Protein AF-A0A010RJE5-F1 (afdb_monomer)

Solvent-accessible surface area (backbone atoms only — not comparable to full-atom values): 23191 Å² total; per-residue (Å²): 136,87,80,81,81,75,82,79,76,76,82,81,58,99,70,80,81,64,72,45,72,42,81,89,77,74,44,51,27,28,84,59,90,70,96,72,96,60,60,101,84,51,90,56,37,46,47,67,63,59,71,80,43,55,79,75,55,45,55,44,42,51,53,50,68,42,65,80,47,75,69,46,79,66,51,56,60,40,28,53,50,34,49,24,54,53,44,21,52,48,49,32,69,74,30,92,74,44,59,75,53,55,69,69,58,37,38,50,55,23,48,63,51,50,72,39,64,67,50,47,50,51,48,54,51,53,49,40,64,74,58,47,44,92,57,89,56,59,57,51,36,50,58,87,40,37,31,23,34,32,70,38,77,55,66,73,39,68,28,33,35,39,56,32,58,60,81,88,50,95,74,42,45,81,66,44,58,65,85,51,93,68,74,65,51,29,35,39,39,32,30,42,33,65,28,30,52,47,72,42,78,34,39,68,92,52,92,74,97,70,78,74,49,79,54,37,30,18,32,69,41,50,47,77,80,44,72,52,45,50,30,52,38,62,40,45,50,32,24,63,45,73,58,73,96,64,86,79,72,76,71,58,28,19,40,51,74,68,53,90,82,56,91,71,53,78,43,90,59,37,53,55,77,90,46,50,38,32,39,73,40,68,41,45,40,93,55,55,41,29,40,33,36,34,33,55,103,26,37,38,37,73,46,69,38,46,77,89,62,82,72,62,53,66,54,58,49,42,75,77,34,79,74,53,43,79,39,78,47,78,49,59,93,93,56,34,53,39,35,36,29,41,34,26,35,74,84,68,39,28,37,30,38,38,43,28,32,76,84,72,50,72,48,77,37,59,69,80,83,60,99,78,56,88,58,52,45,81,43,82,73,46,66,51,52,91,53,64,42,68,42,38,31,46,27,31,84,83,31,62,68,121

Mean predicted aligned error: 12.68 Å

pLDDT: mean 76.0, std 15.91, range [22.77, 95.5]

Organism: NCBI:txid1445577

Foldseek 3Di:
DDDDDDPDDPDDDPPQDDWDADPVVRFIFDAEDPDDDDDPPRDHDTPLLVVLDDSVLSQLLRLQPAFPFFFAPVLVVLLLVVQLVVQLVVQCVVDPVSVPDDSVVSSVVSNVQVVDVSSSSSSSSVVSSVQLDQDPADQKDFQCAWKKFAWDDHSNAIFTFHIDRDDPDPRIHTQDHPPDPADFFKWKFKAARRATRDIHTDDLVDDDPDDQDFRIWIDIDTPVQCVRMWGFDHSSRHTHDTDGPDPDPQLAIESDYDSPPDPAQADAQWQADFDSYKYKDKFQDLQFFWWKFKDDPITQEIDTDGPPDDPCLVVSLCVVPVRIDMDIGTDDNLKGWFWKKFKAFLVRGTFWIWTAIPVRDIDIHGPDDDPPRPRID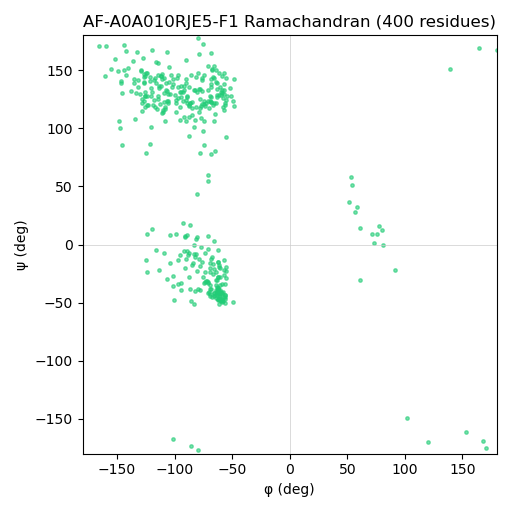IDTRDGDDNDIDIHIYGHDSSHRGD

Sequence (402 aa):
MRRSRRWDISPSYKYSIGSFIDSTLDVDYVQCRGRCDHDEQRIGCHVICVEVTSPETFTNILDAAAHAFEPPAIADKRRFRWFEFYLADLVRIAGRHFSSLPREVLFNIAAWALDDRSTCHHLAVYFANQTCTKTEGNASVQFSEKIYARHVEFEGVQYISHLRNTPGGNQDSLLFDPSLSTPFDSLYVASDHLGIRRLLFVDSSKPCAIEQEIGLWWKTVKLEDVGGLIRIRSDGLKLRGLVDDTTVLREMYWDLPHLSSVRSRFEDICGAEPSNHMSVVSCNDPQTTAYSLCWNWEILMLHVHRVGESLDFYQASRTMDEAAIWLYMPLHEGEVLTQIWKFEGELRTAIGLLLVTDQGRSTFLGVQPRPNWGRSKWTLLDLPGKATSHIYAETTTCGSQA

Secondary structure (DSSP, 8-state):
-------PPPPPPTT-SS-EEETTTTEEEE--SS-----TT---EEHHHHHSS-HHHHHHHHHHH--SSPPPHHHHHHHHHHHHHHHHHHHHHH-TTGGGS-HHHHHHHHHHHHTSHHHHHHHHHHHHHHH-------SEEETTS-EEEEEEEETTEEEEEEEESS--STTEEEEE-TTSS----EEEEEE-SS-EEEEEEE-TTS-------TT-EEEEEETTTTTTEEEEEE-SSSEEEEE-SSS-----EESS---TTS-PPEE----SS--SEEEEEEES-TTEEEEEEEEESEEEEEEEEETT---THHHHHHHH-TT-EEEEEEPPTT--EEEEEEEE-TTS-EEEEEEEETTS-EEEEESPPPTT-TT-EEEEEE---SS-EEEEEEPPTT----

Radius of gyration: 24.5 Å; Cα contacts (8 Å, |Δi|>4): 716; chains: 1; bounding box: 67×54×76 Å

Nearest PDB structures (foldseek):
  3woc-assembly1_A  TM=5.257E-01  e=1.042E-02  Sus scrofa
  3aqg-assembly2_B  TM=5.059E-01  e=8.315E-03  Homo sapiens
  3vy6-assembly1_A  TM=5.713E-01  e=5.361E-02  Homo sapiens
  7biz-assembly1_A  TM=1.108E-01  e=6.898E+00  Bacteroides thetaiotaomicron

Structure (mmCIF, N/CA/C/O backbone):
data_AF-A0A010RJE5-F1
#
_entry.id   AF-A0A010RJE5-F1
#
loop_
_atom_site.group_PDB
_atom_site.id
_atom_site.type_symbol
_atom_site.label_atom_id
_atom_site.label_alt_id
_atom_site.label_comp_id
_atom_site.label_asym_id
_atom_site.label_entity_id
_atom_site.label_seq_id
_atom_site.pdbx_PDB_ins_code
_atom_site.Cartn_x
_atom_site.Cartn_y
_atom_site.Cartn_z
_atom_site.occupancy
_atom_site.B_iso_or_equiv
_atom_site.auth_seq_id
_atom_site.auth_comp_id
_atom_site.auth_asym_id
_atom_site.auth_atom_id
_atom_site.pdbx_PDB_model_num
ATOM 1 N N . MET A 1 1 ? 38.650 23.331 13.005 1.00 32.78 1 MET A N 1
ATOM 2 C CA . MET A 1 1 ? 39.253 22.068 12.517 1.00 32.78 1 MET A CA 1
ATOM 3 C C . MET A 1 1 ? 38.175 20.993 12.488 1.00 32.78 1 MET A C 1
ATOM 5 O O . MET A 1 1 ? 37.759 20.522 13.538 1.00 32.78 1 MET A O 1
ATOM 9 N N . ARG A 1 2 ? 37.652 20.690 11.293 1.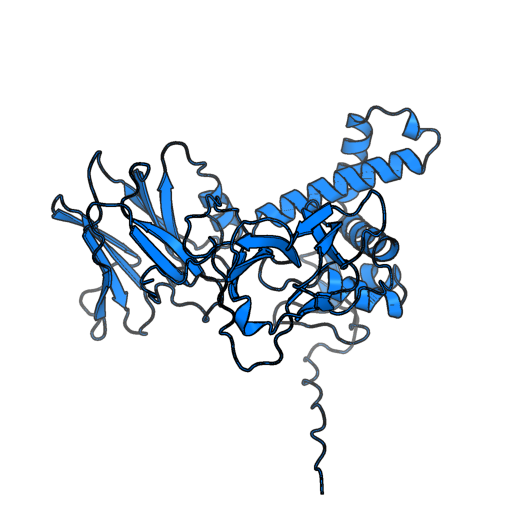00 23.84 2 ARG A N 1
ATOM 10 C CA . ARG A 1 2 ? 36.631 19.659 11.045 1.00 23.84 2 ARG A CA 1
ATOM 11 C C . ARG A 1 2 ? 37.259 18.272 11.226 1.00 23.84 2 ARG A C 1
ATOM 13 O O . ARG A 1 2 ? 38.229 17.967 10.539 1.00 23.84 2 ARG A O 1
ATOM 20 N N . ARG A 1 3 ? 36.716 17.432 12.112 1.00 23.41 3 ARG A N 1
ATOM 21 C CA . ARG A 1 3 ? 37.007 15.990 12.123 1.00 23.41 3 ARG A CA 1
ATOM 22 C C . ARG A 1 3 ? 35.957 15.283 11.270 1.00 23.41 3 ARG A C 1
ATOM 24 O O . ARG A 1 3 ? 34.784 15.250 11.618 1.00 23.41 3 ARG A O 1
ATOM 31 N N . SER A 1 4 ? 36.419 14.788 10.126 1.00 23.05 4 SER A N 1
ATOM 32 C CA . SER A 1 4 ? 35.710 13.887 9.222 1.00 23.05 4 SER A CA 1
ATOM 33 C C . SER A 1 4 ? 35.281 12.627 9.983 1.00 23.05 4 SER A C 1
ATOM 35 O O . SER A 1 4 ? 36.134 11.934 10.539 1.00 23.05 4 SER A O 1
ATOM 37 N N . ARG A 1 5 ? 33.972 12.349 10.038 1.00 24.98 5 ARG A N 1
ATOM 38 C CA . ARG A 1 5 ? 33.461 11.024 10.408 1.00 24.98 5 ARG A CA 1
ATOM 39 C C . ARG A 1 5 ? 33.706 10.115 9.207 1.00 24.98 5 ARG A C 1
ATOM 41 O O . ARG A 1 5 ? 33.057 10.266 8.175 1.00 24.98 5 ARG A O 1
ATOM 48 N N . ARG A 1 6 ? 34.693 9.224 9.331 1.00 22.77 6 ARG A N 1
ATOM 49 C CA . ARG A 1 6 ? 34.807 8.052 8.462 1.00 22.77 6 ARG A CA 1
ATOM 50 C C . ARG A 1 6 ? 33.530 7.238 8.638 1.00 22.77 6 ARG A C 1
ATOM 52 O O . ARG A 1 6 ? 33.099 7.017 9.764 1.00 22.77 6 ARG A O 1
ATOM 59 N N . TRP A 1 7 ? 32.931 6.858 7.520 1.00 26.70 7 TRP A N 1
ATOM 60 C CA . TRP A 1 7 ? 31.908 5.830 7.475 1.00 26.70 7 TRP A CA 1
ATOM 61 C C . TRP A 1 7 ? 32.600 4.530 7.874 1.00 26.70 7 TRP A C 1
ATOM 63 O O . TRP A 1 7 ? 33.446 4.035 7.128 1.00 26.70 7 TRP A O 1
ATOM 73 N N . ASP A 1 8 ? 32.335 4.065 9.091 1.00 26.52 8 ASP A N 1
ATOM 74 C CA . ASP A 1 8 ? 32.794 2.758 9.532 1.00 26.52 8 ASP A CA 1
ATOM 75 C C . ASP A 1 8 ? 32.082 1.702 8.684 1.00 26.52 8 ASP A C 1
ATOM 77 O O . ASP A 1 8 ? 30.857 1.668 8.571 1.00 26.52 8 ASP A O 1
ATOM 81 N N . ILE A 1 9 ? 32.902 0.903 8.012 1.00 31.34 9 ILE A N 1
ATOM 82 C CA . ILE A 1 9 ? 32.516 -0.253 7.214 1.00 31.34 9 ILE A CA 1
ATOM 83 C C . ILE A 1 9 ? 31.900 -1.264 8.186 1.00 31.34 9 ILE A C 1
ATOM 85 O O . ILE A 1 9 ? 32.563 -1.659 9.147 1.00 31.34 9 ILE A O 1
ATOM 89 N N . SER A 1 10 ? 30.644 -1.658 7.956 1.00 31.48 10 SER A N 1
ATOM 90 C CA . SER A 1 10 ? 29.977 -2.724 8.713 1.00 31.48 10 SER A CA 1
ATOM 91 C C . SER A 1 10 ? 30.871 -3.971 8.809 1.00 31.48 10 SER A C 1
ATOM 93 O O . SER A 1 10 ? 31.582 -4.284 7.848 1.00 31.48 10 SER A O 1
ATOM 95 N N . PRO A 1 11 ? 30.875 -4.693 9.945 1.00 29.72 11 PRO A N 1
ATOM 96 C CA . PRO A 1 11 ? 31.752 -5.841 10.132 1.00 29.72 11 PRO A CA 1
ATOM 97 C C . PRO A 1 11 ? 31.453 -6.923 9.088 1.00 29.72 11 PRO A C 1
ATOM 99 O O . PRO A 1 11 ? 30.301 -7.248 8.814 1.00 29.72 11 PRO A O 1
ATOM 102 N N . SER A 1 12 ? 32.512 -7.488 8.507 1.00 32.72 12 SER A N 1
ATOM 103 C CA . SER A 1 12 ? 32.444 -8.619 7.582 1.00 32.72 12 SER A CA 1
ATOM 104 C C . SER A 1 12 ? 31.759 -9.812 8.255 1.00 32.72 12 SER A C 1
ATOM 106 O O . SER A 1 12 ? 32.264 -10.331 9.256 1.00 32.72 12 SER A O 1
ATOM 108 N N . TYR A 1 13 ? 30.624 -10.250 7.711 1.00 39.28 13 TYR A N 1
ATOM 109 C CA . TYR A 1 13 ? 29.911 -11.433 8.185 1.00 39.28 13 TYR A CA 1
ATOM 110 C C . TYR A 1 13 ? 30.766 -12.699 8.043 1.00 39.28 13 TYR A C 1
ATOM 112 O O . TYR A 1 13 ? 31.553 -12.855 7.113 1.00 39.28 13 TYR A O 1
ATOM 120 N N . LYS A 1 14 ? 30.580 -13.641 8.971 1.00 37.25 14 LYS A N 1
ATOM 121 C CA . LYS A 1 14 ? 31.413 -14.841 9.183 1.00 37.25 14 LYS A CA 1
ATOM 122 C C . LYS A 1 14 ? 31.396 -15.880 8.039 1.00 37.25 14 LYS A C 1
ATOM 124 O O . LYS A 1 14 ? 32.049 -16.910 8.168 1.00 37.25 14 LYS A O 1
ATOM 129 N N . TYR A 1 15 ? 30.702 -15.593 6.934 1.00 41.19 15 TYR A N 1
ATOM 130 C CA . TYR A 1 15 ? 30.643 -16.402 5.707 1.00 41.19 15 TYR A CA 1
ATOM 131 C C . TYR A 1 15 ? 31.156 -15.651 4.460 1.00 41.19 15 TYR A C 1
ATOM 133 O O . TYR A 1 15 ? 30.968 -16.100 3.336 1.00 41.19 15 TYR A O 1
ATOM 141 N N . SER A 1 16 ? 31.828 -14.506 4.632 1.00 38.84 16 SER A N 1
ATOM 142 C CA . SER A 1 16 ? 32.191 -13.597 3.537 1.00 38.84 16 SER A CA 1
ATOM 143 C C . SER A 1 16 ? 33.439 -13.991 2.726 1.00 38.84 16 SER A C 1
ATOM 145 O O . SER A 1 16 ? 34.265 -13.122 2.442 1.00 38.84 16 SER A O 1
ATOM 147 N N . ILE A 1 17 ? 33.619 -15.263 2.350 1.00 40.00 17 ILE A N 1
ATOM 148 C CA . ILE A 1 17 ? 34.628 -15.656 1.346 1.00 40.00 17 ILE A CA 1
ATOM 149 C C . ILE A 1 17 ? 34.098 -16.845 0.522 1.00 40.00 17 ILE A C 1
ATOM 151 O O . ILE A 1 17 ? 34.377 -17.997 0.838 1.00 40.00 17 ILE A O 1
ATOM 155 N N . GLY A 1 18 ? 33.337 -16.564 -0.539 1.00 51.78 18 GLY A N 1
ATOM 156 C CA . GLY A 1 18 ? 32.876 -17.563 -1.516 1.00 51.78 18 GLY A CA 1
ATOM 157 C C . GLY A 1 18 ? 31.426 -17.355 -1.947 1.00 51.78 18 GLY A C 1
ATOM 158 O O . GLY A 1 18 ? 30.627 -16.814 -1.189 1.00 51.78 18 GLY A O 1
ATOM 159 N N . SER A 1 19 ? 31.097 -17.755 -3.177 1.00 58.47 19 SER A N 1
ATOM 160 C CA . SER A 1 19 ? 29.707 -17.962 -3.585 1.00 58.47 19 SER A CA 1
ATOM 161 C C . SER A 1 19 ? 29.034 -18.951 -2.626 1.00 58.47 19 SER A C 1
ATOM 163 O O . SER A 1 19 ? 29.674 -19.888 -2.143 1.00 58.47 19 SER A O 1
ATOM 165 N N . PHE A 1 20 ? 27.759 -18.728 -2.328 1.00 71.00 20 PHE A N 1
ATOM 166 C CA . PHE A 1 20 ? 26.959 -19.561 -1.431 1.00 71.00 20 PHE A CA 1
ATOM 167 C C . PHE A 1 20 ? 25.748 -20.098 -2.188 1.00 71.00 20 PHE A C 1
ATOM 169 O O . PHE A 1 20 ? 25.149 -19.361 -2.961 1.00 71.00 20 PHE A O 1
ATOM 176 N N . ILE A 1 21 ? 25.384 -21.355 -1.951 1.00 70.19 21 ILE A N 1
ATOM 177 C CA . ILE A 1 21 ? 24.204 -21.984 -2.550 1.00 70.19 21 ILE A CA 1
ATOM 178 C C . ILE A 1 21 ? 23.197 -22.239 -1.434 1.00 70.19 21 ILE A C 1
ATOM 180 O O . ILE A 1 21 ? 23.502 -22.969 -0.489 1.00 70.19 21 ILE A O 1
ATOM 184 N N . ASP A 1 22 ? 22.002 -21.663 -1.549 1.00 68.56 22 ASP A N 1
ATOM 185 C CA . ASP A 1 22 ? 20.871 -22.054 -0.711 1.00 68.56 22 ASP A CA 1
ATOM 186 C C . ASP A 1 22 ? 20.219 -23.293 -1.323 1.00 68.56 22 ASP A C 1
ATOM 188 O O . ASP A 1 22 ? 19.473 -23.196 -2.295 1.00 68.56 22 ASP A O 1
ATOM 192 N N . SER A 1 23 ? 20.501 -24.468 -0.762 1.00 70.38 23 SER A N 1
ATOM 193 C CA . SER A 1 23 ? 19.960 -25.745 -1.245 1.00 70.38 23 SER A CA 1
ATOM 194 C C . SER A 1 23 ? 18.454 -25.910 -1.018 1.00 70.38 23 SER A C 1
ATOM 196 O O . SER A 1 23 ? 17.840 -26.784 -1.624 1.00 70.38 23 SER A O 1
ATOM 198 N N . THR A 1 24 ? 17.854 -25.095 -0.151 1.00 70.00 24 THR A N 1
ATOM 199 C CA . THR A 1 24 ? 16.407 -25.076 0.108 1.00 70.00 24 THR A CA 1
ATOM 200 C C . THR A 1 24 ? 15.674 -24.308 -0.980 1.00 70.00 24 THR A C 1
ATOM 202 O O . THR A 1 24 ? 14.566 -24.671 -1.371 1.00 70.00 24 THR A O 1
ATOM 205 N N . LEU A 1 25 ? 16.290 -23.223 -1.449 1.00 63.38 25 LEU A N 1
ATOM 206 C CA . LEU A 1 25 ? 15.729 -22.357 -2.479 1.00 63.38 25 LEU A CA 1
ATOM 207 C C . LEU A 1 25 ? 16.245 -22.679 -3.888 1.00 63.38 25 LEU A C 1
ATOM 209 O O . LEU A 1 25 ? 15.641 -22.193 -4.844 1.00 63.38 25 LEU A O 1
ATOM 213 N N . ASP A 1 26 ? 17.302 -23.487 -3.992 1.00 71.62 26 ASP A N 1
ATOM 214 C CA . ASP A 1 26 ? 18.079 -23.769 -5.205 1.00 71.62 26 ASP A CA 1
ATOM 215 C C . ASP A 1 26 ? 18.582 -22.478 -5.871 1.00 71.62 26 ASP A C 1
ATOM 217 O O . ASP A 1 26 ? 18.329 -22.198 -7.041 1.00 71.62 26 ASP A O 1
ATOM 221 N N . VAL A 1 27 ? 19.222 -21.617 -5.069 1.00 71.19 27 VAL A N 1
ATOM 222 C CA . VAL A 1 27 ? 19.670 -20.288 -5.505 1.00 71.19 27 VAL A CA 1
ATOM 223 C C . VAL A 1 27 ? 21.130 -20.042 -5.146 1.00 71.19 27 VAL A C 1
ATOM 225 O O . VAL A 1 27 ? 21.525 -20.148 -3.982 1.00 71.19 27 VAL A O 1
ATOM 228 N N . ASP A 1 28 ? 21.898 -19.609 -6.147 1.00 77.88 28 ASP A N 1
ATOM 229 C CA . ASP A 1 28 ? 23.288 -19.194 -5.993 1.00 77.88 28 ASP A CA 1
ATOM 230 C C . ASP A 1 28 ? 23.399 -17.702 -5.664 1.00 77.88 28 ASP A C 1
ATOM 232 O O . ASP A 1 28 ? 22.910 -16.827 -6.389 1.00 77.88 28 ASP A O 1
ATOM 236 N N . TYR A 1 29 ? 24.131 -17.405 -4.599 1.00 77.88 29 TYR A N 1
ATOM 237 C CA . TYR A 1 29 ? 24.439 -16.067 -4.124 1.00 77.88 29 TYR A CA 1
ATOM 238 C C . TYR A 1 29 ? 25.922 -15.749 -4.296 1.00 77.88 29 TYR A C 1
ATOM 240 O O . TYR A 1 29 ? 26.807 -16.586 -4.100 1.00 77.88 29 TYR A O 1
ATOM 248 N N . VAL A 1 30 ? 26.202 -14.489 -4.606 1.00 78.62 30 VAL A N 1
ATOM 249 C CA . VAL A 1 30 ? 27.541 -13.905 -4.659 1.00 78.62 30 VAL A CA 1
ATOM 250 C C . VAL A 1 30 ? 27.611 -12.645 -3.819 1.00 78.62 30 VAL A C 1
ATOM 252 O O . VAL A 1 30 ? 26.606 -11.998 -3.515 1.00 78.62 30 VAL A O 1
ATOM 255 N N . GLN A 1 31 ? 28.843 -12.275 -3.476 1.00 74.31 31 GLN A N 1
ATOM 256 C CA . GLN A 1 31 ? 29.108 -10.998 -2.842 1.00 74.31 31 GLN A CA 1
ATOM 257 C C . GLN A 1 31 ? 28.596 -9.850 -3.717 1.00 74.31 31 GLN A C 1
ATOM 259 O O . GLN A 1 31 ? 28.852 -9.776 -4.922 1.00 74.31 31 GLN A O 1
ATOM 264 N N . CYS A 1 32 ? 27.889 -8.935 -3.073 1.00 73.19 32 CYS A N 1
ATOM 265 C CA . CYS A 1 32 ? 27.210 -7.833 -3.727 1.00 73.19 32 CYS A CA 1
ATOM 266 C C . CYS A 1 32 ? 28.205 -6.837 -4.312 1.00 73.19 32 CYS A C 1
ATOM 268 O O . CYS A 1 32 ? 29.207 -6.476 -3.687 1.00 73.19 32 CYS A O 1
ATOM 270 N N . ARG A 1 33 ? 27.911 -6.359 -5.523 1.00 66.44 33 ARG A N 1
ATOM 271 C CA . ARG A 1 33 ? 28.695 -5.312 -6.179 1.00 66.44 33 ARG A CA 1
ATOM 272 C C . ARG A 1 33 ? 28.164 -3.944 -5.746 1.00 66.44 33 ARG A C 1
ATOM 274 O O . ARG A 1 33 ? 27.241 -3.426 -6.358 1.00 66.44 33 ARG A O 1
ATOM 281 N N . GLY A 1 34 ? 28.754 -3.353 -4.706 1.00 65.62 34 GLY A N 1
ATOM 282 C CA . GLY A 1 34 ? 28.418 -1.993 -4.255 1.00 65.62 34 GLY A CA 1
ATOM 283 C C . GLY A 1 34 ? 27.507 -1.944 -3.024 1.00 65.62 34 GLY A C 1
ATOM 284 O O . GLY A 1 34 ? 27.607 -2.807 -2.155 1.00 65.62 34 GLY A O 1
ATOM 285 N N . ARG A 1 35 ? 26.672 -0.897 -2.911 1.00 62.75 35 ARG A N 1
ATOM 286 C CA . ARG A 1 35 ? 25.708 -0.755 -1.805 1.00 62.75 35 ARG A CA 1
ATOM 287 C C . ARG A 1 35 ? 24.523 -1.680 -2.059 1.00 62.75 35 ARG A C 1
ATOM 289 O O . ARG A 1 35 ? 23.730 -1.423 -2.953 1.00 62.75 35 ARG A O 1
ATOM 296 N N . CYS A 1 36 ? 24.426 -2.742 -1.276 1.00 63.47 36 CYS A N 1
ATOM 297 C CA . CYS A 1 36 ? 23.238 -3.573 -1.187 1.00 63.47 36 CYS A CA 1
ATOM 298 C C . CYS A 1 36 ? 22.895 -3.687 0.300 1.00 63.47 36 CYS A C 1
ATOM 300 O O . CYS A 1 36 ? 23.776 -3.997 1.107 1.00 63.47 36 CYS A O 1
ATOM 302 N N . ASP A 1 37 ? 21.659 -3.341 0.657 1.00 58.59 37 ASP A N 1
ATOM 303 C CA . ASP A 1 37 ? 21.199 -3.384 2.042 1.00 58.59 37 ASP A CA 1
ATOM 304 C C . ASP A 1 37 ? 20.716 -4.796 2.372 1.00 58.59 37 ASP A C 1
ATOM 306 O O . ASP A 1 37 ? 19.701 -5.284 1.860 1.00 58.59 37 ASP A O 1
ATOM 310 N N . HIS A 1 38 ? 21.488 -5.445 3.239 1.00 60.62 38 HIS A N 1
ATOM 311 C CA . HIS A 1 38 ? 21.215 -6.770 3.768 1.00 60.62 38 HIS A CA 1
ATOM 312 C C . HIS A 1 38 ? 20.757 -6.660 5.218 1.00 60.62 38 HIS A C 1
ATOM 314 O O . HIS A 1 38 ? 21.477 -6.103 6.049 1.00 60.62 38 HIS A O 1
ATOM 320 N N . ASP A 1 39 ? 19.577 -7.195 5.512 1.00 54.34 39 ASP A N 1
ATOM 321 C CA . ASP A 1 39 ? 19.150 -7.519 6.872 1.00 54.34 39 ASP A CA 1
ATOM 322 C C . ASP A 1 39 ? 19.651 -8.929 7.258 1.00 54.34 39 ASP A C 1
ATOM 324 O O . ASP A 1 39 ? 20.414 -9.557 6.518 1.00 54.34 39 ASP A O 1
ATOM 328 N N . GLU A 1 40 ? 19.234 -9.440 8.419 1.00 46.91 40 GLU A N 1
ATOM 329 C CA . GLU A 1 40 ? 19.628 -10.771 8.908 1.00 46.91 40 GLU A CA 1
ATOM 330 C C . GLU A 1 40 ? 19.175 -11.933 7.998 1.00 46.91 40 GLU A C 1
ATOM 332 O O . GLU A 1 40 ? 19.697 -13.041 8.128 1.00 46.91 40 GLU A O 1
ATOM 337 N N . GLN A 1 41 ? 18.246 -11.697 7.061 1.00 51.09 41 GLN A N 1
ATOM 338 C CA . GLN A 1 41 ? 17.701 -12.702 6.141 1.00 51.09 41 GLN A CA 1
ATOM 339 C C . GLN A 1 41 ? 18.268 -12.595 4.713 1.00 51.09 41 GLN A C 1
ATOM 341 O O . GLN A 1 41 ? 18.161 -13.539 3.929 1.00 51.09 41 GLN A O 1
ATOM 346 N N . ARG A 1 42 ? 18.901 -11.473 4.346 1.00 58.34 42 ARG A N 1
ATOM 347 C CA . ARG A 1 42 ? 19.431 -11.225 2.992 1.00 58.34 42 ARG A CA 1
ATOM 348 C C . ARG A 1 42 ? 20.918 -11.580 2.905 1.00 58.34 42 ARG A C 1
ATOM 350 O O . ARG A 1 42 ? 21.776 -10.846 3.376 1.00 58.34 42 ARG A O 1
ATOM 357 N N . ILE A 1 43 ? 21.245 -12.683 2.234 1.00 62.06 43 ILE A N 1
ATOM 358 C CA . ILE A 1 43 ? 22.586 -13.305 2.293 1.00 62.06 43 ILE A CA 1
ATOM 359 C C . ILE A 1 43 ? 23.555 -12.791 1.200 1.00 62.06 43 ILE A C 1
ATOM 361 O O . ILE A 1 43 ? 24.774 -12.878 1.354 1.00 62.06 43 ILE A O 1
ATOM 365 N N . GLY A 1 44 ? 23.050 -12.205 0.110 1.00 73.00 44 GLY A N 1
ATOM 366 C CA . GLY A 1 44 ? 23.866 -11.666 -0.986 1.00 73.00 44 GLY A CA 1
ATOM 367 C C . GLY A 1 44 ? 23.038 -11.326 -2.228 1.00 73.00 44 GLY A C 1
ATOM 368 O O . GLY A 1 44 ? 21.810 -11.335 -2.173 1.00 73.00 44 GLY A O 1
ATOM 369 N N . CYS A 1 45 ? 23.690 -11.050 -3.359 1.00 76.19 45 CYS A N 1
ATOM 370 C CA . CYS A 1 45 ? 23.013 -10.899 -4.651 1.00 76.19 45 CYS A CA 1
ATOM 371 C C . CYS A 1 45 ? 22.948 -12.250 -5.364 1.00 76.19 45 CYS A C 1
ATOM 373 O O . CYS A 1 45 ? 23.924 -12.997 -5.337 1.00 76.19 45 CYS A O 1
ATOM 375 N N . HIS A 1 46 ? 21.852 -12.543 -6.064 1.00 77.00 46 HIS A N 1
ATOM 376 C CA . HIS A 1 46 ? 21.781 -13.731 -6.919 1.00 77.00 46 HIS A CA 1
ATOM 377 C C . HIS A 1 46 ? 22.812 -13.644 -8.048 1.00 77.00 46 HIS A C 1
ATOM 379 O O . HIS A 1 46 ? 22.901 -12.606 -8.710 1.00 77.00 46 HIS A O 1
ATOM 385 N N . VAL A 1 47 ? 23.558 -14.728 -8.293 1.00 77.50 47 VAL A N 1
ATOM 386 C CA . VAL A 1 47 ? 24.550 -14.822 -9.389 1.00 77.50 47 VAL A CA 1
ATOM 387 C C . VAL A 1 47 ? 23.931 -14.373 -10.705 1.00 77.50 47 VAL A C 1
ATOM 389 O O . VAL A 1 47 ? 24.446 -13.485 -11.381 1.00 77.50 47 VAL A O 1
ATOM 392 N N . ILE A 1 48 ? 22.756 -14.922 -10.988 1.00 72.44 48 ILE A N 1
ATOM 393 C CA . ILE A 1 48 ? 21.970 -14.670 -12.187 1.00 72.44 48 ILE A CA 1
ATOM 394 C C . ILE A 1 48 ? 21.658 -13.173 -12.370 1.00 72.44 48 ILE A C 1
ATOM 396 O O . ILE A 1 48 ? 21.879 -12.608 -13.441 1.00 72.44 48 ILE A O 1
ATOM 400 N N . CYS A 1 49 ? 21.211 -12.486 -11.314 1.00 73.75 49 CYS A N 1
ATOM 401 C CA . CYS A 1 49 ? 20.904 -11.054 -11.375 1.00 73.75 49 CYS A CA 1
ATOM 402 C C . CYS A 1 49 ? 22.144 -10.211 -11.713 1.00 73.75 49 CYS A C 1
ATOM 404 O O . CYS A 1 49 ? 22.048 -9.237 -12.461 1.00 73.75 49 CYS A O 1
ATOM 406 N N . VAL A 1 50 ? 23.310 -10.598 -11.184 1.00 74.62 50 VAL A N 1
ATOM 407 C CA . VAL A 1 50 ? 24.588 -9.906 -11.408 1.00 74.62 50 VAL A CA 1
ATOM 408 C C . VAL A 1 50 ? 25.141 -10.152 -12.816 1.00 74.62 50 VAL A C 1
ATOM 410 O O . VAL A 1 50 ? 25.809 -9.277 -13.366 1.00 74.62 50 VAL A O 1
ATOM 413 N N . GLU A 1 51 ? 24.890 -11.319 -13.407 1.00 75.75 51 GLU A N 1
ATOM 414 C CA . GLU A 1 51 ? 25.388 -11.670 -14.743 1.00 75.75 51 GLU A CA 1
ATOM 415 C C . GLU A 1 51 ? 24.638 -10.957 -15.875 1.00 75.75 51 GLU A C 1
ATOM 417 O O . GLU A 1 51 ? 25.243 -10.596 -16.885 1.00 75.75 51 GLU A O 1
ATOM 422 N N . VAL A 1 52 ? 23.339 -10.697 -15.704 1.00 70.88 52 VAL A N 1
ATOM 423 C CA . VAL A 1 52 ? 22.479 -10.134 -16.765 1.00 70.88 52 VAL A CA 1
ATOM 424 C C . VAL A 1 52 ? 22.577 -8.606 -16.875 1.00 70.88 52 VAL A C 1
ATOM 426 O O . VAL A 1 52 ? 22.068 -8.013 -17.829 1.00 70.88 52 VAL A O 1
ATOM 429 N N . THR A 1 53 ? 23.259 -7.931 -15.943 1.00 70.56 53 THR A N 1
ATOM 430 C CA . THR A 1 53 ? 23.327 -6.461 -15.910 1.00 70.56 53 THR A CA 1
ATOM 431 C C . THR A 1 53 ? 24.724 -5.874 -15.808 1.00 70.56 53 THR A C 1
ATOM 433 O O . THR A 1 53 ? 25.637 -6.417 -15.191 1.00 70.56 53 THR A O 1
ATOM 436 N N . SER A 1 54 ? 24.882 -4.686 -16.401 1.00 74.88 54 SER A N 1
ATOM 437 C CA . SER A 1 54 ? 26.074 -3.869 -16.180 1.00 74.88 54 SER A CA 1
ATOM 438 C C . SER A 1 54 ? 26.116 -3.360 -14.728 1.00 74.88 54 SER A C 1
ATOM 440 O O . SER A 1 54 ? 25.055 -3.119 -14.146 1.00 74.88 54 SER A O 1
ATOM 442 N N . PRO A 1 55 ? 27.306 -3.118 -14.142 1.00 71.12 55 PRO A N 1
ATOM 443 C CA . PRO A 1 55 ? 27.414 -2.576 -12.784 1.00 71.12 55 PRO A CA 1
ATOM 444 C C . PRO A 1 55 ? 26.676 -1.242 -12.572 1.00 71.12 55 PRO A C 1
ATOM 446 O O . PRO A 1 55 ? 26.142 -1.007 -11.490 1.00 71.12 55 PRO A O 1
ATOM 449 N N . GLU A 1 56 ? 26.617 -0.377 -13.594 1.00 69.38 56 GLU A N 1
ATOM 450 C CA . GLU A 1 56 ? 25.898 0.905 -13.516 1.00 69.38 56 GLU A CA 1
ATOM 451 C C . GLU A 1 56 ? 24.381 0.703 -13.448 1.00 69.38 56 GLU A C 1
ATOM 453 O O . GLU A 1 56 ? 23.709 1.324 -12.628 1.00 69.38 56 GLU A O 1
ATOM 458 N N . THR A 1 57 ? 23.837 -0.188 -14.281 1.00 74.00 57 THR A N 1
ATOM 459 C CA . THR A 1 57 ? 22.400 -0.496 -14.289 1.00 74.00 57 THR A CA 1
ATOM 460 C C . THR A 1 57 ? 21.982 -1.234 -13.020 1.00 74.00 57 THR A C 1
ATOM 462 O O . THR A 1 57 ? 20.887 -1.010 -12.514 1.00 74.00 57 THR A O 1
ATOM 465 N N . PHE A 1 58 ? 22.856 -2.092 -12.490 1.00 74.56 58 PHE A N 1
ATOM 466 C CA . PHE A 1 58 ? 22.558 -2.926 -11.330 1.00 74.56 58 PHE A CA 1
ATOM 467 C C . PHE A 1 58 ? 22.114 -2.098 -10.118 1.00 74.56 58 PHE A C 1
ATOM 469 O O . PHE A 1 58 ? 21.104 -2.414 -9.501 1.00 74.56 58 PHE A O 1
ATOM 476 N N . THR A 1 59 ? 22.801 -0.984 -9.842 1.00 74.62 59 THR A N 1
ATOM 477 C CA . THR A 1 59 ? 22.432 -0.081 -8.734 1.00 74.62 59 THR A CA 1
ATOM 478 C C . THR A 1 59 ? 21.030 0.504 -8.923 1.00 74.62 59 THR A C 1
ATOM 480 O O . THR A 1 59 ? 20.223 0.462 -8.003 1.00 74.62 59 THR A O 1
ATOM 483 N N . ASN A 1 60 ? 20.696 0.962 -10.134 1.00 76.88 60 ASN A N 1
ATOM 484 C CA . ASN A 1 60 ? 19.371 1.526 -10.420 1.00 76.88 60 ASN A CA 1
ATOM 485 C C . ASN A 1 60 ? 18.256 0.482 -10.268 1.00 76.88 60 ASN A C 1
ATOM 487 O O . ASN A 1 60 ? 17.144 0.809 -9.869 1.00 76.88 60 ASN A O 1
ATOM 491 N N . ILE A 1 61 ? 18.539 -0.777 -10.608 1.00 78.00 61 ILE A N 1
ATOM 492 C CA . ILE A 1 61 ? 17.575 -1.873 -10.472 1.00 78.00 61 ILE A CA 1
ATOM 493 C C . ILE A 1 61 ? 17.366 -2.216 -9.001 1.00 78.00 61 ILE A C 1
ATOM 495 O O . ILE A 1 61 ? 16.225 -2.413 -8.595 1.00 78.00 61 ILE A O 1
ATOM 499 N N . LEU A 1 62 ? 18.439 -2.245 -8.203 1.00 77.44 62 LEU A N 1
ATOM 500 C CA . LEU A 1 62 ? 18.331 -2.435 -6.758 1.00 77.44 62 LEU A CA 1
ATOM 501 C C . LEU A 1 62 ? 17.480 -1.332 -6.123 1.00 77.44 62 LEU A C 1
ATOM 503 O O . LEU A 1 62 ? 16.558 -1.646 -5.379 1.00 77.44 62 LEU A O 1
ATOM 507 N N . ASP A 1 63 ? 17.722 -0.067 -6.471 1.00 79.06 63 ASP A N 1
ATOM 508 C CA . ASP A 1 63 ? 16.934 1.058 -5.956 1.00 79.06 63 ASP A CA 1
ATOM 509 C C . ASP A 1 63 ? 15.463 0.976 -6.404 1.00 79.06 63 ASP A C 1
ATOM 511 O O . ASP A 1 63 ? 14.547 1.236 -5.617 1.00 79.06 63 ASP A O 1
ATOM 515 N N . ALA A 1 64 ? 15.216 0.562 -7.652 1.00 82.44 64 ALA A N 1
ATOM 516 C CA . ALA A 1 64 ? 13.868 0.396 -8.179 1.00 82.44 64 ALA A CA 1
ATOM 517 C C . ALA A 1 64 ? 13.106 -0.768 -7.527 1.00 82.44 64 ALA A C 1
ATOM 519 O O . ALA A 1 64 ? 11.906 -0.646 -7.276 1.00 82.44 64 ALA A O 1
ATOM 520 N N . ALA A 1 65 ? 13.773 -1.880 -7.238 1.00 82.25 65 ALA A N 1
ATOM 521 C CA . ALA A 1 65 ? 13.162 -3.062 -6.634 1.00 82.25 65 ALA A CA 1
ATOM 522 C C . ALA A 1 65 ? 13.163 -3.029 -5.096 1.00 82.25 65 ALA A C 1
ATOM 524 O O . ALA A 1 65 ? 12.528 -3.867 -4.465 1.00 82.25 65 ALA A O 1
ATOM 525 N N . ALA A 1 66 ? 13.860 -2.075 -4.470 1.00 80.75 66 ALA A N 1
ATOM 526 C CA . ALA A 1 66 ? 13.951 -1.998 -3.019 1.00 80.75 66 ALA A CA 1
ATOM 527 C C . ALA A 1 66 ? 12.569 -1.801 -2.387 1.00 80.75 66 ALA A C 1
ATOM 529 O O . ALA A 1 66 ? 11.832 -0.877 -2.740 1.00 80.75 66 ALA A O 1
ATOM 530 N N . HIS A 1 67 ? 12.230 -2.630 -1.407 1.00 83.81 67 HIS A N 1
ATOM 531 C CA . HIS A 1 67 ? 11.015 -2.464 -0.619 1.00 83.81 67 HIS A CA 1
ATOM 532 C C . HIS A 1 67 ? 11.233 -1.400 0.464 1.00 83.81 67 HIS A C 1
ATOM 534 O O . HIS A 1 67 ? 12.229 -1.437 1.183 1.00 83.81 67 HIS A O 1
ATOM 540 N N . ALA A 1 68 ? 10.309 -0.445 0.583 1.00 79.06 68 ALA A N 1
ATOM 541 C CA . ALA A 1 68 ? 10.280 0.506 1.697 1.00 79.06 68 ALA A CA 1
ATOM 542 C C . ALA A 1 68 ? 9.767 -0.142 2.996 1.00 79.06 68 ALA A C 1
ATOM 544 O O . ALA A 1 68 ? 10.127 0.292 4.085 1.00 79.06 68 ALA A O 1
ATOM 545 N N . PHE A 1 69 ? 8.920 -1.161 2.862 1.00 76.75 69 PHE A N 1
ATOM 546 C CA . PHE A 1 69 ? 8.359 -1.995 3.924 1.00 76.75 69 PHE A CA 1
ATOM 547 C C . PHE A 1 69 ? 7.867 -3.310 3.303 1.00 76.75 69 PHE A C 1
ATOM 549 O O . PHE A 1 69 ? 7.826 -3.431 2.078 1.00 76.75 69 PHE A O 1
ATOM 556 N N . GLU A 1 70 ? 7.497 -4.288 4.125 1.00 73.50 70 GLU A N 1
ATOM 557 C CA . GLU A 1 70 ? 7.123 -5.620 3.642 1.00 73.50 70 GLU A CA 1
ATOM 558 C C . GLU A 1 70 ? 5.865 -5.588 2.744 1.00 73.50 70 GLU A C 1
ATOM 560 O O . GLU A 1 70 ? 4.836 -5.027 3.145 1.00 73.50 70 GLU A O 1
ATOM 565 N N . PRO A 1 71 ? 5.909 -6.147 1.519 1.00 75.88 71 PRO A N 1
ATOM 566 C CA . PRO A 1 71 ? 4.735 -6.254 0.661 1.00 75.88 71 PRO A CA 1
ATOM 567 C C . PRO A 1 71 ? 3.646 -7.158 1.256 1.00 75.88 71 PRO A C 1
ATOM 569 O O . PRO A 1 71 ? 3.938 -8.153 1.916 1.00 75.88 71 PRO A O 1
ATOM 572 N N . PRO A 1 72 ? 2.363 -6.905 0.947 1.00 71.88 72 PRO A N 1
ATOM 573 C CA . PRO A 1 72 ? 1.314 -7.871 1.244 1.00 71.88 72 PRO A CA 1
ATOM 574 C C . PRO A 1 72 ? 1.426 -9.101 0.325 1.00 71.88 72 PRO A C 1
ATOM 576 O O . PRO A 1 72 ? 1.831 -8.978 -0.830 1.00 71.88 72 PRO A O 1
ATOM 579 N N . ALA A 1 73 ? 0.942 -10.268 0.763 1.00 69.25 73 ALA A N 1
ATOM 580 C CA . ALA A 1 73 ? 0.996 -11.517 -0.021 1.00 69.25 73 ALA A CA 1
ATOM 581 C C . ALA A 1 73 ? 0.348 -11.408 -1.420 1.00 69.25 73 ALA A C 1
ATOM 583 O O . ALA A 1 73 ? 0.718 -12.103 -2.369 1.00 69.25 73 ALA A O 1
ATOM 584 N N . ILE A 1 74 ? -0.644 -10.523 -1.573 1.00 72.12 74 ILE A N 1
ATOM 585 C CA . ILE A 1 74 ? -1.294 -10.264 -2.863 1.00 72.12 74 ILE A CA 1
ATOM 586 C C . ILE A 1 74 ? -0.348 -9.607 -3.882 1.00 72.12 74 ILE A C 1
ATOM 588 O O . ILE A 1 74 ? -0.547 -9.772 -5.089 1.00 72.12 74 ILE A O 1
ATOM 592 N N . ALA A 1 75 ? 0.685 -8.894 -3.420 1.00 80.38 75 ALA A N 1
ATOM 593 C CA . ALA A 1 75 ? 1.667 -8.252 -4.283 1.00 80.38 75 ALA A CA 1
ATOM 594 C C . ALA A 1 75 ? 2.450 -9.288 -5.093 1.00 80.38 75 ALA A C 1
ATOM 596 O O . ALA A 1 75 ? 2.583 -9.112 -6.300 1.00 80.38 75 ALA A O 1
ATOM 597 N N . ASP A 1 76 ? 2.850 -10.408 -4.482 1.00 79.62 76 ASP A N 1
ATOM 598 C CA . ASP A 1 76 ? 3.540 -11.490 -5.189 1.00 79.62 76 ASP A CA 1
ATOM 599 C C . ASP A 1 76 ? 2.671 -12.098 -6.286 1.00 79.62 76 ASP A C 1
ATOM 601 O O . ASP A 1 76 ? 3.102 -12.210 -7.433 1.00 79.62 76 ASP A O 1
ATOM 605 N N . LYS A 1 77 ? 1.409 -12.425 -5.978 1.00 81.38 77 LYS A N 1
ATOM 606 C CA . LYS A 1 77 ? 0.469 -12.964 -6.977 1.00 81.38 77 LYS A CA 1
ATOM 607 C C . LYS A 1 77 ? 0.293 -12.009 -8.159 1.00 81.38 77 LYS A C 1
ATOM 609 O O . LYS A 1 77 ? 0.218 -12.446 -9.307 1.00 81.38 77 LYS A O 1
ATOM 614 N N . A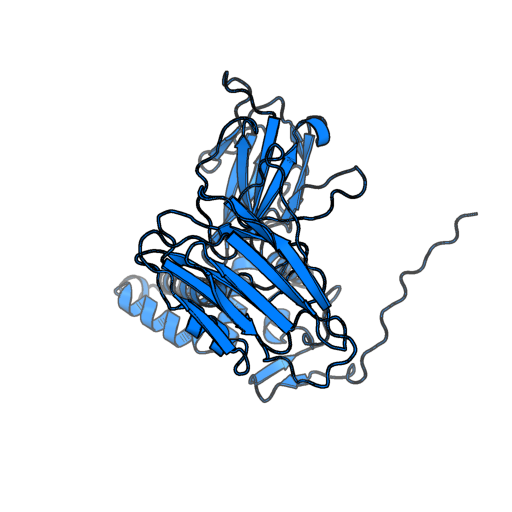RG A 1 78 ? 0.213 -10.706 -7.886 1.00 85.94 78 ARG A N 1
ATOM 615 C CA . ARG A 1 78 ? 0.109 -9.666 -8.916 1.00 85.94 78 ARG A CA 1
ATOM 616 C C . ARG A 1 78 ? 1.393 -9.557 -9.738 1.00 85.94 78 ARG A C 1
ATOM 618 O O . ARG A 1 78 ? 1.302 -9.526 -10.963 1.00 85.94 78 ARG A O 1
ATOM 625 N N . ARG A 1 79 ? 2.557 -9.563 -9.086 1.00 86.62 79 ARG A N 1
ATOM 626 C CA . ARG A 1 79 ? 3.878 -9.537 -9.724 1.00 86.62 79 ARG A CA 1
ATOM 627 C C . ARG A 1 79 ? 4.059 -10.721 -10.672 1.00 86.62 79 ARG A C 1
ATOM 629 O O . ARG A 1 79 ? 4.412 -10.520 -11.829 1.00 86.62 79 ARG A O 1
ATOM 636 N N . PHE A 1 80 ? 3.744 -11.934 -10.219 1.00 85.56 80 PHE A N 1
ATOM 637 C CA . PHE A 1 80 ? 3.815 -13.141 -11.046 1.00 85.56 80 PHE A CA 1
ATOM 638 C C . PHE A 1 80 ? 2.904 -13.057 -12.269 1.00 85.56 80 PHE A C 1
ATOM 640 O O . PHE A 1 80 ? 3.367 -13.262 -13.387 1.00 85.56 80 PHE A O 1
ATOM 647 N N . ARG A 1 81 ? 1.636 -12.666 -12.087 1.00 88.56 81 ARG A N 1
ATOM 648 C CA . ARG A 1 81 ? 0.723 -12.454 -13.221 1.00 88.56 81 ARG A CA 1
ATOM 649 C C . ARG A 1 81 ? 1.283 -11.437 -1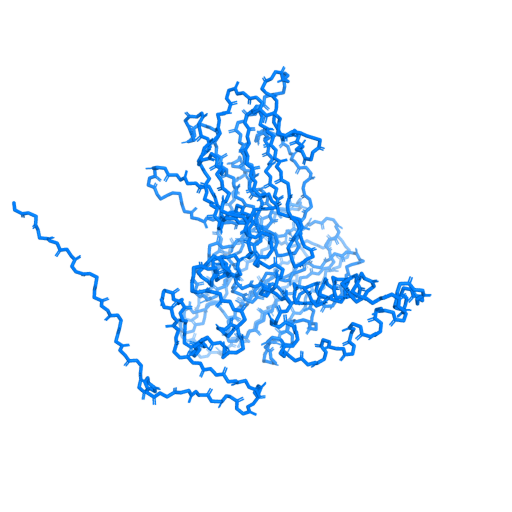4.204 1.00 88.56 81 ARG A C 1
ATOM 651 O O . ARG A 1 81 ? 1.251 -11.658 -15.407 1.00 88.56 81 ARG A O 1
ATOM 658 N N . TRP A 1 82 ? 1.808 -10.323 -13.710 1.00 90.50 82 TRP A N 1
ATOM 659 C CA . TRP A 1 82 ? 2.397 -9.305 -14.569 1.00 90.50 82 TRP A CA 1
ATOM 660 C C . TRP A 1 82 ? 3.589 -9.838 -15.373 1.00 90.50 82 TRP A C 1
ATOM 662 O O . TRP A 1 82 ? 3.673 -9.574 -16.572 1.00 90.50 82 TRP A O 1
ATOM 672 N N . PHE A 1 83 ? 4.451 -10.656 -14.764 1.00 89.94 83 PHE A N 1
ATOM 673 C CA . PHE A 1 83 ? 5.504 -11.362 -15.489 1.00 89.94 83 PHE A CA 1
ATOM 674 C C . PHE A 1 83 ? 4.949 -12.305 -16.562 1.00 89.94 83 PHE A C 1
ATOM 676 O O . PHE A 1 83 ? 5.483 -12.314 -17.669 1.00 89.94 83 PHE A O 1
ATOM 683 N N . GLU A 1 84 ? 3.860 -13.034 -16.298 1.00 91.31 84 GLU A N 1
ATOM 684 C CA . GLU A 1 84 ? 3.204 -13.883 -17.307 1.00 91.31 84 GLU A CA 1
ATOM 685 C C . GLU A 1 84 ? 2.721 -13.056 -18.505 1.00 91.31 84 GLU A C 1
ATOM 687 O O . GLU A 1 84 ? 3.007 -13.404 -19.653 1.00 91.31 84 GLU A O 1
ATOM 692 N N . PHE A 1 85 ? 2.038 -11.931 -18.252 1.00 90.12 85 PHE A N 1
ATOM 693 C CA . PHE A 1 85 ? 1.597 -10.995 -19.294 1.00 90.12 85 PHE A CA 1
ATOM 694 C C . PHE A 1 85 ? 2.772 -10.452 -20.103 1.00 90.12 85 PHE A C 1
ATOM 696 O O . PHE A 1 85 ? 2.751 -10.497 -21.336 1.00 90.12 85 PHE A O 1
ATOM 703 N N . TYR A 1 86 ? 3.804 -9.970 -19.416 1.00 89.75 86 TYR A N 1
ATOM 704 C CA . TYR A 1 86 ? 4.954 -9.355 -20.057 1.00 89.75 86 TYR A CA 1
ATOM 705 C C . TYR A 1 86 ? 5.752 -10.368 -20.889 1.00 89.75 86 TYR A C 1
ATOM 707 O O . TYR A 1 86 ? 6.075 -10.101 -22.048 1.00 89.75 86 TYR A O 1
ATOM 715 N N . LEU A 1 87 ? 6.001 -11.566 -20.353 1.00 90.81 87 LEU A N 1
ATOM 716 C CA . LEU A 1 87 ? 6.703 -12.627 -21.069 1.00 90.81 87 LEU A CA 1
ATOM 717 C C . LEU A 1 87 ? 5.899 -13.134 -22.269 1.00 90.81 87 LEU A C 1
ATOM 719 O O . LEU A 1 87 ? 6.473 -13.319 -23.341 1.00 90.81 87 LEU A O 1
ATOM 723 N N . ALA A 1 88 ? 4.581 -13.307 -22.134 1.00 91.06 88 ALA A N 1
ATOM 724 C CA . ALA A 1 88 ? 3.724 -13.705 -23.250 1.00 91.06 88 ALA A CA 1
ATOM 725 C C . ALA A 1 88 ? 3.804 -12.697 -24.411 1.00 91.06 88 ALA A C 1
ATOM 727 O O . ALA A 1 88 ? 3.908 -13.097 -25.576 1.00 91.06 88 ALA A O 1
ATOM 728 N N . ASP A 1 89 ? 3.818 -11.394 -24.109 1.00 89.31 89 ASP A N 1
ATOM 729 C CA . ASP A 1 89 ? 3.985 -10.356 -25.127 1.00 89.31 89 ASP A CA 1
ATOM 730 C C . ASP A 1 89 ? 5.396 -10.337 -25.731 1.00 89.31 89 ASP A C 1
ATOM 732 O O . ASP A 1 89 ? 5.527 -10.191 -26.951 1.00 89.31 89 ASP A O 1
ATOM 736 N N . LEU A 1 90 ? 6.448 -10.561 -24.938 1.00 88.12 90 LEU A N 1
ATOM 737 C CA . LEU A 1 90 ? 7.810 -10.700 -25.463 1.00 88.12 90 LEU A CA 1
ATOM 738 C C . LEU A 1 90 ? 7.943 -11.903 -26.403 1.00 88.12 90 LEU A C 1
ATOM 740 O O . LEU A 1 90 ? 8.470 -11.753 -27.505 1.00 88.12 90 LEU A O 1
ATOM 744 N N . VAL A 1 91 ? 7.427 -13.076 -26.021 1.00 87.81 91 VAL A N 1
ATOM 745 C CA . VAL A 1 91 ? 7.446 -14.295 -26.853 1.00 87.81 91 VAL A CA 1
ATOM 746 C C . VAL A 1 91 ? 6.723 -14.053 -28.178 1.00 87.81 91 VAL A C 1
ATOM 748 O O . VAL A 1 91 ? 7.227 -14.417 -29.246 1.00 87.81 91 VAL A O 1
ATOM 751 N N . ARG A 1 92 ? 5.572 -13.374 -28.125 1.00 87.88 92 ARG A N 1
ATOM 752 C CA . ARG A 1 92 ? 4.792 -12.992 -29.308 1.00 87.88 92 ARG A CA 1
ATOM 753 C C . ARG A 1 92 ? 5.580 -12.097 -30.264 1.00 87.88 92 ARG A C 1
ATOM 755 O O . ARG A 1 92 ? 5.454 -12.252 -31.478 1.00 87.88 92 ARG A O 1
ATOM 762 N N . ILE A 1 93 ? 6.353 -11.147 -29.734 1.00 85.81 93 ILE A N 1
ATOM 763 C CA . ILE A 1 93 ? 7.149 -10.197 -30.526 1.00 85.81 93 ILE A CA 1
ATOM 764 C C . ILE A 1 93 ? 8.427 -10.857 -31.065 1.00 85.81 93 ILE A C 1
ATOM 766 O O . ILE A 1 93 ? 8.812 -10.605 -32.207 1.00 85.81 93 ILE A O 1
ATOM 770 N N . ALA A 1 94 ? 9.075 -11.709 -30.270 1.00 83.06 94 ALA A N 1
ATOM 771 C CA . ALA A 1 94 ? 10.380 -12.280 -30.586 1.00 83.06 94 ALA A CA 1
ATOM 772 C C . ALA A 1 94 ? 10.340 -13.314 -31.725 1.00 83.06 94 ALA A C 1
ATOM 774 O O . ALA A 1 94 ? 11.298 -13.419 -32.493 1.00 83.06 94 ALA A O 1
ATOM 775 N N . GLY A 1 95 ? 9.251 -14.079 -31.870 1.00 75.12 95 GLY A N 1
ATOM 776 C CA . GLY A 1 95 ? 9.170 -15.139 -32.877 1.00 75.12 95 GLY A CA 1
ATOM 777 C C . GLY A 1 95 ? 8.132 -14.898 -33.963 1.00 75.12 95 GLY A C 1
ATOM 778 O O . GLY A 1 95 ? 6.935 -14.822 -33.698 1.00 75.12 95 GLY A O 1
ATOM 779 N N . ARG A 1 96 ? 8.575 -14.940 -35.226 1.00 70.56 96 ARG A N 1
ATOM 780 C CA . ARG A 1 96 ? 7.686 -14.882 -36.404 1.00 70.56 96 ARG A CA 1
ATOM 781 C C . ARG A 1 96 ? 6.624 -15.988 -36.434 1.00 70.56 96 ARG A C 1
ATOM 783 O O . ARG A 1 96 ? 5.588 -15.796 -37.056 1.00 70.56 96 ARG A O 1
ATOM 790 N N . HIS A 1 97 ? 6.883 -17.128 -35.793 1.00 75.31 97 HIS A N 1
ATOM 791 C CA . HIS A 1 97 ? 5.926 -18.234 -35.684 1.00 75.31 97 HIS A CA 1
ATOM 792 C C . HIS A 1 97 ? 4.992 -18.091 -34.470 1.00 75.31 97 HIS A C 1
ATOM 794 O O . HIS A 1 97 ? 3.848 -18.537 -34.523 1.00 75.31 97 HIS A O 1
ATOM 800 N N . PHE A 1 98 ? 5.442 -17.418 -33.406 1.00 75.06 98 PHE A N 1
ATOM 801 C CA . PHE A 1 98 ? 4.679 -17.235 -32.168 1.00 75.06 98 PHE A CA 1
ATOM 802 C C . PHE A 1 98 ? 3.650 -16.107 -32.260 1.00 75.06 98 PHE A C 1
ATOM 804 O O . PHE A 1 98 ? 2.641 -16.148 -31.563 1.00 75.06 98 PHE A O 1
ATOM 811 N N . SER A 1 99 ? 3.837 -15.148 -33.169 1.00 74.56 99 SER A N 1
ATOM 812 C CA . SER A 1 99 ? 2.865 -14.076 -33.427 1.00 74.56 99 SER A CA 1
ATOM 813 C C . SER A 1 99 ? 1.497 -14.573 -33.916 1.00 74.56 99 SER A C 1
ATOM 815 O O . SER A 1 99 ? 0.524 -13.825 -33.846 1.00 74.56 99 SER A O 1
ATOM 817 N N . SER A 1 100 ? 1.421 -15.821 -34.397 1.00 82.94 100 SER A N 1
ATOM 818 C CA . SER A 1 100 ? 0.193 -16.472 -34.872 1.00 82.94 100 SER A CA 1
ATOM 819 C C . SER A 1 100 ? -0.517 -17.333 -33.821 1.00 82.94 100 SER A C 1
ATOM 821 O O . SER A 1 100 ? -1.630 -17.798 -34.071 1.00 82.94 100 SER A O 1
ATOM 823 N N . LEU A 1 101 ? 0.107 -17.563 -32.660 1.00 87.12 101 LEU A N 1
ATOM 824 C CA . LEU A 1 101 ? -0.492 -18.382 -31.612 1.00 87.12 101 LEU A CA 1
ATOM 825 C C . LEU A 1 101 ? -1.622 -17.627 -30.894 1.00 87.12 101 LEU A C 1
ATOM 827 O O . LEU A 1 101 ? -1.514 -16.414 -30.690 1.00 87.12 101 LEU A O 1
ATOM 831 N N . PRO A 1 102 ? -2.682 -18.335 -30.457 1.00 90.69 102 PRO A N 1
ATOM 832 C CA . PRO A 1 102 ? -3.688 -17.760 -29.575 1.00 90.69 102 PRO A CA 1
ATOM 833 C C . PRO A 1 102 ? -3.058 -17.217 -28.293 1.00 90.69 102 PRO A C 1
ATOM 835 O O . PRO A 1 102 ? -2.079 -17.765 -27.773 1.00 90.69 102 PRO A O 1
ATOM 838 N N . ARG A 1 103 ? -3.647 -16.145 -27.763 1.00 88.00 103 ARG A N 1
ATOM 839 C CA . ARG A 1 103 ? -3.137 -15.447 -26.579 1.00 88.00 103 ARG A CA 1
ATOM 840 C C . ARG A 1 103 ? -3.096 -16.382 -25.362 1.00 88.00 103 ARG A C 1
ATOM 842 O O . ARG A 1 103 ? -2.144 -16.326 -24.595 1.00 88.00 103 ARG A O 1
ATOM 849 N N . GLU A 1 104 ? -4.048 -17.301 -25.244 1.00 90.50 104 GLU A N 1
ATOM 850 C CA . GLU A 1 104 ? -4.114 -18.326 -24.197 1.00 90.50 104 GLU A CA 1
ATOM 851 C C . GLU A 1 104 ? -2.920 -19.291 -24.247 1.00 90.50 104 GLU A C 1
ATOM 853 O O . GLU A 1 104 ? -2.385 -19.679 -23.212 1.00 90.50 104 GLU A O 1
ATOM 858 N N . VAL A 1 105 ? -2.461 -19.658 -25.449 1.00 91.62 105 VAL A N 1
ATOM 859 C CA . VAL A 1 105 ? -1.295 -20.539 -25.619 1.00 91.62 105 VAL A CA 1
ATOM 860 C C . VAL A 1 105 ? -0.018 -19.810 -25.214 1.00 91.62 105 VAL A C 1
ATOM 862 O O . VAL A 1 105 ? 0.823 -20.390 -24.533 1.00 91.62 105 VAL A O 1
ATOM 865 N N . LEU A 1 106 ? 0.111 -18.534 -25.584 1.00 91.19 106 LEU A N 1
ATOM 866 C CA . LEU A 1 106 ? 1.244 -17.697 -25.184 1.00 91.19 106 LEU A CA 1
ATOM 867 C C . LEU A 1 106 ? 1.298 -17.505 -23.663 1.00 91.19 106 LEU A C 1
ATOM 869 O O . LEU A 1 106 ? 2.379 -17.600 -23.090 1.00 91.19 106 LEU A O 1
ATOM 873 N N . PHE A 1 107 ? 0.147 -17.310 -23.013 1.00 90.38 107 PHE A N 1
ATOM 874 C CA . PHE A 1 107 ? 0.061 -17.264 -21.551 1.00 90.38 107 PHE A CA 1
ATOM 875 C C . PHE A 1 107 ? 0.506 -18.560 -20.899 1.00 90.38 107 PHE A C 1
ATOM 877 O O . PHE A 1 107 ? 1.298 -18.520 -19.966 1.00 90.38 107 PHE A O 1
ATOM 884 N N . ASN A 1 108 ? 0.051 -19.705 -21.410 1.00 91.12 108 ASN A N 1
ATOM 885 C CA . ASN A 1 108 ? 0.490 -20.989 -20.882 1.00 91.12 108 ASN A CA 1
ATOM 886 C C . ASN A 1 108 ? 2.007 -21.142 -21.035 1.00 91.12 108 ASN A C 1
ATOM 888 O O . ASN A 1 108 ? 2.677 -21.459 -20.063 1.00 91.12 108 ASN A O 1
ATOM 892 N N . ILE A 1 109 ? 2.571 -20.859 -22.214 1.00 89.75 109 ILE A N 1
ATOM 893 C CA . ILE A 1 109 ? 4.028 -20.918 -22.428 1.00 89.75 109 ILE A CA 1
ATOM 894 C C . ILE A 1 109 ? 4.766 -20.016 -21.430 1.00 89.75 109 ILE A C 1
ATOM 896 O O . ILE A 1 109 ? 5.757 -20.448 -20.847 1.00 89.75 109 ILE A O 1
ATOM 900 N N . ALA A 1 110 ? 4.281 -18.791 -21.219 1.00 91.00 110 ALA A N 1
ATOM 901 C CA . ALA A 1 110 ? 4.865 -17.864 -20.258 1.00 91.00 110 ALA A CA 1
ATOM 902 C C . ALA A 1 110 ? 4.797 -18.401 -18.820 1.00 91.00 110 ALA A C 1
ATOM 904 O O . ALA A 1 110 ? 5.815 -18.404 -18.138 1.00 91.00 110 ALA A O 1
ATOM 905 N N . ALA A 1 111 ? 3.643 -18.911 -18.385 1.00 89.44 111 ALA A N 1
ATOM 906 C CA . ALA A 1 111 ? 3.471 -19.497 -17.056 1.00 89.44 111 ALA A CA 1
ATOM 907 C C . ALA A 1 111 ? 4.400 -20.703 -16.834 1.00 89.44 111 ALA A C 1
ATOM 909 O O . ALA A 1 111 ? 5.077 -20.779 -15.815 1.00 89.44 111 ALA A O 1
ATOM 910 N N . TRP A 1 112 ? 4.508 -21.601 -17.820 1.00 88.88 112 TRP A N 1
ATOM 911 C CA . TRP A 1 112 ? 5.439 -22.736 -17.773 1.00 88.88 112 TRP A CA 1
ATOM 912 C C . TRP A 1 112 ? 6.904 -22.291 -17.700 1.00 88.88 112 TRP A C 1
ATOM 914 O O . TRP A 1 112 ? 7.699 -22.921 -17.013 1.00 88.88 112 TRP A O 1
ATOM 924 N N . ALA A 1 113 ? 7.277 -21.217 -18.399 1.00 86.56 113 ALA A N 1
ATOM 925 C CA . ALA A 1 113 ? 8.635 -20.681 -18.350 1.00 86.56 113 ALA A CA 1
ATOM 926 C C . ALA A 1 113 ? 8.951 -19.982 -17.016 1.00 86.56 113 ALA A C 1
ATOM 928 O O . ALA A 1 113 ? 10.095 -20.005 -16.580 1.00 86.56 113 ALA A O 1
ATOM 929 N N . LEU A 1 114 ? 7.954 -19.376 -16.365 1.00 87.19 114 LEU A N 1
ATOM 930 C CA . LEU A 1 114 ? 8.105 -18.689 -15.075 1.00 87.19 114 LEU A CA 1
ATOM 931 C C . LEU A 1 114 ? 8.095 -19.633 -13.864 1.00 87.19 114 LEU A C 1
ATOM 933 O O . LEU A 1 114 ? 8.400 -19.190 -12.758 1.00 87.19 114 LEU A O 1
ATOM 937 N N . ASP A 1 115 ? 7.789 -20.919 -14.064 1.00 81.88 115 ASP A N 1
ATOM 938 C CA . ASP A 1 115 ? 7.987 -21.961 -13.044 1.00 81.88 115 ASP A CA 1
ATOM 939 C C . ASP A 1 115 ? 9.480 -22.100 -12.677 1.00 81.88 115 ASP A C 1
ATOM 941 O O . ASP A 1 115 ? 9.839 -22.403 -11.539 1.00 81.88 115 ASP A O 1
ATOM 945 N N . ASP A 1 116 ? 10.372 -21.771 -13.619 1.00 78.19 116 ASP A N 1
ATOM 946 C CA . ASP A 1 116 ? 11.794 -21.591 -13.356 1.00 78.19 116 ASP A CA 1
ATOM 947 C C . ASP A 1 116 ? 12.075 -20.222 -12.705 1.00 78.19 116 ASP A C 1
ATOM 949 O O . ASP A 1 116 ? 11.886 -19.152 -13.297 1.00 78.19 116 ASP A O 1
ATOM 953 N N . ARG A 1 117 ? 12.608 -20.248 -11.476 1.00 69.94 117 ARG A N 1
ATOM 954 C CA . ARG A 1 117 ? 12.945 -19.035 -10.714 1.00 69.94 117 ARG A CA 1
ATOM 955 C C . ARG A 1 117 ? 13.947 -18.146 -11.446 1.00 69.94 117 ARG A C 1
ATOM 957 O O . ARG A 1 117 ? 13.856 -16.925 -11.314 1.00 69.94 117 ARG A O 1
ATOM 964 N N . SER A 1 118 ? 14.886 -18.706 -12.208 1.00 73.12 118 SER A N 1
ATOM 965 C CA . SER A 1 118 ? 15.879 -17.917 -12.953 1.00 73.12 118 SER A CA 1
ATOM 966 C C . SER A 1 118 ? 15.209 -17.007 -13.989 1.00 73.12 118 SER A C 1
ATOM 968 O O . SER A 1 118 ? 15.508 -15.811 -14.069 1.00 73.12 118 SER A O 1
ATOM 970 N N . THR A 1 119 ? 14.206 -17.530 -14.694 1.00 79.88 119 THR A N 1
ATOM 971 C CA . THR A 1 119 ? 13.425 -16.788 -15.691 1.00 79.88 119 THR A CA 1
ATOM 972 C C . THR A 1 119 ? 12.690 -15.585 -15.088 1.00 79.88 119 THR A C 1
ATOM 974 O O . THR A 1 119 ? 12.731 -14.496 -15.667 1.00 79.88 119 THR A O 1
ATOM 977 N N . CYS A 1 120 ? 12.093 -15.726 -13.899 1.00 77.25 120 CYS A N 1
ATOM 978 C CA . CYS A 1 120 ? 11.472 -14.605 -13.179 1.00 77.25 120 CYS A CA 1
ATOM 979 C C . CYS A 1 120 ? 12.474 -13.478 -12.877 1.00 77.25 120 CYS A C 1
ATOM 981 O O . CYS A 1 120 ? 12.204 -12.308 -13.160 1.00 77.25 120 CYS A O 1
ATOM 983 N N . HIS A 1 121 ? 13.654 -13.822 -12.352 1.00 76.00 121 HIS A N 1
ATOM 984 C CA . HIS A 1 121 ? 14.695 -12.841 -12.032 1.00 76.00 121 HIS A CA 1
ATOM 985 C C . HIS A 1 121 ? 15.236 -12.152 -13.292 1.00 76.00 121 HIS A C 1
ATOM 987 O O . HIS A 1 121 ? 15.368 -10.927 -13.321 1.00 76.00 121 HIS A O 1
ATOM 993 N N . HIS A 1 122 ? 15.486 -12.915 -14.363 1.00 78.31 122 HIS A N 1
ATOM 994 C CA . HIS A 1 122 ? 15.881 -12.370 -15.664 1.00 78.31 122 HIS A CA 1
ATOM 995 C C . HIS A 1 122 ? 14.874 -11.354 -16.187 1.00 78.31 122 HIS A C 1
ATOM 997 O O . HIS A 1 122 ? 15.265 -10.300 -16.688 1.00 78.31 122 HIS A O 1
ATOM 1003 N N . LEU A 1 123 ? 13.584 -11.660 -16.072 1.00 81.94 123 LEU A N 1
ATOM 1004 C CA . LEU A 1 123 ? 12.531 -10.806 -16.591 1.00 81.94 123 LEU A CA 1
ATOM 1005 C C . LEU A 1 123 ? 12.408 -9.503 -15.795 1.00 81.94 123 LEU A C 1
ATOM 1007 O O . LEU A 1 123 ? 12.307 -8.436 -16.401 1.00 81.94 123 LEU A O 1
ATOM 1011 N N . ALA A 1 124 ? 12.494 -9.579 -14.462 1.00 77.88 124 ALA A N 1
ATOM 1012 C CA . ALA A 1 124 ? 12.527 -8.412 -13.580 1.00 77.88 124 ALA A CA 1
ATOM 1013 C C . ALA A 1 124 ? 13.681 -7.469 -13.948 1.00 77.88 124 ALA A C 1
ATOM 1015 O O . ALA A 1 124 ? 13.488 -6.272 -14.178 1.00 77.88 124 ALA A O 1
ATOM 1016 N N . VAL A 1 125 ? 14.880 -8.038 -14.083 1.00 76.56 125 VAL A N 1
ATOM 1017 C CA . VAL A 1 125 ? 16.100 -7.319 -14.450 1.00 76.56 125 VAL A CA 1
ATOM 1018 C C . VAL A 1 125 ? 16.002 -6.727 -15.856 1.00 76.56 125 VAL A C 1
ATOM 1020 O O . VAL A 1 125 ? 16.339 -5.562 -16.062 1.00 76.56 125 VAL A O 1
ATOM 1023 N N . TYR A 1 126 ? 15.525 -7.502 -16.829 1.00 79.00 126 TYR A N 1
ATOM 1024 C CA . TYR A 1 126 ? 15.378 -7.071 -18.216 1.00 79.00 126 TYR A CA 1
ATOM 1025 C C . TYR A 1 126 ? 14.381 -5.917 -18.353 1.00 79.00 126 TYR A C 1
ATOM 1027 O O . TYR A 1 126 ? 14.672 -4.933 -19.037 1.00 79.00 126 TYR A O 1
ATOM 1035 N N . PHE A 1 127 ? 13.238 -6.003 -17.667 1.00 79.44 127 PHE A N 1
ATOM 1036 C CA . PHE A 1 127 ? 12.255 -4.926 -17.639 1.00 79.44 127 PHE A CA 1
ATOM 1037 C C . PHE A 1 127 ? 12.843 -3.658 -17.022 1.00 79.44 127 PHE A C 1
ATOM 1039 O O . PHE A 1 127 ? 12.764 -2.578 -17.614 1.00 79.44 127 PHE A O 1
ATOM 1046 N N . ALA A 1 128 ? 13.453 -3.785 -15.842 1.00 73.88 128 ALA A N 1
ATOM 1047 C CA . ALA A 1 128 ? 14.021 -2.649 -15.138 1.00 73.88 128 ALA A CA 1
ATOM 1048 C C . ALA A 1 128 ? 15.161 -2.016 -15.951 1.00 73.88 128 ALA A C 1
ATOM 1050 O O . ALA A 1 128 ? 15.205 -0.803 -16.088 1.00 73.88 128 ALA A O 1
ATOM 1051 N N . ASN A 1 129 ? 16.014 -2.803 -16.610 1.00 75.69 129 ASN A N 1
ATOM 1052 C CA . ASN A 1 129 ? 17.063 -2.280 -17.491 1.00 75.69 129 ASN A CA 1
ATOM 1053 C C . ASN A 1 129 ? 16.505 -1.503 -18.699 1.00 75.69 129 ASN A C 1
ATOM 1055 O O . ASN A 1 129 ? 17.053 -0.469 -19.069 1.00 75.69 129 ASN A O 1
ATOM 1059 N N . GLN A 1 130 ? 15.410 -1.966 -19.312 1.00 75.50 130 GLN A N 1
ATOM 1060 C CA . GLN A 1 130 ? 14.780 -1.241 -20.423 1.00 75.50 130 GLN A CA 1
ATOM 1061 C C . GLN A 1 130 ? 14.079 0.047 -19.988 1.00 75.50 130 GLN A C 1
ATOM 1063 O O . GLN A 1 130 ? 14.020 1.005 -20.759 1.00 75.50 130 GLN A O 1
ATOM 1068 N N . THR A 1 131 ? 13.518 0.052 -18.780 1.00 73.12 131 THR A N 1
ATOM 1069 C CA . THR A 1 131 ? 12.585 1.098 -18.340 1.00 73.12 131 THR A CA 1
ATOM 1070 C C . THR A 1 131 ? 13.246 2.126 -17.429 1.00 73.12 131 THR A C 1
ATOM 1072 O O . THR A 1 131 ? 12.826 3.281 -17.420 1.00 73.12 131 THR A O 1
ATOM 1075 N N . CYS A 1 132 ? 14.305 1.750 -16.703 1.00 67.31 132 CYS A N 1
ATOM 1076 C CA . CYS A 1 132 ? 15.156 2.669 -15.954 1.00 67.31 132 CYS A CA 1
ATOM 1077 C C . CYS A 1 132 ? 15.945 3.539 -16.936 1.00 67.31 132 CYS A C 1
ATOM 1079 O O . CYS A 1 132 ? 17.133 3.339 -17.191 1.00 67.31 132 CYS A O 1
ATOM 1081 N N . THR A 1 133 ? 15.286 4.546 -17.493 1.00 57.09 133 THR A N 1
ATOM 1082 C CA . THR A 1 133 ? 15.983 5.669 -18.097 1.00 57.09 133 THR A CA 1
ATOM 1083 C C . THR A 1 133 ? 16.727 6.418 -16.992 1.00 57.09 133 THR A C 1
ATOM 1085 O O . THR A 1 133 ? 16.234 6.537 -15.873 1.00 57.09 133 THR A O 1
ATOM 1088 N N . LYS A 1 134 ? 17.927 6.946 -17.275 1.00 55.06 134 LYS A N 1
ATOM 1089 C CA . LYS A 1 134 ? 18.540 7.988 -16.431 1.00 55.06 134 LYS A CA 1
ATOM 1090 C C . LYS A 1 134 ? 17.646 9.219 -16.548 1.00 55.06 134 LYS A C 1
ATOM 1092 O O . LYS A 1 134 ? 17.873 10.064 -17.409 1.00 55.06 134 LYS A O 1
ATOM 1097 N N . THR A 1 135 ? 16.546 9.253 -15.811 1.00 51.66 135 THR A N 1
ATOM 1098 C CA . THR A 1 135 ? 15.523 10.249 -16.079 1.00 51.66 135 THR A CA 1
ATOM 1099 C C . THR A 1 135 ? 15.914 11.563 -15.422 1.00 51.66 135 THR A C 1
ATOM 1101 O O . THR A 1 135 ? 16.038 11.657 -14.204 1.00 51.66 135 THR A O 1
ATOM 1104 N N . GLU A 1 136 ? 16.099 12.592 -16.251 1.00 53.03 136 GLU A N 1
ATOM 1105 C CA . GLU A 1 136 ? 16.245 14.003 -15.871 1.00 53.03 136 GLU A CA 1
ATOM 1106 C C . GLU A 1 136 ? 14.901 14.566 -15.365 1.00 53.03 136 GLU A C 1
ATOM 1108 O O . GLU A 1 136 ? 14.343 15.533 -15.891 1.00 53.03 136 GLU A O 1
ATOM 1113 N N . GLY A 1 137 ? 14.308 13.905 -14.373 1.00 52.75 137 GLY A N 1
ATOM 1114 C CA . GLY A 1 137 ? 13.155 14.423 -13.659 1.00 52.75 137 GLY A CA 1
ATOM 1115 C C . GLY A 1 137 ? 13.583 15.619 -12.825 1.00 52.75 137 GLY A C 1
ATOM 1116 O O . GLY A 1 137 ? 14.485 15.492 -12.000 1.00 52.75 137 GLY A O 1
ATOM 1117 N N . ASN A 1 138 ? 12.944 16.775 -13.021 1.00 55.41 138 ASN A N 1
ATOM 1118 C CA . ASN A 1 138 ? 13.115 17.910 -12.119 1.00 55.41 138 ASN A CA 1
ATOM 1119 C C . ASN A 1 138 ? 12.935 17.414 -10.682 1.00 55.41 138 ASN A C 1
ATOM 1121 O O . ASN A 1 138 ? 11.881 16.883 -10.346 1.00 55.41 138 ASN A O 1
ATOM 1125 N N . ALA A 1 139 ? 13.938 17.622 -9.829 1.00 70.31 139 ALA A N 1
ATOM 1126 C CA . ALA A 1 139 ? 13.886 17.225 -8.420 1.00 70.31 139 ALA A CA 1
ATOM 1127 C C . ALA A 1 139 ? 12.775 17.947 -7.629 1.00 70.31 139 ALA A C 1
ATOM 1129 O O . ALA A 1 139 ? 12.567 17.673 -6.446 1.00 70.31 139 ALA A O 1
ATOM 1130 N N . SER A 1 140 ? 12.071 18.887 -8.264 1.00 84.81 140 SER A N 1
ATOM 1131 C CA . SER A 1 140 ? 11.014 19.673 -7.659 1.00 84.81 140 SER A CA 1
ATOM 1132 C C . SER A 1 140 ? 10.002 20.204 -8.676 1.00 84.81 140 SER A C 1
ATOM 1134 O O . SER A 1 140 ? 10.377 20.521 -9.806 1.00 84.81 140 SER A O 1
ATOM 1136 N N . VAL A 1 141 ? 8.753 20.395 -8.248 1.00 88.38 141 VAL A N 1
ATOM 1137 C CA . VAL A 1 141 ? 7.698 21.088 -9.009 1.00 88.38 141 VAL A CA 1
ATOM 1138 C C . VAL A 1 141 ? 7.073 22.214 -8.195 1.00 88.38 141 VAL A C 1
ATOM 1140 O O . VAL A 1 141 ? 6.922 22.103 -6.977 1.00 88.38 141 VAL A O 1
ATOM 1143 N N . GLN A 1 142 ? 6.723 23.308 -8.871 1.00 88.38 142 GLN A N 1
ATOM 1144 C CA . GLN A 1 142 ? 6.097 24.467 -8.240 1.00 88.38 142 GLN A CA 1
ATOM 1145 C C . GLN A 1 142 ? 4.595 24.260 -8.089 1.00 88.38 142 GLN A C 1
ATOM 1147 O O . GLN A 1 142 ? 3.914 23.879 -9.039 1.00 88.38 142 GLN A O 1
ATOM 1152 N N . PHE A 1 143 ? 4.078 24.556 -6.901 1.00 84.00 143 PHE A N 1
ATOM 1153 C CA . PHE A 1 143 ? 2.650 24.474 -6.607 1.00 84.00 143 PHE A CA 1
ATOM 1154 C C . PHE A 1 143 ? 1.853 25.667 -7.164 1.00 84.00 143 PHE A C 1
ATOM 1156 O O . PHE A 1 143 ? 0.647 25.580 -7.333 1.00 84.00 143 PHE A O 1
ATOM 1163 N N . SER A 1 144 ? 2.501 26.785 -7.503 1.00 84.69 144 SER A N 1
ATOM 1164 C CA . SER A 1 144 ? 1.843 27.941 -8.136 1.00 84.69 144 SER A CA 1
ATOM 1165 C C . SER A 1 144 ? 1.467 27.722 -9.605 1.00 84.69 144 SER A C 1
ATOM 1167 O O . SER A 1 144 ? 0.806 28.569 -10.204 1.00 84.69 144 SER A O 1
ATOM 1169 N N . GLU A 1 145 ? 1.892 26.611 -10.201 1.00 90.00 145 GLU A N 1
ATOM 1170 C CA . GLU A 1 145 ? 1.663 26.272 -11.603 1.00 90.00 145 GLU A CA 1
ATOM 1171 C C . GLU A 1 145 ? 0.875 24.964 -11.719 1.00 90.00 145 GLU A C 1
ATOM 1173 O O . GLU A 1 145 ? 0.727 24.213 -10.753 1.00 90.00 145 GLU A O 1
ATOM 1178 N N . LYS A 1 146 ? 0.368 24.667 -12.920 1.00 92.69 146 LYS A N 1
ATOM 1179 C CA . LYS A 1 146 ? -0.218 23.348 -13.192 1.00 92.69 146 LYS A CA 1
ATOM 1180 C C . LYS A 1 146 ? 0.833 22.271 -12.943 1.00 92.69 146 LYS A C 1
ATOM 1182 O O . LYS A 1 146 ? 2.005 22.491 -13.233 1.00 92.69 146 LYS A O 1
ATOM 1187 N N . ILE A 1 147 ? 0.422 21.115 -12.436 1.00 91.94 147 ILE A N 1
ATOM 1188 C CA . ILE A 1 147 ? 1.313 19.966 -12.238 1.00 91.94 147 ILE A CA 1
ATOM 1189 C C . ILE A 1 147 ? 0.772 18.801 -13.051 1.00 91.94 147 ILE A C 1
ATOM 1191 O O . ILE A 1 147 ? -0.392 18.422 -12.926 1.00 91.94 147 ILE A O 1
ATOM 1195 N N . TYR A 1 148 ? 1.641 18.221 -13.865 1.00 92.62 148 TYR A N 1
ATOM 1196 C CA . TYR A 1 148 ? 1.391 17.041 -14.672 1.00 92.62 148 TYR A CA 1
ATOM 1197 C C . TYR A 1 148 ? 2.225 15.880 -14.141 1.00 92.62 148 TYR A C 1
ATOM 1199 O O . TYR A 1 148 ? 3.360 16.076 -13.701 1.00 92.62 148 TYR A O 1
ATOM 1207 N N . ALA A 1 149 ? 1.675 14.673 -14.217 1.00 91.56 149 ALA A N 1
ATOM 1208 C CA . ALA A 1 149 ? 2.378 13.441 -13.904 1.00 91.56 149 ALA A CA 1
ATOM 1209 C C . ALA A 1 149 ? 2.474 12.525 -15.108 1.00 91.56 149 ALA A C 1
ATOM 1211 O O . ALA A 1 149 ? 1.511 12.342 -15.853 1.00 91.56 149 ALA A O 1
ATOM 1212 N N . ARG A 1 150 ? 3.629 11.878 -15.227 1.00 90.94 150 ARG A N 1
ATOM 1213 C CA . ARG A 1 150 ? 3.808 10.718 -16.093 1.00 90.94 150 ARG A CA 1
ATOM 1214 C C . ARG A 1 150 ? 3.772 9.459 -15.258 1.00 90.94 150 ARG A C 1
ATOM 1216 O O . ARG A 1 150 ? 4.419 9.408 -14.214 1.00 90.94 150 ARG A O 1
ATOM 1223 N N . HIS A 1 151 ? 3.106 8.430 -15.755 1.00 91.38 151 HIS A N 1
ATOM 1224 C CA . HIS A 1 151 ? 3.003 7.150 -15.071 1.00 91.38 151 HIS A CA 1
ATOM 1225 C C . HIS A 1 151 ? 3.889 6.083 -15.714 1.00 91.38 151 HIS A C 1
ATOM 1227 O O . HIS A 1 151 ? 4.170 6.141 -16.910 1.00 91.38 151 HIS A O 1
ATOM 1233 N N . VAL A 1 152 ? 4.305 5.112 -14.908 1.00 89.12 152 VAL A N 1
ATOM 1234 C CA . VAL A 1 152 ? 5.006 3.900 -15.342 1.00 89.12 152 VAL A CA 1
ATOM 1235 C C . VAL A 1 152 ? 4.343 2.693 -14.697 1.00 89.12 152 VAL A C 1
ATOM 1237 O O . VAL A 1 152 ? 3.919 2.765 -13.546 1.00 89.12 152 VAL A O 1
ATOM 1240 N N . GLU A 1 153 ? 4.225 1.598 -15.436 1.00 90.06 153 GLU A N 1
ATOM 1241 C CA . GLU A 1 153 ? 3.784 0.324 -14.876 1.00 90.06 153 GLU A CA 1
ATOM 1242 C C . GLU A 1 153 ? 5.004 -0.495 -14.455 1.00 90.06 153 GLU A C 1
ATOM 1244 O O . GLU A 1 153 ? 5.959 -0.623 -15.220 1.00 90.06 153 GLU A O 1
ATOM 1249 N N . PHE A 1 154 ? 4.986 -1.034 -13.242 1.00 87.75 154 PHE A N 1
ATOM 1250 C CA . PHE A 1 154 ? 6.030 -1.909 -12.723 1.00 87.75 154 PHE A CA 1
ATOM 1251 C C . PHE A 1 154 ? 5.381 -2.957 -11.815 1.00 87.75 154 PHE A C 1
ATOM 1253 O O . PHE A 1 154 ? 4.551 -2.608 -10.981 1.00 87.75 154 PHE A O 1
ATOM 1260 N N . GLU A 1 155 ? 5.694 -4.239 -12.023 1.00 87.06 155 GLU A N 1
ATOM 1261 C CA . GLU A 1 155 ? 5.133 -5.364 -11.249 1.00 87.06 155 GLU A CA 1
ATOM 1262 C C . GLU A 1 155 ? 3.590 -5.370 -11.156 1.00 87.06 155 GLU A C 1
ATOM 1264 O O . GLU A 1 155 ? 2.987 -5.732 -10.141 1.00 87.06 155 GLU A O 1
ATOM 1269 N N . GLY A 1 156 ? 2.930 -4.955 -12.244 1.00 87.38 156 GLY A N 1
ATOM 1270 C CA . GLY A 1 156 ? 1.469 -4.922 -12.366 1.00 87.38 156 GLY A CA 1
ATOM 1271 C C . GLY A 1 156 ? 0.804 -3.748 -11.655 1.00 87.38 156 GLY A C 1
ATOM 1272 O O . GLY A 1 156 ? -0.403 -3.781 -11.410 1.00 87.38 156 GLY A O 1
ATOM 1273 N N . VAL A 1 157 ? 1.577 -2.722 -11.292 1.00 91.25 157 VAL A N 1
ATOM 1274 C CA . VAL A 1 157 ? 1.092 -1.523 -10.608 1.00 91.25 157 VAL A CA 1
ATOM 1275 C C . VAL A 1 157 ? 1.511 -0.274 -11.354 1.00 91.25 157 VAL A C 1
ATOM 1277 O O . VAL A 1 157 ? 2.644 -0.145 -11.809 1.00 91.25 157 VAL A O 1
ATOM 1280 N N . GLN A 1 158 ? 0.592 0.684 -11.435 1.00 93.00 158 GLN A N 1
ATOM 1281 C CA . GLN A 1 158 ? 0.877 2.004 -11.967 1.00 93.00 158 GLN A CA 1
ATOM 1282 C C . GLN A 1 158 ? 1.451 2.919 -10.877 1.00 93.00 158 GLN A C 1
ATOM 1284 O O . GLN A 1 158 ? 0.807 3.168 -9.854 1.00 93.00 158 GLN A O 1
ATOM 1289 N N . TYR A 1 159 ? 2.641 3.451 -11.134 1.00 93.56 159 TYR A N 1
ATOM 1290 C CA . TYR A 1 159 ? 3.350 4.405 -10.288 1.00 93.56 159 TYR A CA 1
ATOM 1291 C C . TYR A 1 159 ? 3.487 5.755 -10.972 1.00 93.56 159 TYR A C 1
ATOM 1293 O O . TYR A 1 159 ? 3.513 5.850 -12.202 1.00 93.56 159 TYR A O 1
ATOM 1301 N N . ILE A 1 160 ? 3.649 6.808 -10.174 1.00 93.00 160 ILE A N 1
ATOM 1302 C CA . ILE A 1 160 ? 4.064 8.107 -10.693 1.00 93.00 160 ILE A CA 1
ATOM 1303 C C . ILE A 1 160 ? 5.563 8.029 -10.975 1.00 93.00 160 ILE A C 1
ATOM 1305 O O . ILE A 1 160 ? 6.360 7.762 -10.079 1.00 93.00 160 ILE A O 1
ATOM 1309 N N . SER A 1 161 ? 5.940 8.269 -12.227 1.00 89.75 161 SER A N 1
ATOM 1310 C CA . SER A 1 161 ? 7.336 8.316 -12.663 1.00 89.75 161 SER A CA 1
ATOM 1311 C C . SER A 1 161 ? 7.961 9.684 -12.404 1.00 89.75 161 SER A C 1
ATOM 1313 O O . SER A 1 161 ? 9.004 9.785 -11.771 1.00 89.75 161 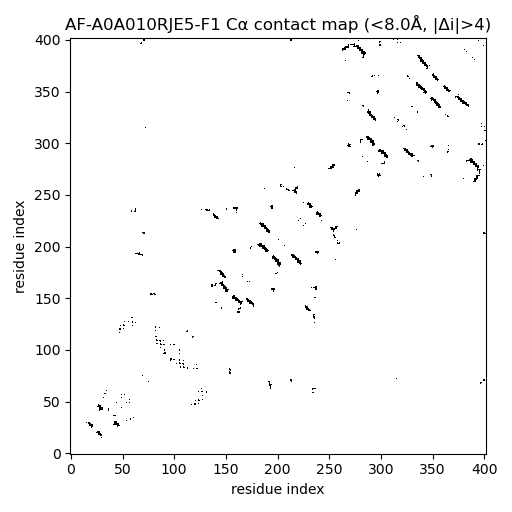SER A O 1
ATOM 1315 N N . HIS A 1 162 ? 7.293 10.750 -12.855 1.00 87.88 162 HIS A N 1
ATOM 1316 C CA . HIS A 1 162 ? 7.823 12.112 -12.857 1.00 87.88 162 HIS A CA 1
ATOM 1317 C C . HIS A 1 162 ? 6.704 13.129 -12.686 1.00 87.88 162 HIS A C 1
ATOM 1319 O O . HIS A 1 162 ? 5.597 12.915 -13.184 1.00 87.88 162 HIS A O 1
ATOM 1325 N N . LEU A 1 163 ? 7.032 14.260 -12.060 1.00 90.12 163 LEU A N 1
ATOM 1326 C CA . LEU A 1 163 ? 6.186 15.450 -12.010 1.00 90.12 163 LEU A CA 1
ATOM 1327 C C . LEU A 1 163 ? 6.805 16.573 -12.839 1.00 90.12 163 LEU A C 1
ATOM 1329 O O . LEU A 1 163 ? 8.027 16.742 -12.853 1.00 90.12 163 LEU A O 1
ATOM 1333 N N . ARG A 1 164 ? 5.967 17.354 -13.523 1.00 89.19 164 ARG A N 1
ATOM 1334 C CA . ARG A 1 164 ? 6.387 18.508 -14.327 1.00 89.19 164 ARG A CA 1
ATOM 1335 C C . ARG A 1 164 ? 5.364 19.627 -14.248 1.00 89.19 164 ARG A C 1
ATOM 1337 O O . ARG A 1 164 ? 4.174 19.361 -14.130 1.00 89.19 164 ARG A O 1
ATOM 1344 N N . ASN A 1 165 ? 5.817 20.872 -14.376 1.00 91.50 165 ASN A N 1
ATOM 1345 C CA . ASN A 1 165 ? 4.905 22.012 -14.457 1.00 91.50 165 ASN A CA 1
ATOM 1346 C C . ASN A 1 165 ? 4.377 22.288 -15.874 1.00 91.50 165 ASN A C 1
ATOM 1348 O O . ASN A 1 165 ? 3.351 22.937 -16.066 1.00 91.50 165 ASN A O 1
ATOM 1352 N N . THR A 1 166 ? 5.046 21.734 -16.884 1.00 87.00 166 THR A N 1
ATOM 1353 C CA . THR A 1 166 ? 4.630 21.799 -18.284 1.00 87.00 166 THR A CA 1
ATOM 1354 C C . THR A 1 166 ? 4.263 20.407 -18.796 1.00 87.00 166 THR A C 1
ATOM 1356 O O . THR A 1 166 ? 4.877 19.420 -18.378 1.00 87.00 166 THR A O 1
ATOM 1359 N N . PRO A 1 167 ? 3.274 20.294 -19.700 1.00 83.62 167 PRO A N 1
ATOM 1360 C CA . PRO A 1 167 ? 2.896 19.007 -20.264 1.00 83.62 167 PRO A CA 1
ATOM 1361 C C . PRO A 1 167 ? 4.025 18.478 -21.158 1.00 83.62 167 PRO A C 1
ATOM 1363 O O . PRO A 1 167 ? 4.423 19.121 -22.127 1.00 83.62 167 PRO A O 1
ATOM 1366 N N . GLY A 1 168 ? 4.533 17.286 -20.851 1.00 72.00 168 GLY A N 1
ATOM 1367 C CA . GLY A 1 168 ? 5.581 16.595 -21.603 1.00 72.00 168 GLY A CA 1
ATOM 1368 C C . GLY A 1 168 ? 5.073 15.738 -22.767 1.00 72.00 168 GLY A C 1
ATOM 1369 O O . GLY A 1 168 ? 5.811 14.862 -23.226 1.00 72.00 168 GLY A O 1
ATOM 1370 N N . GLY A 1 169 ? 3.831 15.954 -23.218 1.00 76.69 169 GLY A N 1
ATOM 1371 C CA . GLY A 1 169 ? 3.174 15.239 -24.319 1.00 76.69 169 GLY A CA 1
ATOM 1372 C C . GLY A 1 169 ? 1.895 14.502 -23.901 1.00 76.69 169 GLY A C 1
ATOM 1373 O O . GLY A 1 169 ? 1.410 14.659 -22.785 1.00 76.69 169 GLY A O 1
ATOM 1374 N N . ASN A 1 170 ? 1.358 13.669 -24.799 1.00 73.44 170 ASN A N 1
ATOM 1375 C CA . ASN A 1 170 ? 0.059 12.990 -24.627 1.00 73.44 170 ASN A CA 1
ATOM 1376 C C . ASN A 1 170 ? 0.020 11.933 -23.505 1.00 73.44 170 ASN A C 1
ATOM 1378 O O . ASN A 1 170 ? -1.050 11.425 -23.191 1.00 73.44 170 ASN A O 1
ATOM 1382 N N . GLN A 1 171 ? 1.173 11.560 -22.946 1.00 79.19 171 GLN A N 1
ATOM 1383 C CA . GLN A 1 171 ? 1.280 10.564 -21.873 1.00 79.19 171 GLN A CA 1
ATOM 1384 C C . GLN A 1 171 ? 1.236 11.182 -20.469 1.00 79.19 171 GLN A C 1
ATOM 1386 O O . GLN A 1 171 ? 1.225 10.451 -19.480 1.00 79.19 171 GLN A O 1
ATOM 1391 N N . ASP A 1 172 ? 1.229 12.512 -20.376 1.00 86.94 172 ASP A N 1
ATOM 1392 C CA . ASP A 1 172 ? 1.213 13.218 -19.104 1.00 86.94 172 ASP A CA 1
ATOM 1393 C C . ASP A 1 172 ? -0.234 13.562 -18.725 1.00 86.94 172 ASP A C 1
ATOM 1395 O O . ASP A 1 172 ? -0.968 14.188 -19.491 1.00 86.94 172 ASP A O 1
ATOM 1399 N N . SER A 1 173 ? -0.646 13.172 -17.523 1.00 90.94 173 SER A N 1
ATOM 1400 C CA . SER A 1 173 ? -1.960 13.491 -16.963 1.00 90.94 173 SER A CA 1
ATOM 1401 C C . SER A 1 173 ? -1.869 14.708 -16.047 1.00 90.94 173 SER A C 1
ATOM 1403 O O . SER A 1 173 ? -0.974 14.778 -15.204 1.00 90.94 173 SER A O 1
ATOM 1405 N N . LEU A 1 174 ? -2.810 15.643 -16.165 1.00 91.81 174 LEU A N 1
ATOM 1406 C CA . LEU A 1 174 ? -2.926 16.781 -15.251 1.00 91.81 174 LEU A CA 1
ATOM 1407 C C . LEU A 1 174 ? -3.309 16.287 -13.844 1.00 91.81 174 LEU A C 1
ATOM 1409 O O . LEU A 1 174 ? -4.362 15.677 -13.679 1.00 91.81 174 LEU A O 1
ATOM 1413 N N . LEU A 1 175 ? -2.464 16.556 -12.847 1.00 90.44 175 LEU A N 1
ATOM 1414 C CA . LEU A 1 175 ? -2.721 16.246 -11.435 1.00 90.44 175 LEU A CA 1
ATOM 1415 C C . LEU A 1 175 ? -3.266 17.437 -10.652 1.00 90.44 175 LEU A C 1
ATOM 1417 O O . LEU A 1 175 ? -4.039 17.256 -9.716 1.00 90.44 175 LEU A O 1
ATOM 1421 N N . PHE A 1 176 ? -2.825 18.644 -10.997 1.00 89.75 176 PHE A N 1
ATOM 1422 C CA . PHE A 1 176 ? -3.169 19.847 -10.254 1.00 89.75 176 PHE A CA 1
ATOM 1423 C C . PHE A 1 176 ? -3.291 21.048 -11.178 1.00 89.75 176 PHE A C 1
ATOM 1425 O O . PHE A 1 176 ? -2.462 21.240 -12.071 1.00 89.75 176 PHE A O 1
ATOM 1432 N N . ASP A 1 177 ? -4.306 21.871 -10.929 1.00 90.31 177 ASP A N 1
ATOM 1433 C CA . ASP A 1 177 ? -4.515 23.129 -11.628 1.00 90.31 177 ASP A CA 1
ATOM 1434 C C . ASP A 1 177 ? -4.861 24.242 -10.623 1.00 90.31 177 ASP A C 1
ATOM 1436 O O . ASP A 1 177 ? -5.980 24.264 -10.102 1.00 90.31 177 ASP A O 1
ATOM 1440 N N . PRO A 1 178 ? -3.935 25.186 -10.365 1.00 86.25 178 PRO A N 1
ATOM 1441 C CA . PRO A 1 178 ? -4.158 26.275 -9.415 1.00 86.25 178 PRO A CA 1
ATOM 1442 C C . PRO A 1 178 ? -5.208 27.283 -9.896 1.00 86.25 178 PRO A C 1
ATOM 1444 O O . PRO A 1 178 ? -5.644 28.123 -9.116 1.00 86.25 178 PRO A O 1
ATOM 1447 N N . SER A 1 179 ? -5.607 27.239 -11.175 1.00 84.75 179 SER A N 1
ATOM 1448 C CA . SER A 1 179 ? -6.646 28.128 -11.710 1.00 84.75 179 SER A CA 1
ATOM 1449 C C . SER A 1 179 ? -8.068 27.687 -11.352 1.00 84.75 179 SER A C 1
ATOM 1451 O O . SER A 1 179 ? -9.012 28.461 -11.521 1.00 84.75 179 SER A O 1
ATOM 1453 N N . LEU A 1 180 ? -8.238 26.464 -10.840 1.00 82.44 180 LEU A N 1
ATOM 1454 C CA . LEU A 1 180 ? -9.528 25.985 -10.357 1.00 82.44 180 LEU A CA 1
ATOM 1455 C C . LEU A 1 180 ? -9.892 26.702 -9.052 1.00 82.44 180 LEU A C 1
ATOM 1457 O O . LEU A 1 180 ? -9.093 26.782 -8.128 1.00 82.44 180 LEU A O 1
ATOM 1461 N N . SER A 1 181 ? -11.130 27.197 -8.950 1.00 64.94 181 SER A N 1
ATOM 1462 C CA . SER A 1 181 ? -11.620 27.947 -7.776 1.00 64.94 181 SER A CA 1
ATOM 1463 C C . SER A 1 181 ? -11.828 27.097 -6.514 1.00 64.94 181 SER A C 1
ATOM 1465 O O . SER A 1 181 ? -12.402 27.567 -5.533 1.00 64.94 181 SER A O 1
ATOM 1467 N N . THR A 1 182 ? -11.421 25.833 -6.538 1.00 75.12 182 THR A N 1
ATOM 1468 C CA . THR A 1 182 ? -11.481 24.931 -5.392 1.00 75.12 182 THR A CA 1
ATOM 1469 C C . THR A 1 182 ? -10.336 25.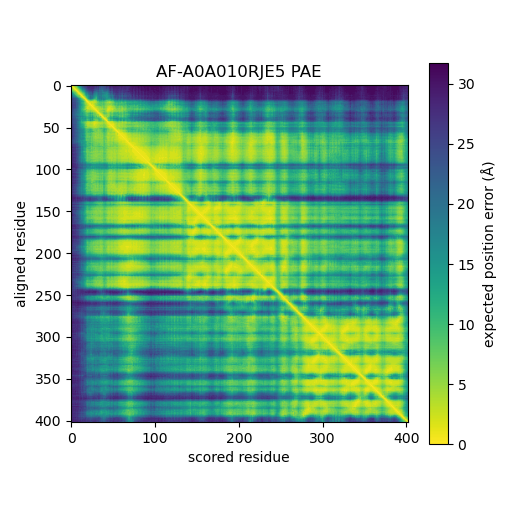249 -4.428 1.00 75.12 182 THR A C 1
ATOM 1471 O O . THR A 1 182 ? -9.186 25.266 -4.856 1.00 75.12 182 THR A O 1
ATOM 1474 N N . PRO A 1 183 ? -10.614 25.509 -3.140 1.00 79.19 183 PRO A N 1
ATOM 1475 C CA . PRO A 1 183 ? -9.557 25.668 -2.149 1.00 79.19 183 PRO A CA 1
ATOM 1476 C C . PRO A 1 183 ? -8.829 24.335 -1.945 1.00 79.19 183 PRO A C 1
ATOM 1478 O O . PRO A 1 183 ? -9.457 23.278 -1.969 1.00 79.19 183 PRO A O 1
ATOM 1481 N N . PHE A 1 184 ? -7.518 24.397 -1.729 1.00 83.19 184 PHE A N 1
ATOM 1482 C CA . PHE A 1 184 ? -6.679 23.251 -1.387 1.00 83.19 184 PHE A CA 1
ATOM 1483 C C . PHE A 1 184 ? -5.704 23.683 -0.294 1.00 83.19 184 PHE A C 1
ATOM 1485 O O . PHE A 1 184 ? -5.069 24.730 -0.423 1.00 83.19 184 PHE A O 1
ATOM 1492 N N . ASP A 1 185 ? -5.579 22.892 0.766 1.00 86.31 185 ASP A N 1
ATOM 1493 C CA . ASP A 1 185 ? -4.661 23.160 1.882 1.00 86.31 185 ASP A CA 1
ATOM 1494 C C . ASP A 1 185 ? -3.701 21.991 2.157 1.00 86.31 185 ASP A C 1
ATOM 1496 O O . ASP A 1 185 ? -2.695 22.162 2.848 1.00 86.31 185 ASP A O 1
ATOM 1500 N N . SER A 1 186 ? -3.977 20.819 1.576 1.00 86.19 186 SER A N 1
ATOM 1501 C CA . SER A 1 186 ? -3.279 19.574 1.875 1.00 86.19 186 SER A CA 1
ATOM 1502 C C . SER A 1 186 ? -3.040 18.736 0.622 1.00 86.19 186 SER A C 1
ATOM 1504 O O . SER A 1 186 ? -3.797 18.769 -0.351 1.00 86.19 186 SER A O 1
ATOM 1506 N N . LEU A 1 187 ? -1.974 17.946 0.672 1.00 88.19 187 LEU A N 1
ATOM 1507 C CA . LEU A 1 187 ? -1.587 16.950 -0.313 1.00 88.19 187 LEU A CA 1
ATOM 1508 C C . LEU A 1 187 ? -1.621 15.569 0.344 1.00 88.19 187 LEU A C 1
ATOM 1510 O O . LEU A 1 187 ? -0.864 15.297 1.276 1.00 88.19 187 LEU A O 1
ATOM 1514 N N . TYR A 1 188 ? -2.473 14.686 -0.164 1.00 89.62 188 TYR A N 1
ATOM 1515 C CA . TYR A 1 188 ? -2.461 13.273 0.194 1.00 89.62 188 TYR A CA 1
ATOM 1516 C C . TYR A 1 188 ? -1.547 12.507 -0.754 1.00 89.62 188 TYR A C 1
ATOM 1518 O O . TYR A 1 188 ? -1.715 12.543 -1.975 1.00 89.62 188 TYR A O 1
ATOM 1526 N N . VAL A 1 189 ? -0.580 11.802 -0.179 1.00 90.19 189 VAL A N 1
ATOM 1527 C CA . VAL A 1 189 ? 0.415 11.000 -0.889 1.00 90.19 189 VAL A CA 1
ATOM 1528 C C . VAL A 1 189 ? 0.123 9.536 -0.625 1.00 90.19 189 VAL A C 1
ATOM 1530 O O . VAL A 1 189 ? 0.261 9.101 0.512 1.00 90.19 189 VAL A O 1
ATOM 1533 N N . ALA A 1 190 ? -0.265 8.786 -1.654 1.00 91.81 190 ALA A N 1
ATOM 1534 C CA . ALA A 1 190 ? -0.478 7.347 -1.553 1.00 91.81 190 ALA A CA 1
ATOM 1535 C C . ALA A 1 190 ? 0.744 6.590 -2.074 1.00 91.81 190 ALA A C 1
ATOM 1537 O O . ALA A 1 190 ? 1.123 6.764 -3.238 1.00 91.81 190 ALA A O 1
ATOM 1538 N N . SER A 1 191 ? 1.319 5.722 -1.252 1.00 91.62 191 SER A N 1
ATOM 1539 C CA . SER A 1 191 ? 2.472 4.886 -1.581 1.00 91.62 191 SER A CA 1
ATOM 1540 C C . SER A 1 191 ? 2.288 3.451 -1.113 1.00 91.62 191 SER A C 1
ATOM 1542 O O . SER A 1 191 ? 1.731 3.209 -0.045 1.00 91.62 191 SER A O 1
ATOM 1544 N N . ASP A 1 192 ? 2.766 2.503 -1.911 1.00 90.19 192 ASP A N 1
ATOM 1545 C CA . ASP A 1 192 ? 2.931 1.113 -1.486 1.00 90.19 192 ASP A CA 1
ATOM 1546 C C . ASP A 1 192 ? 4.409 0.817 -1.151 1.00 90.19 192 ASP A C 1
ATOM 1548 O O . ASP A 1 192 ? 5.226 1.733 -1.021 1.00 90.19 192 ASP A O 1
ATOM 1552 N N . HIS A 1 193 ? 4.749 -0.468 -1.008 1.00 86.38 193 HIS A N 1
ATOM 1553 C CA . HIS A 1 193 ? 6.098 -0.938 -0.684 1.00 86.38 193 HIS A CA 1
ATOM 1554 C C . HIS A 1 193 ? 7.156 -0.549 -1.734 1.00 86.38 193 HIS A C 1
ATOM 1556 O O . HIS A 1 193 ? 8.343 -0.516 -1.406 1.00 86.38 193 HIS A O 1
ATOM 1562 N N . LEU A 1 194 ? 6.764 -0.219 -2.969 1.00 89.50 194 LEU A N 1
ATOM 1563 C CA . LEU A 1 194 ? 7.671 0.139 -4.062 1.00 89.50 194 LEU A CA 1
ATOM 1564 C C . LEU A 1 194 ? 7.658 1.630 -4.396 1.00 89.50 194 LEU A C 1
ATOM 1566 O O . LEU A 1 194 ? 8.668 2.148 -4.865 1.00 89.50 194 LEU A O 1
ATOM 1570 N N . GLY A 1 195 ? 6.567 2.363 -4.198 1.00 91.50 195 GLY A N 1
ATOM 1571 C CA . GLY A 1 195 ? 6.594 3.788 -4.518 1.00 91.50 195 GLY A CA 1
ATOM 1572 C C . GLY A 1 195 ? 5.262 4.510 -4.472 1.00 91.50 195 GLY A C 1
ATOM 1573 O O . GLY A 1 195 ? 4.227 3.965 -4.096 1.00 91.50 195 GLY A O 1
ATOM 1574 N N . ILE A 1 196 ? 5.302 5.782 -4.868 1.00 93.31 196 ILE A N 1
ATOM 1575 C CA . ILE A 1 196 ? 4.131 6.657 -4.906 1.00 93.31 196 ILE A CA 1
ATOM 1576 C C . ILE A 1 196 ? 3.249 6.274 -6.093 1.00 93.31 196 ILE A C 1
ATOM 1578 O O . ILE A 1 196 ? 3.668 6.308 -7.253 1.00 93.31 196 ILE A O 1
ATOM 1582 N N . ARG A 1 197 ? 1.990 5.974 -5.786 1.00 94.00 197 ARG A N 1
ATOM 1583 C CA . ARG A 1 197 ? 0.950 5.630 -6.757 1.00 94.00 197 ARG A CA 1
ATOM 1584 C C . ARG A 1 197 ? 0.011 6.791 -7.038 1.00 94.00 197 ARG A C 1
ATOM 1586 O O . ARG A 1 197 ? -0.448 6.930 -8.166 1.00 94.00 197 ARG A O 1
ATOM 1593 N N . ARG A 1 198 ? -0.300 7.616 -6.030 1.00 93.44 198 ARG A N 1
ATOM 1594 C CA . ARG A 1 198 ? -1.265 8.719 -6.167 1.00 93.44 198 ARG A CA 1
ATOM 1595 C C . ARG A 1 198 ? -0.839 9.956 -5.389 1.00 93.44 198 ARG A C 1
ATOM 1597 O O . ARG A 1 198 ? -0.276 9.859 -4.303 1.00 93.44 198 ARG A O 1
ATOM 1604 N N . LEU A 1 199 ? -1.168 11.113 -5.952 1.00 91.94 199 LEU A N 1
ATOM 1605 C CA . LEU A 1 199 ? -1.071 12.422 -5.317 1.00 91.94 199 LEU A CA 1
ATOM 1606 C C . LEU A 1 199 ? -2.420 13.114 -5.476 1.00 91.94 199 LEU A C 1
ATOM 1608 O O . LEU A 1 199 ? -2.882 13.284 -6.603 1.00 91.94 199 LEU A O 1
ATOM 1612 N N . LEU A 1 200 ? -3.049 13.486 -4.364 1.00 90.62 200 LEU A N 1
ATOM 1613 C CA . LEU A 1 200 ? -4.354 14.142 -4.361 1.00 90.62 200 LEU A CA 1
ATOM 1614 C C . LEU A 1 200 ? -4.257 15.475 -3.625 1.00 90.62 200 LEU A C 1
ATOM 1616 O O . LEU A 1 200 ? -3.933 15.516 -2.440 1.00 90.62 200 LEU A O 1
ATOM 1620 N N . PHE A 1 201 ? -4.557 16.558 -4.333 1.00 88.75 201 PHE A N 1
ATOM 1621 C CA . PHE A 1 201 ? -4.663 17.892 -3.752 1.00 88.75 201 PHE A CA 1
ATOM 1622 C C . PHE A 1 201 ? -6.079 18.085 -3.233 1.00 88.75 201 PHE A C 1
ATOM 1624 O O . PHE A 1 201 ? -7.044 17.948 -3.988 1.00 88.75 201 PHE A O 1
ATOM 1631 N N . VAL A 1 202 ? -6.204 18.362 -1.939 1.00 86.81 202 VAL A N 1
ATOM 1632 C CA . VAL A 1 202 ? -7.492 18.344 -1.248 1.00 86.81 202 VAL A CA 1
ATOM 1633 C C . VAL A 1 202 ? -7.662 19.538 -0.317 1.00 86.81 202 VAL A C 1
ATOM 1635 O O . VAL A 1 202 ? -6.707 20.178 0.126 1.00 86.81 202 VAL A O 1
ATOM 1638 N N . ASP A 1 203 ? -8.928 19.813 -0.035 1.00 86.06 203 ASP A N 1
ATOM 1639 C CA . ASP A 1 203 ? -9.395 20.677 1.040 1.00 86.06 203 ASP A CA 1
ATOM 1640 C C . ASP A 1 203 ? -9.600 19.806 2.285 1.00 86.06 203 ASP A C 1
ATOM 1642 O O . ASP A 1 203 ? -10.559 19.033 2.337 1.00 86.06 203 ASP A O 1
ATOM 1646 N N . SER A 1 204 ? -8.710 19.900 3.276 1.00 77.94 204 SER A N 1
ATOM 1647 C CA . SER A 1 204 ? -8.763 19.077 4.493 1.00 77.94 204 SER A CA 1
ATOM 1648 C C . SER A 1 204 ? -10.023 19.297 5.333 1.00 77.94 204 SER A C 1
ATOM 1650 O O . SER A 1 204 ? -10.344 18.481 6.200 1.00 77.94 204 SER A O 1
ATOM 1652 N N . SER A 1 205 ? -10.766 20.381 5.077 1.00 74.38 205 SER A N 1
ATOM 1653 C CA . SER A 1 205 ? -12.045 20.646 5.736 1.00 74.38 205 SER A CA 1
ATOM 1654 C C . SER A 1 205 ? -13.193 19.791 5.193 1.00 74.38 205 SER A C 1
ATOM 1656 O O . SER A 1 205 ? -14.238 19.688 5.842 1.00 74.38 205 SER A O 1
ATOM 1658 N N . LYS A 1 206 ? -13.020 19.160 4.024 1.00 74.69 206 LYS A N 1
ATOM 1659 C CA . LYS A 1 206 ? -14.054 18.355 3.369 1.00 74.69 206 LYS A CA 1
ATOM 1660 C C . LYS A 1 206 ? -13.738 16.866 3.464 1.00 74.69 206 LYS A C 1
ATOM 1662 O O . LYS A 1 206 ? -12.596 16.464 3.249 1.00 74.69 206 LYS A O 1
ATOM 1667 N N . PRO A 1 207 ? -14.750 16.021 3.721 1.00 67.00 207 PRO A N 1
ATOM 1668 C CA . PRO A 1 207 ? -14.561 14.583 3.673 1.00 67.00 207 PRO A CA 1
ATOM 1669 C C . PRO A 1 207 ? -14.192 14.157 2.248 1.00 67.00 207 PRO A C 1
ATOM 1671 O O . PRO A 1 207 ? -14.872 14.510 1.282 1.00 67.00 207 PRO A O 1
ATOM 1674 N N . CYS A 1 208 ? -13.113 13.388 2.127 1.00 69.00 208 CYS A N 1
ATOM 1675 C CA . CYS A 1 208 ? -12.718 12.748 0.882 1.00 69.00 208 CYS A CA 1
ATOM 1676 C C . CYS A 1 208 ? -13.190 11.291 0.918 1.00 69.00 208 CYS A C 1
ATOM 1678 O O . CYS A 1 208 ? -12.830 10.552 1.832 1.00 69.00 208 CYS A O 1
ATOM 1680 N N . ALA A 1 209 ? -14.012 10.883 -0.051 1.00 71.44 209 ALA A N 1
ATOM 1681 C CA . ALA A 1 209 ? -14.462 9.499 -0.180 1.00 71.44 209 ALA A CA 1
ATOM 1682 C C . ALA A 1 209 ? -13.341 8.659 -0.811 1.00 71.44 209 ALA A C 1
ATOM 1684 O O . ALA A 1 209 ? -13.332 8.415 -2.016 1.00 71.44 209 ALA A O 1
ATOM 1685 N N . ILE A 1 210 ? -12.349 8.297 0.001 1.00 80.38 210 ILE A N 1
ATOM 1686 C CA . ILE A 1 210 ? -11.264 7.396 -0.385 1.00 80.38 210 ILE A CA 1
ATOM 1687 C C . ILE A 1 210 ? -11.522 6.063 0.298 1.00 80.38 210 ILE A C 1
ATOM 1689 O O . ILE A 1 210 ? -11.650 5.996 1.518 1.00 80.38 210 ILE A O 1
ATOM 1693 N N . GLU A 1 211 ? -11.632 5.016 -0.510 1.00 75.69 211 GLU A N 1
ATOM 1694 C CA . GLU A 1 211 ? -11.728 3.648 -0.019 1.00 75.69 211 GLU A CA 1
ATOM 1695 C C . GLU A 1 211 ? -10.340 3.131 0.360 1.00 75.69 211 GLU A C 1
ATOM 1697 O O . GLU A 1 211 ? -9.325 3.500 -0.244 1.00 75.69 211 GLU A O 1
ATOM 1702 N N . GLN A 1 212 ? -10.310 2.273 1.374 1.00 75.25 212 GLN A N 1
ATOM 1703 C CA . GLN A 1 212 ? -9.097 1.598 1.806 1.00 75.25 212 GLN A CA 1
ATOM 1704 C C . GLN A 1 212 ? -8.657 0.605 0.728 1.00 75.25 212 GLN A C 1
ATOM 1706 O O . GLN A 1 212 ? -9.471 -0.142 0.186 1.00 75.25 212 GLN A O 1
ATOM 1711 N N . GLU A 1 213 ? -7.362 0.589 0.423 1.00 79.56 213 GLU A N 1
ATOM 1712 C CA . GLU A 1 213 ? -6.774 -0.330 -0.549 1.00 79.56 213 GLU A CA 1
ATOM 1713 C C . GLU A 1 213 ? -5.616 -1.086 0.107 1.00 79.56 213 GLU A C 1
ATOM 1715 O O . GLU A 1 213 ? -4.708 -0.479 0.673 1.00 79.56 213 GLU A O 1
ATOM 1720 N N . ILE A 1 214 ? -5.641 -2.418 0.018 1.00 74.81 214 ILE A N 1
ATOM 1721 C CA . ILE A 1 214 ? -4.649 -3.289 0.661 1.00 74.81 214 ILE A CA 1
ATOM 1722 C C . ILE A 1 214 ? -3.236 -2.965 0.163 1.00 74.81 214 ILE A C 1
ATOM 1724 O O . ILE A 1 214 ? -2.974 -2.909 -1.042 1.00 74.81 214 ILE A O 1
ATOM 1728 N N . GLY A 1 215 ? -2.307 -2.796 1.108 1.00 76.62 215 GLY A N 1
ATOM 1729 C CA . GLY A 1 215 ? -0.904 -2.486 0.828 1.00 76.62 215 GLY A CA 1
ATOM 1730 C C . GLY A 1 215 ? -0.654 -1.068 0.318 1.00 76.62 215 GLY A C 1
ATOM 1731 O O . GLY A 1 215 ? 0.460 -0.785 -0.127 1.00 76.62 215 GLY A O 1
ATOM 1732 N N . LEU A 1 216 ? -1.663 -0.194 0.354 1.00 85.75 216 LEU A N 1
ATOM 1733 C CA . LEU A 1 216 ? -1.523 1.214 0.032 1.00 85.75 216 LEU A CA 1
ATOM 1734 C C . LEU A 1 216 ? -1.641 2.061 1.291 1.00 85.75 216 LEU A C 1
ATOM 1736 O O . LEU A 1 216 ? -2.614 1.961 2.032 1.00 85.75 216 LEU A O 1
ATOM 1740 N N . TRP A 1 217 ? -0.685 2.961 1.465 1.00 86.88 217 TRP A N 1
ATOM 1741 C CA . TRP A 1 217 ? -0.645 3.843 2.612 1.00 86.88 217 TRP A CA 1
ATOM 1742 C C . TRP A 1 217 ? -0.591 5.302 2.212 1.00 86.88 217 TRP A C 1
ATOM 1744 O O . TRP A 1 217 ? 0.013 5.678 1.211 1.00 86.88 217 TRP A O 1
ATOM 1754 N N . TRP A 1 218 ? -1.202 6.132 3.037 1.00 87.81 218 TRP A N 1
ATOM 1755 C CA . TRP A 1 218 ? -1.428 7.540 2.819 1.00 87.81 218 TRP A CA 1
ATOM 1756 C C . TRP A 1 218 ? -0.635 8.372 3.808 1.00 87.81 218 TRP A C 1
ATOM 1758 O O . TRP A 1 218 ? -0.630 8.118 5.008 1.00 87.81 218 TRP A O 1
ATOM 1768 N N . LYS A 1 219 ? -0.012 9.428 3.306 1.00 85.81 219 LYS A N 1
ATOM 1769 C CA . LYS A 1 219 ? 0.595 10.481 4.110 1.00 85.81 219 LYS A CA 1
ATOM 1770 C C . LYS A 1 219 ? -0.067 11.806 3.770 1.00 85.81 219 LYS A C 1
ATOM 1772 O O . LYS A 1 219 ? -0.179 12.157 2.597 1.00 85.81 219 LYS A O 1
ATOM 1777 N N . THR A 1 220 ? -0.465 12.551 4.795 1.00 84.44 220 THR A N 1
ATOM 1778 C CA . THR A 1 220 ? -0.967 13.919 4.642 1.00 84.44 220 THR A CA 1
ATOM 1779 C C . THR A 1 220 ? 0.190 14.896 4.802 1.00 84.44 220 THR A C 1
ATOM 1781 O O . THR A 1 220 ? 0.880 14.886 5.818 1.00 84.44 220 THR A O 1
ATOM 1784 N N . VAL A 1 221 ? 0.402 15.739 3.797 1.00 83.25 221 VAL A N 1
ATOM 1785 C CA . VAL A 1 221 ? 1.378 16.831 3.817 1.00 83.25 221 VAL A CA 1
ATOM 1786 C C . VAL A 1 221 ? 0.613 18.132 3.677 1.00 83.25 221 VAL A C 1
ATOM 1788 O O . VAL A 1 221 ? -0.138 18.294 2.716 1.00 83.25 221 VAL A O 1
ATOM 1791 N N . LYS A 1 222 ? 0.777 19.069 4.610 1.00 84.00 222 LYS A N 1
ATOM 1792 C CA . LYS A 1 222 ? 0.138 20.369 4.439 1.00 84.00 222 LYS A CA 1
ATOM 1793 C C . LYS A 1 222 ? 0.895 21.192 3.410 1.00 84.00 222 LYS A C 1
ATOM 1795 O O . LYS A 1 222 ? 2.124 21.191 3.365 1.00 84.00 222 LYS A O 1
ATOM 1800 N N . LEU A 1 223 ? 0.156 21.927 2.589 1.00 82.00 223 LEU A N 1
ATOM 1801 C CA . LEU A 1 223 ? 0.751 22.742 1.532 1.00 82.00 223 LEU A CA 1
ATOM 1802 C C . LEU A 1 223 ? 1.541 23.939 2.086 1.00 82.00 223 LEU A C 1
ATOM 1804 O O . LEU A 1 223 ? 2.464 24.419 1.430 1.00 82.00 223 LEU A O 1
ATOM 1808 N N . GLU A 1 224 ? 1.219 24.385 3.305 1.00 80.69 224 GLU A N 1
ATOM 1809 C CA . GLU A 1 224 ? 1.997 25.394 4.036 1.00 80.69 224 GLU A CA 1
ATOM 1810 C C . GLU A 1 224 ? 3.423 24.915 4.357 1.00 80.69 224 GLU A C 1
ATOM 1812 O O . GLU A 1 224 ? 4.368 25.696 4.237 1.00 80.69 224 GLU A O 1
ATOM 1817 N N . ASP A 1 225 ? 3.593 23.624 4.664 1.00 76.81 225 ASP A N 1
ATOM 1818 C CA . ASP A 1 225 ? 4.873 23.044 5.089 1.00 76.81 225 ASP A CA 1
ATOM 1819 C C . ASP A 1 225 ? 5.866 22.918 3.922 1.00 76.81 225 ASP A C 1
ATOM 1821 O O . ASP A 1 225 ? 7.074 23.064 4.094 1.00 76.81 225 ASP A O 1
ATOM 1825 N N . VAL A 1 226 ? 5.367 22.707 2.699 1.00 73.12 226 VAL A N 1
ATOM 1826 C CA . VAL A 1 226 ? 6.204 22.559 1.493 1.00 73.12 226 VAL A CA 1
ATOM 1827 C C . VAL A 1 226 ? 6.633 23.893 0.873 1.00 73.12 226 VAL A C 1
ATOM 1829 O O . VAL A 1 226 ? 7.331 23.906 -0.140 1.00 73.12 226 VAL A O 1
ATOM 1832 N N . GLY A 1 227 ? 6.228 25.036 1.439 1.00 73.19 227 GLY A N 1
ATOM 1833 C CA . GLY A 1 227 ? 6.720 26.356 1.023 1.00 73.19 227 GLY A CA 1
ATOM 1834 C C . GLY A 1 227 ? 6.524 26.679 -0.467 1.00 73.19 227 GLY A C 1
ATOM 1835 O O . GLY A 1 227 ? 7.314 27.421 -1.048 1.00 73.19 227 GLY A O 1
ATOM 1836 N N . GLY A 1 228 ? 5.503 26.095 -1.106 1.00 77.94 228 GLY A N 1
ATOM 1837 C CA . GLY A 1 228 ? 5.196 26.276 -2.531 1.00 77.94 228 GLY A CA 1
ATOM 1838 C C . GLY A 1 228 ? 6.021 25.427 -3.510 1.00 77.94 228 GLY A C 1
ATOM 1839 O O . GLY A 1 228 ? 5.778 25.501 -4.717 1.00 77.94 228 GLY A O 1
ATOM 1840 N N . LEU A 1 229 ? 6.954 24.599 -3.026 1.00 86.31 229 LEU A N 1
ATOM 1841 C CA . LEU A 1 229 ? 7.794 23.735 -3.854 1.00 86.31 229 LEU A CA 1
ATOM 1842 C C . LEU A 1 229 ? 7.745 22.285 -3.361 1.00 86.31 229 LEU A C 1
ATOM 1844 O O . LEU A 1 229 ? 8.253 21.952 -2.295 1.00 86.31 229 LEU A O 1
ATOM 1848 N N . ILE A 1 230 ? 7.209 21.387 -4.182 1.00 86.19 230 ILE A N 1
ATOM 1849 C CA . ILE A 1 230 ? 7.179 19.958 -3.867 1.00 86.19 230 ILE A CA 1
ATOM 1850 C C . ILE A 1 230 ? 8.478 19.340 -4.368 1.00 86.19 230 ILE A C 1
ATOM 1852 O O . ILE A 1 230 ? 8.675 19.222 -5.578 1.00 86.19 230 ILE A O 1
ATOM 1856 N N . ARG A 1 231 ? 9.362 18.938 -3.452 1.00 86.38 231 ARG A N 1
ATOM 1857 C CA . ARG A 1 231 ? 10.577 18.189 -3.793 1.00 86.38 231 ARG A CA 1
ATOM 1858 C C . ARG A 1 231 ? 10.317 16.692 -3.777 1.00 86.38 231 ARG A C 1
ATOM 1860 O O . ARG A 1 231 ? 9.639 16.182 -2.888 1.00 86.38 231 ARG A O 1
ATOM 1867 N N . ILE A 1 232 ? 10.882 15.986 -4.747 1.00 86.56 232 ILE A N 1
ATOM 1868 C CA . ILE A 1 232 ? 10.624 14.564 -4.973 1.00 86.56 232 ILE A CA 1
ATOM 1869 C C . ILE A 1 232 ? 11.906 13.739 -4.898 1.00 86.56 232 ILE A C 1
ATOM 1871 O O . ILE A 1 232 ? 12.975 14.167 -5.328 1.00 86.56 232 ILE A O 1
ATOM 1875 N N . ARG A 1 233 ? 11.778 12.524 -4.364 1.00 86.88 233 ARG A N 1
ATOM 1876 C CA . ARG A 1 233 ? 12.802 11.478 -4.387 1.00 86.88 233 ARG A CA 1
ATOM 1877 C C . ARG A 1 233 ? 12.378 10.421 -5.398 1.00 86.88 233 ARG A C 1
ATOM 1879 O O . ARG A 1 233 ? 11.250 9.938 -5.324 1.00 86.88 233 ARG A O 1
ATOM 1886 N N . SER A 1 234 ? 13.267 10.044 -6.311 1.00 86.44 234 SER A N 1
ATOM 1887 C CA . SER A 1 234 ? 13.024 9.019 -7.332 1.00 86.44 234 SER A CA 1
ATOM 1888 C C . SER A 1 234 ? 14.150 7.987 -7.339 1.00 86.44 234 SER A C 1
ATOM 1890 O O . SER A 1 234 ? 15.284 8.323 -7.007 1.00 86.44 234 SER A O 1
ATOM 1892 N N . ASP A 1 235 ? 13.818 6.755 -7.719 1.00 82.94 235 ASP A N 1
ATOM 1893 C CA . ASP A 1 235 ? 14.764 5.662 -8.001 1.00 82.94 235 ASP A CA 1
ATOM 1894 C C . ASP A 1 235 ? 15.194 5.621 -9.489 1.00 82.94 235 ASP A C 1
ATOM 1896 O O . ASP A 1 235 ? 15.859 4.688 -9.930 1.00 82.94 235 ASP A O 1
ATOM 1900 N N . GLY A 1 236 ? 14.798 6.623 -10.286 1.00 81.38 236 GLY A N 1
ATOM 1901 C CA . GLY A 1 236 ? 15.027 6.695 -11.733 1.00 81.38 236 GLY A CA 1
ATOM 1902 C C . GLY A 1 236 ? 13.897 6.099 -12.579 1.00 81.38 236 GLY A C 1
ATOM 1903 O O . GLY A 1 236 ? 13.729 6.512 -13.727 1.00 81.38 236 GLY A O 1
ATOM 1904 N N . LEU A 1 237 ? 13.080 5.207 -12.011 1.00 86.00 237 LEU A N 1
ATOM 1905 C CA . LEU A 1 237 ? 11.898 4.618 -12.646 1.00 86.00 237 LEU A CA 1
ATOM 1906 C C . LEU A 1 237 ? 10.610 5.299 -12.161 1.00 86.00 237 LEU A C 1
ATOM 1908 O O . LEU A 1 237 ? 9.751 5.683 -12.957 1.00 86.00 237 LEU A O 1
ATOM 1912 N N . LYS A 1 238 ? 10.484 5.452 -10.842 1.00 90.00 238 LYS A N 1
ATOM 1913 C CA . LYS A 1 238 ? 9.308 5.946 -10.125 1.00 90.00 238 LYS A CA 1
ATOM 1914 C C . LYS A 1 238 ? 9.665 6.829 -8.939 1.00 90.00 238 LYS A C 1
ATOM 1916 O O . LYS A 1 238 ? 10.817 6.929 -8.508 1.00 90.00 238 LYS A O 1
ATOM 1921 N N . LEU A 1 239 ? 8.662 7.530 -8.424 1.00 90.88 239 LEU A N 1
ATOM 1922 C CA . LEU A 1 239 ? 8.796 8.341 -7.223 1.00 90.88 239 LEU A CA 1
ATOM 1923 C C . LEU A 1 239 ? 8.741 7.457 -5.974 1.00 90.88 239 LEU A C 1
ATOM 1925 O O . LEU A 1 239 ? 7.856 6.619 -5.820 1.00 90.88 239 LEU A O 1
ATOM 1929 N N . ARG A 1 240 ? 9.677 7.691 -5.055 1.00 87.06 240 ARG A N 1
ATOM 1930 C CA . ARG A 1 240 ? 9.878 6.953 -3.796 1.00 87.06 240 ARG A CA 1
ATOM 1931 C C . ARG A 1 240 ? 9.506 7.747 -2.550 1.00 87.06 240 ARG A C 1
ATOM 1933 O O . ARG A 1 240 ? 9.617 7.237 -1.438 1.00 87.06 240 ARG A O 1
ATOM 1940 N N . GLY A 1 241 ? 9.190 9.026 -2.693 1.00 85.50 241 GLY A N 1
ATOM 1941 C CA . GLY A 1 241 ? 8.889 9.889 -1.558 1.00 85.50 241 GLY A CA 1
ATOM 1942 C C . GLY A 1 241 ? 8.937 11.363 -1.921 1.00 85.50 241 GLY A C 1
ATOM 1943 O O . GLY A 1 241 ? 9.421 11.740 -2.990 1.00 85.50 241 GLY A O 1
ATOM 1944 N N . LEU A 1 242 ? 8.460 12.188 -0.997 1.00 83.94 242 LEU A N 1
ATOM 1945 C CA . LEU A 1 242 ? 8.673 13.631 -1.019 1.00 83.94 242 LEU A CA 1
ATOM 1946 C C . LEU A 1 242 ? 9.846 13.972 -0.094 1.00 83.94 242 LEU A C 1
ATOM 1948 O O . LEU A 1 242 ? 10.021 13.325 0.940 1.00 83.94 242 LEU A O 1
ATOM 1952 N N . VAL A 1 243 ? 10.658 14.954 -0.479 1.00 75.75 243 VAL A N 1
ATOM 1953 C CA . VAL A 1 243 ? 11.788 15.435 0.328 1.00 75.75 243 VAL A CA 1
ATOM 1954 C C . VAL A 1 243 ? 11.338 16.664 1.105 1.00 75.75 243 VAL A C 1
ATOM 1956 O O . VAL A 1 243 ? 10.859 17.627 0.510 1.00 75.75 243 VAL A O 1
ATOM 1959 N N . ASP A 1 244 ? 11.521 16.632 2.419 1.00 63.50 244 ASP A N 1
ATOM 1960 C CA . ASP A 1 244 ? 11.283 17.767 3.307 1.00 63.50 244 ASP A CA 1
ATOM 1961 C C . ASP A 1 244 ? 12.636 18.321 3.789 1.00 63.50 244 ASP A C 1
ATOM 1963 O O . ASP A 1 244 ? 13.522 17.552 4.166 1.00 63.50 244 ASP A O 1
ATOM 1967 N N . ASP A 1 245 ? 12.811 19.645 3.738 1.00 51.31 245 ASP A N 1
ATOM 1968 C CA . ASP A 1 245 ? 13.995 20.333 4.286 1.00 51.31 245 ASP A CA 1
ATOM 1969 C C . ASP A 1 245 ? 13.866 20.562 5.802 1.00 51.31 245 ASP A C 1
ATOM 1971 O O . ASP A 1 245 ? 14.834 20.955 6.460 1.00 51.31 245 ASP A O 1
ATOM 1975 N N . THR A 1 246 ? 12.677 20.342 6.367 1.00 45.16 246 THR A N 1
ATOM 1976 C CA . THR A 1 246 ? 12.375 20.607 7.767 1.00 45.16 246 THR A CA 1
ATOM 1977 C C . THR A 1 246 ? 12.305 19.327 8.595 1.00 45.16 246 THR A C 1
ATOM 1979 O O . THR A 1 246 ? 11.883 18.251 8.185 1.00 45.16 246 THR A O 1
ATOM 1982 N N . THR A 1 247 ? 12.858 19.448 9.792 1.00 41.78 247 THR A N 1
ATOM 1983 C CA . THR A 1 247 ? 13.070 18.399 10.781 1.00 41.78 247 THR A CA 1
ATOM 1984 C C . THR A 1 247 ? 11.797 17.637 11.154 1.00 41.78 247 THR A C 1
ATOM 1986 O O . THR A 1 247 ? 10.850 18.233 11.654 1.00 41.78 247 THR A O 1
ATOM 1989 N N . VAL A 1 248 ? 11.876 16.305 11.057 1.00 39.25 248 VAL A N 1
ATOM 1990 C CA . VAL A 1 248 ? 11.074 15.310 11.795 1.00 39.25 248 VAL A CA 1
ATOM 1991 C C . VAL A 1 248 ? 9.557 15.520 11.697 1.00 39.25 248 VAL A C 1
ATOM 1993 O O . VAL A 1 248 ? 8.858 15.584 12.708 1.00 39.25 248 VAL A O 1
ATOM 1996 N N . LEU A 1 249 ? 9.005 15.523 10.483 1.00 45.47 249 LEU A N 1
ATOM 1997 C CA . LEU A 1 249 ? 7.662 14.963 10.344 1.00 45.47 249 LEU A CA 1
ATOM 1998 C C . LEU A 1 249 ? 7.781 13.473 10.667 1.00 45.47 249 LEU A C 1
ATOM 2000 O O . LEU A 1 249 ? 8.451 12.735 9.945 1.00 45.47 249 LEU A O 1
ATOM 2004 N N . ARG A 1 250 ? 7.185 13.049 11.789 1.00 53.31 250 ARG A N 1
ATOM 2005 C CA . ARG A 1 250 ? 7.037 11.631 12.146 1.00 53.31 250 ARG A CA 1
ATOM 2006 C C . ARG A 1 250 ? 6.481 10.946 10.898 1.00 53.31 250 ARG A C 1
ATOM 2008 O O . ARG A 1 250 ? 5.449 11.385 10.392 1.00 53.31 250 ARG A O 1
ATOM 2015 N N . GLU A 1 251 ? 7.212 9.984 10.340 1.00 64.06 251 GLU A N 1
ATOM 2016 C CA . GLU A 1 251 ? 6.858 9.314 9.085 1.00 64.06 251 GLU A CA 1
ATOM 2017 C C . GLU A 1 251 ? 5.639 8.409 9.306 1.00 64.06 251 GLU A C 1
ATOM 2019 O O . GLU A 1 251 ? 5.731 7.212 9.148 1.00 64.06 251 GLU A O 1
ATOM 2024 N N . MET A 1 252 ? 4.503 8.954 9.732 1.00 70.69 252 MET A N 1
ATOM 2025 C CA . MET A 1 252 ? 3.285 8.192 9.958 1.00 70.69 252 MET A CA 1
ATOM 2026 C C . MET A 1 252 ? 2.506 8.091 8.655 1.00 70.69 252 MET A C 1
ATOM 2028 O O . MET A 1 252 ? 2.127 9.101 8.052 1.00 70.69 252 MET A O 1
ATOM 2032 N N . TYR A 1 253 ? 2.280 6.857 8.248 1.00 77.62 253 TYR A N 1
ATOM 2033 C CA . TYR A 1 253 ? 1.496 6.457 7.104 1.00 77.62 253 TYR A CA 1
ATOM 2034 C C . TYR A 1 253 ? 0.206 5.809 7.596 1.00 77.62 253 TYR A C 1
ATOM 2036 O O . TYR A 1 253 ? 0.201 5.104 8.599 1.00 77.62 253 TYR A O 1
ATOM 2044 N N . TRP A 1 254 ? -0.886 6.053 6.891 1.00 79.62 254 TRP A N 1
ATOM 2045 C CA . TRP A 1 254 ? -2.236 5.693 7.309 1.00 79.62 254 TRP A CA 1
ATOM 2046 C C . TRP A 1 254 ? -2.908 4.886 6.203 1.00 79.62 254 TRP A C 1
ATOM 2048 O O . TRP A 1 254 ? -2.743 5.202 5.032 1.00 79.62 254 TRP A O 1
ATOM 2058 N N . ASP A 1 255 ? -3.663 3.848 6.517 1.00 77.12 255 ASP A N 1
ATOM 2059 C CA . ASP A 1 255 ? -4.407 3.081 5.501 1.00 77.12 255 ASP A CA 1
ATOM 2060 C C . ASP A 1 255 ? -5.522 3.893 4.809 1.00 77.12 255 ASP A C 1
ATOM 2062 O O . ASP A 1 255 ? -5.904 3.609 3.671 1.00 77.12 255 ASP A O 1
ATOM 2066 N N . LEU A 1 256 ? -5.979 4.965 5.458 1.00 77.88 256 LEU A N 1
ATOM 2067 C CA . LEU A 1 256 ? -6.825 6.014 4.902 1.00 77.88 256 LEU A CA 1
ATOM 2068 C C . LEU A 1 256 ? -6.205 7.394 5.145 1.00 77.88 256 LEU A C 1
ATOM 2070 O O . LEU A 1 256 ? -5.591 7.611 6.189 1.00 77.88 256 LEU A O 1
ATOM 2074 N N . PRO A 1 257 ? -6.382 8.367 4.234 1.00 74.38 257 PRO A N 1
ATOM 2075 C CA . PRO A 1 257 ? -5.863 9.710 4.442 1.00 74.38 257 PRO A CA 1
ATOM 2076 C C . PRO A 1 257 ? -6.344 10.314 5.753 1.00 74.38 257 PRO A C 1
ATOM 2078 O O . PRO A 1 257 ? -7.542 10.437 6.016 1.00 74.38 257 PRO A O 1
ATOM 2081 N N . HIS A 1 258 ? -5.382 10.726 6.568 1.00 67.50 258 HIS A N 1
ATOM 2082 C CA . HIS A 1 258 ? -5.676 11.320 7.855 1.00 67.50 258 HIS A CA 1
ATOM 2083 C C . HIS A 1 258 ? -6.225 12.739 7.672 1.00 67.50 258 HIS A C 1
ATOM 2085 O O . HIS A 1 258 ? -5.548 13.621 7.129 1.00 67.50 258 HIS A O 1
ATOM 2091 N N . LEU A 1 259 ? -7.459 12.956 8.133 1.00 62.53 259 LEU A N 1
ATOM 2092 C CA . LEU A 1 259 ? -8.049 14.283 8.287 1.00 62.53 259 LEU A CA 1
ATOM 2093 C C . LEU A 1 259 ? -7.552 14.869 9.613 1.00 62.53 259 LEU A C 1
ATOM 2095 O O . LEU A 1 259 ? -8.008 14.479 10.690 1.00 62.53 259 LEU A O 1
ATOM 2099 N N . SER A 1 260 ? -6.649 15.849 9.541 1.00 51.22 260 SER A N 1
ATOM 2100 C CA . SER A 1 260 ? -6.027 16.500 10.707 1.00 51.22 260 SER A CA 1
ATOM 2101 C C . SER A 1 260 ? -7.019 17.136 11.695 1.00 51.22 260 SER A C 1
ATOM 2103 O O . SER A 1 260 ? -6.633 17.509 12.801 1.00 51.22 260 SER A O 1
ATOM 2105 N N . SER A 1 261 ? -8.291 17.286 11.312 1.00 44.34 261 SER A N 1
ATOM 2106 C CA . SER A 1 261 ? -9.368 17.855 12.128 1.00 44.34 261 SER A CA 1
ATOM 2107 C C . SER A 1 261 ? -10.041 16.852 13.077 1.00 44.34 261 SER A C 1
ATOM 2109 O O . SER A 1 261 ? -10.715 17.268 14.023 1.00 44.34 261 SER A O 1
ATOM 2111 N N . VAL A 1 262 ? -9.854 15.541 12.881 1.00 49.31 262 VAL A N 1
ATOM 2112 C CA . VAL A 1 262 ? -10.462 14.513 13.735 1.00 49.31 262 VAL A CA 1
ATOM 2113 C C . VAL A 1 262 ? -9.517 14.211 14.893 1.00 49.31 262 VAL A C 1
ATOM 2115 O O . VAL A 1 262 ? -8.377 13.799 14.675 1.00 49.31 262 VAL A O 1
ATOM 2118 N N . ARG A 1 263 ? -9.988 14.396 16.140 1.00 46.53 263 ARG A N 1
ATOM 2119 C CA . ARG A 1 263 ? -9.288 13.939 17.356 1.00 46.53 263 ARG A CA 1
ATOM 2120 C C . ARG A 1 263 ? -9.031 12.440 17.238 1.00 46.53 263 ARG A C 1
ATOM 2122 O O . ARG A 1 263 ? -9.882 11.630 17.588 1.00 46.53 263 ARG A O 1
ATOM 2129 N N . SER A 1 264 ? -7.867 12.097 16.718 1.00 51.25 264 SER A N 1
ATOM 2130 C CA . SER A 1 264 ? -7.472 10.723 16.476 1.00 51.25 264 SER A CA 1
ATOM 2131 C C . SER A 1 264 ? -6.830 10.214 17.747 1.00 51.25 264 SER A C 1
ATOM 2133 O O . SER A 1 264 ? -5.878 10.810 18.252 1.00 51.25 264 SER A O 1
ATOM 2135 N N . ARG A 1 265 ? -7.426 9.169 18.316 1.00 58.50 265 ARG A N 1
ATOM 2136 C CA . ARG A 1 265 ? -6.862 8.478 19.468 1.00 58.50 265 ARG A CA 1
ATOM 2137 C C . ARG A 1 265 ? -5.870 7.469 18.927 1.00 58.50 265 ARG A C 1
ATOM 2139 O O . ARG A 1 265 ? -6.229 6.613 18.120 1.00 58.50 265 ARG A O 1
ATOM 2146 N N . PHE A 1 266 ? -4.622 7.677 19.304 1.00 58.12 266 PHE A N 1
ATOM 2147 C CA . PHE A 1 266 ? -3.517 6.810 18.961 1.00 58.12 266 PHE A CA 1
ATOM 2148 C C . PHE A 1 266 ? -3.324 5.857 20.126 1.00 58.12 266 PHE A C 1
ATOM 2150 O O . PHE A 1 266 ? -3.041 6.315 21.233 1.00 58.12 266 PHE A O 1
ATOM 2157 N N . GLU A 1 267 ? -3.482 4.566 19.873 1.00 63.03 267 GLU A N 1
ATOM 2158 C CA . GLU A 1 267 ? -3.270 3.551 20.889 1.00 63.03 267 GLU A CA 1
ATOM 2159 C C . GLU A 1 267 ? -2.277 2.520 20.369 1.00 63.03 267 GLU A C 1
ATOM 2161 O O . GLU A 1 267 ? -2.433 1.954 19.287 1.00 63.03 267 GLU A O 1
ATOM 2166 N N . ASP A 1 268 ? -1.248 2.279 21.173 1.00 63.84 268 ASP A N 1
ATOM 2167 C CA . ASP A 1 268 ? -0.313 1.188 20.954 1.00 63.84 268 ASP A CA 1
ATOM 2168 C C . ASP A 1 268 ? -1.011 -0.121 21.359 1.00 63.84 268 ASP A C 1
ATOM 2170 O O . ASP A 1 268 ? -1.160 -0.440 22.549 1.00 63.84 268 ASP A O 1
ATOM 2174 N N . ILE A 1 269 ? -1.547 -0.814 20.355 1.00 63.41 269 ILE A N 1
ATOM 2175 C CA . ILE A 1 269 ? -2.272 -2.080 20.507 1.00 63.41 269 ILE A CA 1
ATOM 2176 C C . ILE A 1 269 ? -1.337 -3.278 20.297 1.00 63.41 269 ILE A C 1
ATOM 2178 O O . ILE A 1 269 ? -1.525 -4.310 20.948 1.00 63.41 269 ILE A O 1
ATOM 2182 N N . CYS A 1 270 ? -0.341 -3.147 19.422 1.00 60.81 270 CYS A N 1
ATOM 2183 C CA . CYS A 1 270 ? 0.505 -4.239 18.953 1.00 60.81 270 CYS A CA 1
ATOM 2184 C C . CYS A 1 270 ? 1.862 -4.210 19.664 1.00 60.81 270 CYS A C 1
ATOM 2186 O O . CYS A 1 270 ? 2.470 -3.165 19.803 1.00 60.81 270 CYS A O 1
ATOM 2188 N N . GLY A 1 271 ? 2.357 -5.363 20.118 1.00 51.66 271 GLY A N 1
ATOM 2189 C CA . GLY A 1 271 ? 3.625 -5.441 20.861 1.00 51.66 271 GLY A CA 1
ATOM 2190 C C . GLY A 1 271 ? 4.897 -5.346 20.008 1.00 51.66 271 GLY A C 1
ATOM 2191 O O . GLY A 1 271 ? 5.990 -5.400 20.578 1.00 51.66 271 GLY A O 1
ATOM 2192 N N . ALA A 1 272 ? 4.751 -5.243 18.683 1.00 49.97 272 ALA A N 1
ATOM 2193 C CA . ALA A 1 272 ? 5.852 -5.370 17.737 1.00 49.97 272 ALA A CA 1
ATOM 2194 C C . ALA A 1 272 ? 6.737 -4.120 17.704 1.00 49.97 272 ALA A C 1
ATOM 2196 O O . ALA A 1 272 ? 6.426 -3.089 18.301 1.00 49.97 272 ALA A O 1
ATOM 2197 N N . GLU A 1 273 ? 7.859 -4.205 16.983 1.00 50.47 273 GLU A N 1
ATOM 2198 C CA . GLU A 1 273 ? 8.705 -3.037 16.744 1.00 50.47 273 GLU A CA 1
ATOM 2199 C C . GLU A 1 273 ? 7.874 -1.871 16.186 1.00 50.47 273 GLU A C 1
ATOM 2201 O O . GLU A 1 273 ? 7.063 -2.090 15.279 1.00 50.47 273 GLU A O 1
ATOM 2206 N N . PRO A 1 274 ? 8.069 -0.646 16.715 1.00 52.31 274 PRO A N 1
ATOM 2207 C CA . PRO A 1 274 ? 7.235 0.493 16.376 1.00 52.31 274 PRO A CA 1
ATOM 2208 C C . PRO A 1 274 ? 7.268 0.714 14.874 1.00 52.31 274 PRO A C 1
ATOM 2210 O O . PRO A 1 274 ? 8.313 1.018 14.287 1.00 52.31 274 PRO A O 1
ATOM 2213 N N . SER A 1 275 ? 6.106 0.543 14.260 1.00 62.06 275 SER A N 1
ATOM 2214 C CA . SER A 1 275 ? 5.942 0.741 12.837 1.00 62.06 275 SER A CA 1
ATOM 2215 C C . SER A 1 275 ? 5.396 2.136 12.592 1.00 62.06 275 SER A C 1
ATOM 2217 O O . SER A 1 275 ? 4.618 2.715 13.346 1.00 62.06 275 SER A O 1
ATOM 2219 N N . ASN A 1 276 ? 5.840 2.693 11.482 1.00 70.50 276 ASN A N 1
ATOM 2220 C CA . ASN A 1 276 ? 5.402 3.982 10.994 1.00 70.50 276 ASN A CA 1
ATOM 2221 C C . ASN A 1 276 ? 4.051 3.887 10.250 1.00 70.50 276 ASN A C 1
ATOM 2223 O O . ASN A 1 276 ? 3.613 4.872 9.664 1.00 70.50 276 ASN A O 1
ATOM 2227 N N . HIS A 1 277 ? 3.394 2.721 10.254 1.00 73.31 277 HIS A N 1
ATOM 2228 C CA . HIS A 1 277 ? 2.159 2.445 9.525 1.00 73.31 277 HIS A CA 1
ATOM 2229 C C . HIS A 1 277 ? 0.994 2.182 10.486 1.00 73.31 277 HIS A C 1
ATOM 2231 O O . HIS A 1 277 ? 1.072 1.357 11.397 1.00 73.31 277 HIS A O 1
ATOM 2237 N N . MET A 1 278 ? -0.094 2.909 10.264 1.00 75.00 278 MET A N 1
ATOM 2238 C CA . MET A 1 278 ? -1.256 2.978 11.136 1.00 75.00 278 MET A CA 1
ATOM 2239 C C . MET A 1 278 ? -2.493 2.491 10.398 1.00 75.00 278 MET A C 1
ATOM 2241 O O . MET A 1 278 ? -2.904 3.106 9.410 1.00 75.00 278 MET A O 1
ATOM 2245 N N . SER A 1 279 ? -3.120 1.436 10.911 1.00 74.88 279 SER A N 1
ATOM 2246 C CA . SER A 1 279 ? -4.405 0.966 10.403 1.00 74.88 279 SER A CA 1
ATOM 2247 C C . SER A 1 279 ? -5.576 1.547 11.182 1.00 74.88 279 SER A C 1
ATOM 2249 O O . SER A 1 279 ? -5.576 1.586 12.415 1.00 74.88 279 SER A O 1
ATOM 2251 N N . VAL A 1 280 ? -6.594 1.977 10.449 1.00 77.12 280 VAL A N 1
ATOM 2252 C CA . VAL A 1 280 ? -7.901 2.379 10.942 1.00 77.12 280 VAL A CA 1
ATOM 2253 C C . VAL A 1 280 ? -8.717 1.139 11.266 1.00 77.12 280 VAL A C 1
ATOM 2255 O O . VAL A 1 280 ? -9.098 0.356 10.400 1.00 77.12 280 VAL A O 1
ATOM 2258 N N . VAL A 1 281 ? -9.105 1.024 12.528 1.00 80.00 281 VAL A N 1
ATOM 2259 C CA . VAL A 1 281 ? -10.144 0.095 12.960 1.00 80.00 281 VAL A CA 1
ATOM 2260 C C . VAL A 1 281 ? -11.436 0.895 13.098 1.00 80.00 281 VAL A C 1
ATOM 2262 O O . VAL A 1 281 ? -11.559 1.796 13.934 1.00 80.00 281 VAL A O 1
ATOM 2265 N N . SER A 1 282 ? -12.406 0.586 12.235 1.00 82.75 282 SER A N 1
ATOM 2266 C CA . SER A 1 282 ? -13.742 1.186 12.287 1.00 82.75 282 SER A CA 1
ATOM 2267 C C . SER A 1 282 ? -14.581 0.521 13.373 1.00 82.75 282 SER A C 1
ATOM 2269 O O . SER A 1 282 ? -14.938 -0.648 13.263 1.00 82.75 282 SER A O 1
ATOM 2271 N N . CYS A 1 283 ? -14.923 1.274 14.410 1.00 86.81 283 CYS A N 1
ATOM 2272 C CA . CYS A 1 283 ? -15.812 0.830 15.469 1.00 86.81 283 CYS A CA 1
ATOM 2273 C C . CYS 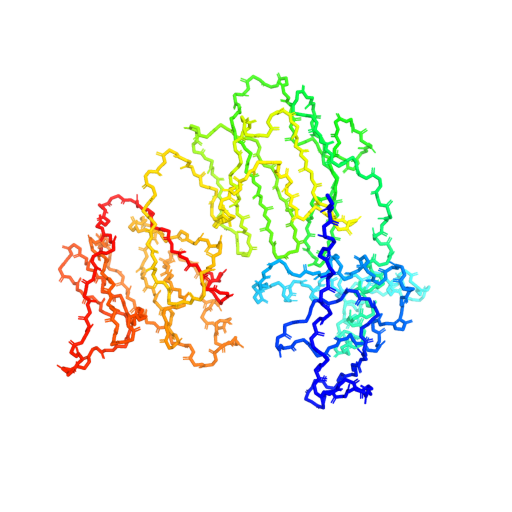A 1 283 ? -17.252 1.221 15.134 1.00 86.81 283 CYS A C 1
ATOM 2275 O O . CYS A 1 283 ? -17.521 2.381 14.822 1.00 86.81 283 CYS A O 1
ATOM 2277 N N . ASN A 1 284 ? -18.174 0.271 15.285 1.00 88.94 284 ASN A N 1
ATOM 2278 C CA . ASN A 1 284 ? -19.626 0.483 15.196 1.00 88.94 284 ASN A CA 1
ATOM 2279 C C . ASN A 1 284 ? -20.097 1.055 13.856 1.00 88.94 284 ASN A C 1
ATOM 2281 O O . ASN A 1 284 ? -21.074 1.805 13.808 1.00 88.94 284 ASN A O 1
ATOM 2285 N N . ASP A 1 285 ? -19.407 0.703 12.771 1.00 88.31 285 ASP A N 1
ATOM 2286 C CA . ASP A 1 285 ? -19.948 0.955 11.445 1.00 88.31 285 ASP A CA 1
ATOM 2287 C C . ASP A 1 285 ? -21.236 0.128 11.254 1.00 88.31 285 ASP A C 1
ATOM 2289 O O . ASP A 1 285 ? -21.276 -1.027 11.686 1.00 88.31 285 ASP A O 1
ATOM 2293 N N . PRO A 1 286 ? -22.297 0.665 10.624 1.00 87.12 286 PRO A N 1
ATOM 2294 C CA . PRO A 1 286 ? -23.533 -0.085 10.397 1.00 87.12 286 PRO A CA 1
ATOM 2295 C C . PRO A 1 286 ? -23.347 -1.388 9.608 1.00 87.12 286 PRO A C 1
ATOM 2297 O O . PRO A 1 286 ? -24.204 -2.266 9.679 1.00 87.12 286 PRO A O 1
ATOM 2300 N N . GLN A 1 287 ? -22.260 -1.515 8.842 1.00 89.88 287 GLN A N 1
ATOM 2301 C CA . GLN A 1 287 ? -21.919 -2.737 8.119 1.00 89.88 287 GLN A CA 1
ATOM 2302 C C . GLN A 1 287 ? -21.069 -3.708 8.944 1.00 89.88 287 GLN A C 1
ATOM 2304 O O . GLN A 1 287 ? -20.811 -4.814 8.468 1.00 89.88 287 GLN A O 1
ATOM 2309 N N . THR A 1 288 ? -20.623 -3.335 10.148 1.00 91.31 288 THR A N 1
ATOM 2310 C CA . THR A 1 288 ? -19.819 -4.204 11.008 1.00 91.31 288 THR A CA 1
ATOM 2311 C C . THR A 1 288 ? -20.650 -5.381 11.516 1.00 91.31 288 THR A C 1
ATOM 2313 O O . THR A 1 288 ? -21.698 -5.211 12.133 1.00 91.31 288 THR A O 1
ATOM 2316 N N . THR A 1 289 ? -20.137 -6.592 11.311 1.00 93.12 289 THR A N 1
ATOM 2317 C CA . THR A 1 289 ? -20.768 -7.849 11.739 1.00 93.12 289 THR A CA 1
ATOM 2318 C C . THR A 1 289 ? -19.981 -8.574 12.823 1.00 93.12 289 THR A C 1
ATOM 2320 O O . THR A 1 289 ? -20.556 -9.376 13.556 1.00 93.12 289 THR A O 1
ATOM 2323 N N . ALA A 1 290 ? -18.679 -8.312 12.953 1.00 93.25 290 ALA A N 1
ATOM 2324 C CA . ALA A 1 290 ? -17.814 -8.947 13.942 1.00 93.25 290 ALA A CA 1
ATOM 2325 C C . ALA A 1 290 ? -16.475 -8.215 14.091 1.00 93.25 290 ALA A C 1
ATOM 2327 O O . ALA A 1 290 ? -16.116 -7.363 13.279 1.00 93.25 290 ALA A O 1
ATOM 2328 N N . TYR A 1 291 ? -15.706 -8.615 15.100 1.00 92.31 291 TYR A N 1
ATOM 2329 C CA . TYR A 1 291 ? -14.297 -8.257 15.253 1.00 92.31 291 TYR A CA 1
ATOM 2330 C C . TYR A 1 291 ? -13.452 -9.523 15.361 1.00 92.31 291 TYR A C 1
ATOM 2332 O O . TYR A 1 291 ? -13.904 -10.538 15.893 1.00 92.31 291 TYR A O 1
ATOM 2340 N N . SER A 1 292 ? -12.218 -9.485 14.870 1.00 91.12 292 SER A N 1
ATOM 2341 C CA . SER A 1 292 ? -11.260 -10.575 15.043 1.00 91.12 292 SER A CA 1
ATOM 2342 C C . SER A 1 292 ? -9.888 -10.083 15.439 1.00 91.12 292 SER A C 1
ATOM 2344 O O . SER A 1 292 ? -9.396 -9.114 14.881 1.00 91.12 292 SER A O 1
ATOM 2346 N N . LEU A 1 293 ? -9.246 -10.793 16.358 1.00 88.31 293 LEU A N 1
ATOM 2347 C CA . LEU A 1 293 ? -7.866 -10.539 16.744 1.00 88.31 293 LEU A CA 1
ATOM 2348 C C . LEU A 1 293 ? -6.963 -11.616 16.146 1.00 88.31 293 LEU A C 1
ATOM 2350 O O . LEU A 1 293 ? -7.184 -12.800 16.407 1.00 88.31 293 LEU A O 1
ATOM 2354 N N . CYS A 1 294 ? -5.956 -11.210 15.380 1.00 84.00 294 CYS A N 1
ATOM 2355 C CA . CYS A 1 294 ? -4.855 -12.072 14.972 1.00 84.00 294 CYS A CA 1
ATOM 2356 C C . CYS A 1 294 ? -3.748 -12.000 16.027 1.00 84.00 294 CYS A C 1
ATOM 2358 O O . CYS A 1 294 ? -3.302 -10.908 16.395 1.00 84.00 294 CYS A O 1
ATOM 2360 N N . TRP A 1 295 ? -3.319 -13.154 16.526 1.00 82.69 295 TRP A N 1
ATOM 2361 C CA . TRP A 1 295 ? -2.362 -13.268 17.617 1.00 82.69 295 TRP A CA 1
ATOM 2362 C C . TRP A 1 295 ? -1.284 -14.306 17.296 1.00 82.69 295 TRP A C 1
ATOM 2364 O O . TRP A 1 295 ? -1.610 -15.445 16.962 1.00 82.69 295 TRP A O 1
ATOM 2374 N N . ASN A 1 296 ? -0.014 -13.937 17.464 1.00 77.12 296 ASN A N 1
ATOM 2375 C CA . ASN A 1 296 ? 1.107 -14.873 17.543 1.00 77.12 296 ASN A CA 1
ATOM 2376 C C . ASN A 1 296 ? 2.187 -14.314 18.468 1.00 77.12 296 ASN A C 1
ATOM 2378 O O . ASN A 1 296 ? 2.880 -13.378 18.084 1.00 77.12 296 ASN A O 1
ATOM 2382 N N . TRP A 1 297 ? 2.323 -14.862 19.679 1.00 73.19 297 TRP A N 1
ATOM 2383 C CA . TRP A 1 297 ? 3.166 -14.340 20.776 1.00 73.19 297 TRP A CA 1
ATOM 2384 C C . TRP A 1 297 ? 2.792 -12.923 21.264 1.00 73.19 297 TRP A C 1
ATOM 2386 O O . TRP A 1 297 ? 2.891 -12.638 22.459 1.00 73.19 297 TRP A O 1
ATOM 2396 N N . GLU A 1 298 ? 2.264 -12.088 20.378 1.00 75.31 298 GLU A N 1
ATOM 2397 C CA . GLU A 1 298 ? 1.752 -10.739 20.542 1.00 75.31 298 GLU A CA 1
ATOM 2398 C C . GLU A 1 298 ? 0.530 -10.506 19.637 1.00 75.31 298 GLU A C 1
ATOM 2400 O O . GLU A 1 298 ? 0.167 -11.339 18.802 1.00 75.31 298 GLU A O 1
ATOM 2405 N N . ILE A 1 299 ? -0.135 -9.365 19.821 1.00 79.50 299 ILE A N 1
ATOM 2406 C CA . ILE A 1 299 ? -1.217 -8.931 18.933 1.00 79.50 299 ILE A CA 1
ATOM 2407 C C . ILE A 1 299 ? -0.610 -8.472 17.606 1.00 79.50 299 ILE A C 1
ATOM 2409 O O . ILE A 1 299 ? 0.189 -7.539 17.592 1.00 79.50 299 ILE A O 1
ATOM 2413 N N . LEU A 1 300 ? -1.025 -9.106 16.507 1.00 74.31 300 LEU A N 1
ATOM 2414 C CA . LEU A 1 300 ? -0.590 -8.753 15.154 1.00 74.31 300 LEU A CA 1
ATOM 2415 C C . LEU A 1 300 ? -1.562 -7.789 14.470 1.00 74.31 300 LEU A C 1
ATOM 2417 O O . LEU A 1 300 ? -1.141 -6.899 13.736 1.00 74.31 300 LEU A O 1
ATOM 2421 N N . MET A 1 301 ? -2.867 -7.998 14.671 1.00 77.12 301 MET A N 1
ATOM 2422 C CA . MET A 1 301 ? -3.914 -7.243 13.982 1.00 77.12 301 MET A CA 1
ATOM 2423 C C . MET A 1 301 ? -5.250 -7.337 14.718 1.00 77.12 301 MET A C 1
ATOM 2425 O O . MET A 1 301 ? -5.610 -8.396 15.237 1.00 77.12 301 MET A O 1
ATOM 2429 N N . LEU A 1 302 ? -6.017 -6.248 14.685 1.00 82.94 302 LEU A N 1
ATOM 2430 C CA . LEU A 1 302 ? -7.447 -6.236 14.979 1.00 82.94 302 LEU A CA 1
ATOM 2431 C C . LEU A 1 302 ? -8.220 -5.959 13.681 1.00 82.94 302 LEU A C 1
ATOM 2433 O O . LEU A 1 302 ? -8.128 -4.867 13.130 1.00 82.94 302 LEU A O 1
ATOM 2437 N N . HIS A 1 303 ? -8.982 -6.943 13.212 1.00 85.12 303 HIS A N 1
ATOM 2438 C CA . HIS A 1 303 ? -9.782 -6.877 11.988 1.00 85.12 303 HIS A CA 1
ATOM 2439 C C . HIS A 1 303 ? -11.259 -6.625 12.291 1.00 85.12 303 HIS A C 1
ATOM 2441 O O . HIS A 1 303 ? -11.813 -7.180 13.247 1.00 85.12 303 HIS A O 1
ATOM 2447 N N . VAL A 1 304 ? -11.906 -5.824 11.447 1.00 87.56 304 VAL A N 1
ATOM 2448 C CA . VAL A 1 304 ? -13.340 -5.520 11.518 1.00 87.56 304 VAL A CA 1
ATOM 2449 C C . VAL A 1 304 ? -14.039 -6.223 10.370 1.00 87.56 304 VAL A C 1
ATOM 2451 O O . VAL A 1 304 ? -13.789 -5.898 9.215 1.00 87.56 304 VAL A O 1
ATOM 2454 N N . HIS A 1 305 ? -14.960 -7.124 10.694 1.00 89.25 305 HIS A N 1
ATOM 2455 C CA . HIS A 1 305 ? -15.719 -7.859 9.690 1.00 89.25 305 HIS A CA 1
ATOM 2456 C C . HIS A 1 305 ? -16.891 -7.037 9.181 1.00 89.25 305 HIS A C 1
ATOM 2458 O O . HIS A 1 305 ? -17.677 -6.532 9.989 1.00 89.25 305 HIS A O 1
ATOM 2464 N N . ARG A 1 306 ? -17.080 -6.970 7.865 1.00 89.25 306 ARG A N 1
ATOM 2465 C CA . ARG A 1 306 ? -18.204 -6.296 7.207 1.00 89.25 306 ARG A CA 1
ATOM 2466 C C . ARG A 1 306 ? -19.090 -7.261 6.424 1.00 89.25 306 ARG A C 1
ATOM 2468 O O . ARG A 1 306 ? -18.678 -8.345 6.017 1.00 89.25 306 ARG A O 1
ATOM 2475 N N . VAL A 1 307 ? -20.342 -6.862 6.206 1.00 87.31 307 VAL A N 1
ATOM 2476 C CA . VAL A 1 307 ? -21.297 -7.648 5.409 1.00 87.31 307 VAL A CA 1
ATOM 2477 C C . VAL A 1 307 ? -20.734 -7.915 4.007 1.00 87.31 307 VAL A C 1
ATOM 2479 O O . VAL A 1 307 ? -20.475 -6.985 3.249 1.00 87.31 307 VAL A O 1
ATOM 2482 N N . GLY A 1 308 ? -20.611 -9.196 3.647 1.00 83.19 308 GLY A N 1
ATOM 2483 C CA . GLY A 1 308 ? -20.196 -9.625 2.308 1.00 83.19 308 GLY A CA 1
ATOM 2484 C C . GLY A 1 308 ? -18.690 -9.573 2.044 1.00 83.19 308 GLY A C 1
ATOM 2485 O O . GLY A 1 308 ? -18.293 -9.691 0.886 1.00 83.19 308 GLY A O 1
ATOM 2486 N N . GLU A 1 309 ? -17.859 -9.400 3.075 1.00 83.75 309 GLU A N 1
ATOM 2487 C CA . GLU A 1 309 ? -16.405 -9.425 2.906 1.00 83.75 309 GLU A CA 1
ATOM 2488 C C . GLU A 1 309 ? -15.869 -10.804 2.489 1.00 83.75 309 GLU A C 1
ATOM 2490 O O . GLU A 1 309 ? -16.464 -11.846 2.781 1.00 83.75 309 GLU A O 1
ATOM 2495 N N . SER A 1 310 ? -14.720 -10.808 1.805 1.00 82.19 310 SER A N 1
ATOM 2496 C CA . SER A 1 310 ? -13.977 -12.045 1.551 1.00 82.19 310 SER A CA 1
ATOM 2497 C C . SER A 1 310 ? -13.241 -12.481 2.814 1.00 82.19 310 SER A C 1
ATOM 2499 O O . SER A 1 310 ? -12.687 -11.654 3.525 1.00 82.19 310 SER A O 1
ATOM 2501 N N . LEU A 1 311 ? -13.173 -13.791 3.047 1.00 82.94 311 LEU A N 1
ATOM 2502 C CA . LEU A 1 311 ? -12.473 -14.395 4.185 1.00 82.94 311 LEU A CA 1
ATOM 2503 C C . LEU A 1 311 ? -11.067 -14.906 3.821 1.00 82.94 311 LEU A C 1
ATOM 2505 O O . LEU A 1 311 ? -10.430 -15.599 4.617 1.00 82.94 311 LEU A O 1
ATOM 2509 N N . ASP A 1 312 ? -10.571 -14.595 2.620 1.00 74.31 312 ASP A N 1
ATOM 2510 C CA . ASP A 1 312 ? -9.286 -15.098 2.116 1.00 74.31 312 ASP A CA 1
ATOM 2511 C C . ASP A 1 312 ? -8.080 -14.616 2.948 1.00 74.31 312 ASP A C 1
ATOM 2513 O O . ASP A 1 312 ? -7.043 -15.287 2.990 1.00 74.31 312 ASP A O 1
ATOM 2517 N N . PHE A 1 313 ? -8.210 -13.495 3.668 1.00 70.75 313 PHE A N 1
ATOM 2518 C CA . PHE A 1 313 ? -7.159 -12.953 4.540 1.00 70.75 313 PHE A CA 1
ATOM 2519 C C . PHE A 1 313 ? -6.785 -13.909 5.691 1.00 70.75 313 PHE A C 1
ATOM 2521 O O . PHE A 1 313 ? -5.624 -13.974 6.114 1.00 70.75 313 PHE A O 1
ATOM 2528 N N . TYR A 1 314 ? -7.722 -14.752 6.144 1.00 74.81 314 TYR A N 1
ATOM 2529 C CA . TYR A 1 314 ? -7.426 -15.812 7.112 1.00 74.81 314 TYR A CA 1
ATOM 2530 C C . TYR A 1 314 ? -6.441 -16.852 6.569 1.00 74.81 314 TYR A C 1
ATOM 2532 O O . TYR A 1 314 ? -5.694 -17.456 7.337 1.00 74.81 314 TYR A O 1
ATOM 2540 N N . GLN A 1 315 ? -6.440 -17.092 5.256 1.00 68.69 315 GLN A N 1
ATOM 2541 C CA . GLN A 1 315 ? -5.509 -18.030 4.628 1.00 68.69 315 GLN A CA 1
ATOM 2542 C C . GLN A 1 315 ? -4.156 -17.371 4.362 1.00 68.69 315 GLN A C 1
ATOM 2544 O O . GLN A 1 315 ? -3.127 -17.991 4.614 1.00 68.69 315 GLN A O 1
ATOM 2549 N N . ALA A 1 316 ? -4.155 -16.110 3.916 1.00 63.56 316 ALA A N 1
ATOM 2550 C CA . ALA A 1 316 ? -2.931 -15.351 3.657 1.00 63.56 316 ALA A CA 1
ATOM 2551 C C . ALA A 1 316 ? -2.059 -15.189 4.919 1.00 63.56 316 ALA A C 1
ATOM 2553 O O . ALA A 1 316 ? -0.839 -15.338 4.864 1.00 63.56 316 ALA A O 1
ATOM 2554 N N . SER A 1 317 ? -2.688 -14.970 6.076 1.00 60.34 317 SER A N 1
ATOM 2555 C CA . SER A 1 317 ? -1.984 -14.909 7.365 1.00 60.34 317 SER A CA 1
ATOM 2556 C C . SER A 1 317 ? -1.359 -16.252 7.765 1.00 60.34 317 SER A C 1
ATOM 2558 O O . SER A 1 317 ? -0.199 -16.283 8.166 1.00 60.34 317 SER A O 1
ATOM 2560 N N . ARG A 1 318 ? -2.065 -17.376 7.572 1.00 58.81 318 ARG A N 1
ATOM 2561 C CA . ARG A 1 318 ? -1.527 -18.723 7.856 1.00 58.81 318 ARG A CA 1
ATOM 2562 C C . ARG A 1 318 ? -0.344 -19.112 6.974 1.00 58.81 318 ARG A C 1
ATOM 2564 O O . ARG A 1 318 ? 0.491 -19.892 7.411 1.00 58.81 318 ARG A O 1
ATOM 2571 N N . THR A 1 319 ? -0.285 -18.610 5.741 1.00 51.50 319 THR A N 1
ATOM 2572 C CA . THR A 1 319 ? 0.858 -18.863 4.849 1.00 51.50 319 THR A CA 1
ATOM 2573 C C . THR A 1 319 ? 2.116 -18.094 5.246 1.00 51.50 319 THR A C 1
ATOM 2575 O O . THR A 1 319 ? 3.207 -18.516 4.883 1.00 51.50 319 THR A O 1
ATOM 2578 N N . MET A 1 320 ? 1.968 -16.983 5.971 1.00 54.66 320 MET A N 1
ATOM 2579 C CA . MET A 1 320 ? 3.084 -16.167 6.463 1.00 54.66 320 MET A CA 1
ATOM 2580 C C . MET A 1 320 ? 3.597 -16.676 7.814 1.00 54.66 320 MET A C 1
ATOM 2582 O O . MET A 1 320 ? 4.799 -16.677 8.064 1.00 54.66 320 MET A O 1
ATOM 2586 N N . ASP A 1 321 ? 2.680 -17.107 8.681 1.00 63.66 321 ASP A N 1
ATOM 2587 C CA . ASP A 1 321 ? 2.988 -17.533 10.038 1.00 63.66 321 ASP A CA 1
ATOM 2588 C C . ASP A 1 321 ? 2.029 -18.646 10.475 1.00 63.66 321 ASP A C 1
ATOM 2590 O O . ASP A 1 321 ? 0.879 -18.407 10.854 1.00 63.66 321 ASP A O 1
ATOM 2594 N N . GLU A 1 322 ? 2.502 -19.892 10.413 1.00 64.56 322 GLU A N 1
ATOM 2595 C CA . GLU A 1 322 ? 1.698 -21.067 10.767 1.00 64.56 322 GLU A CA 1
ATOM 2596 C C . GLU A 1 322 ? 1.239 -21.056 12.236 1.00 64.56 322 GLU A C 1
ATOM 2598 O O . GLU A 1 322 ? 0.276 -21.745 12.585 1.00 64.56 322 GLU A O 1
ATOM 2603 N N . ALA A 1 323 ? 1.900 -20.277 13.101 1.00 73.38 323 ALA A N 1
ATOM 2604 C CA . ALA A 1 323 ? 1.558 -20.160 14.514 1.00 73.38 323 ALA A CA 1
ATOM 2605 C C . ALA A 1 323 ? 0.501 -19.077 14.797 1.00 73.38 323 ALA A C 1
ATOM 2607 O O . ALA A 1 323 ? 0.007 -19.003 15.926 1.00 73.38 323 ALA A O 1
ATOM 2608 N N . ALA A 1 324 ? 0.116 -18.267 13.803 1.00 77.94 324 ALA A N 1
ATOM 2609 C CA . ALA A 1 324 ? -0.881 -17.219 13.978 1.00 77.94 324 ALA A CA 1
ATOM 2610 C C . ALA A 1 324 ? -2.293 -17.781 14.212 1.00 77.94 324 ALA A C 1
ATOM 2612 O O . ALA A 1 324 ? -2.832 -18.585 13.443 1.00 77.94 324 ALA A O 1
ATOM 2613 N N . ILE A 1 325 ? -2.929 -17.309 15.284 1.00 84.06 325 ILE A N 1
ATOM 2614 C CA . ILE A 1 325 ? -4.268 -17.711 15.711 1.00 84.06 325 ILE A CA 1
ATOM 2615 C C . ILE A 1 325 ? -5.215 -16.528 15.564 1.00 84.06 325 ILE A C 1
ATOM 2617 O O . ILE A 1 325 ? -4.927 -15.419 16.006 1.00 84.06 325 ILE A O 1
ATOM 2621 N N . TRP A 1 326 ? -6.393 -16.795 15.009 1.00 87.75 326 TRP A N 1
ATOM 2622 C CA . TRP A 1 326 ? -7.469 -15.820 14.913 1.00 87.75 326 TRP A CA 1
ATOM 2623 C C . TRP A 1 326 ? -8.559 -16.090 15.945 1.00 87.75 326 TRP A C 1
ATOM 2625 O O . TRP A 1 326 ? -9.074 -17.204 16.050 1.00 87.75 326 TRP A O 1
ATOM 2635 N N . LEU A 1 327 ? -8.932 -15.052 16.687 1.00 91.06 327 LEU A N 1
ATOM 2636 C CA . LEU A 1 327 ? -9.971 -15.088 17.711 1.00 91.06 327 LEU A CA 1
ATOM 2637 C C . LEU A 1 327 ? -11.124 -14.188 17.278 1.00 91.06 327 LEU A C 1
ATOM 2639 O O . LEU A 1 327 ? -10.939 -12.984 17.136 1.00 91.06 327 LEU A O 1
ATOM 2643 N N . TYR A 1 328 ? -12.301 -14.774 17.069 1.00 92.38 328 TYR A N 1
ATOM 2644 C CA . TYR A 1 328 ? -13.454 -14.121 16.450 1.00 92.38 328 TYR A CA 1
ATOM 2645 C C . TYR A 1 328 ? -14.547 -13.792 17.477 1.00 92.38 328 TYR A C 1
ATOM 2647 O O . TYR A 1 328 ? -14.953 -14.649 18.265 1.00 92.38 328 TYR A O 1
ATOM 2655 N N . MET A 1 329 ? -15.055 -12.561 17.436 1.00 94.38 329 MET A N 1
ATOM 2656 C CA . MET A 1 329 ? -16.196 -12.079 18.210 1.00 94.38 329 MET A CA 1
ATOM 2657 C C . MET A 1 329 ? -17.297 -11.596 17.252 1.00 94.38 329 MET A C 1
ATOM 2659 O O . MET A 1 329 ? -17.206 -10.470 16.760 1.00 94.38 329 MET A O 1
ATOM 2663 N N . PRO A 1 330 ? -18.359 -12.388 17.006 1.00 94.12 330 PRO A N 1
ATOM 2664 C CA . PRO A 1 330 ? -19.504 -11.923 16.224 1.00 94.12 330 PRO A CA 1
ATOM 2665 C C . PRO A 1 330 ? -20.256 -10.838 16.981 1.00 94.12 330 PRO A C 1
ATOM 2667 O O . PRO A 1 330 ? -20.308 -10.914 18.207 1.00 94.12 330 PRO A O 1
ATOM 2670 N N . LEU A 1 331 ? -20.893 -9.904 16.283 1.00 93.94 331 LEU A N 1
ATOM 2671 C CA . LEU A 1 331 ? -21.899 -8.990 16.824 1.00 93.94 331 LEU A CA 1
ATOM 2672 C C . LEU A 1 331 ? -23.302 -9.443 16.416 1.00 93.94 331 LEU A C 1
ATOM 2674 O O . LEU A 1 331 ? -23.515 -9.966 15.321 1.00 93.94 331 LEU A O 1
ATOM 2678 N N . HIS A 1 332 ? -24.270 -9.231 17.299 1.00 92.25 332 HIS A N 1
ATOM 2679 C CA . HIS A 1 332 ? -25.682 -9.320 16.956 1.00 92.25 332 HIS A CA 1
ATOM 2680 C C . HIS A 1 332 ? -26.158 -8.059 16.225 1.00 92.25 332 HIS A C 1
ATOM 2682 O O . HIS A 1 332 ? -25.520 -7.009 16.263 1.00 92.25 332 HIS A O 1
ATOM 2688 N N . GLU A 1 333 ? -27.317 -8.151 15.572 1.00 89.38 333 GLU A N 1
ATOM 2689 C CA . GLU A 1 333 ? -27.936 -6.998 14.921 1.00 89.38 333 GLU A CA 1
ATOM 2690 C C . GLU A 1 333 ? -28.185 -5.869 15.936 1.00 89.38 333 GLU A C 1
ATOM 2692 O O . GLU A 1 333 ? -28.792 -6.079 16.989 1.00 89.38 333 GLU A O 1
ATOM 2697 N N . GLY A 1 334 ? -27.680 -4.673 15.623 1.00 88.50 334 GLY A N 1
ATOM 2698 C CA . GLY A 1 334 ? -27.774 -3.494 16.486 1.00 88.50 334 GLY A CA 1
ATOM 2699 C C . GLY A 1 334 ? -26.870 -3.513 17.723 1.00 88.50 334 GLY A C 1
ATOM 2700 O O . GLY A 1 334 ? -26.918 -2.561 18.499 1.00 88.50 334 GLY A O 1
ATOM 2701 N N . GLU A 1 335 ? -26.057 -4.555 17.923 1.00 93.44 335 GLU A N 1
ATOM 2702 C CA . GLU A 1 335 ? -25.066 -4.601 18.999 1.00 93.44 335 GLU A CA 1
ATOM 2703 C C . GLU A 1 335 ? -23.851 -3.741 18.647 1.00 93.44 335 GLU A C 1
ATOM 2705 O O . GLU A 1 335 ? -23.291 -3.850 17.556 1.00 93.44 335 GLU A O 1
ATOM 2710 N N . VAL A 1 336 ? -23.416 -2.906 19.591 1.00 93.19 336 VAL A N 1
ATOM 2711 C CA . VAL A 1 336 ? -22.290 -1.988 19.383 1.00 93.19 336 VAL A CA 1
ATOM 2712 C C . VAL A 1 336 ? -21.226 -2.159 20.460 1.00 93.19 336 VAL A C 1
ATOM 2714 O O . VAL A 1 336 ? -21.530 -2.401 21.629 1.00 93.19 336 VAL A O 1
ATOM 2717 N N . LEU A 1 337 ? -19.955 -2.002 20.084 1.00 93.75 337 LEU A N 1
ATOM 2718 C CA . LEU A 1 337 ? -18.854 -1.858 21.031 1.00 93.75 337 LEU A CA 1
ATOM 2719 C C . LEU A 1 337 ? -19.032 -0.587 21.857 1.00 93.75 337 LEU A C 1
ATOM 2721 O O . LEU A 1 337 ? -19.363 0.475 21.339 1.00 93.75 337 LEU A O 1
ATOM 2725 N N . THR A 1 338 ? -18.751 -0.690 23.147 1.00 93.19 338 THR A N 1
ATOM 2726 C CA . THR A 1 338 ? -18.774 0.434 24.088 1.00 93.19 338 THR A CA 1
ATOM 2727 C C . THR A 1 338 ? -17.451 0.609 24.810 1.00 93.19 338 THR A C 1
ATOM 2729 O O . THR A 1 338 ? -17.161 1.709 25.274 1.00 93.19 338 THR A O 1
ATOM 2732 N N . GLN A 1 339 ? -16.642 -0.451 24.918 1.00 92.94 339 GLN A N 1
ATOM 2733 C CA . GLN A 1 339 ? -15.335 -0.383 25.567 1.00 92.94 339 GLN A CA 1
ATOM 2734 C C . GLN A 1 339 ? -14.342 -1.324 24.896 1.00 92.94 339 GLN A C 1
ATOM 2736 O O . GLN A 1 339 ? -14.674 -2.462 24.556 1.00 92.94 339 GLN A O 1
ATOM 2741 N N . ILE A 1 340 ? -13.108 -0.848 24.773 1.00 91.19 340 ILE A N 1
ATOM 2742 C CA . ILE A 1 340 ? -11.965 -1.621 24.301 1.00 91.19 340 ILE A CA 1
ATOM 2743 C C . ILE A 1 340 ? -10.885 -1.506 25.366 1.00 91.19 340 ILE A C 1
ATOM 2745 O O . ILE A 1 340 ? -10.407 -0.411 25.662 1.00 91.19 340 ILE A O 1
ATOM 2749 N N . TRP A 1 341 ? -10.496 -2.632 25.951 1.00 90.31 341 TRP A N 1
ATOM 2750 C CA . TRP A 1 341 ? -9.447 -2.684 26.962 1.00 90.31 341 TRP A CA 1
ATOM 2751 C C . TRP A 1 341 ? -8.267 -3.501 26.461 1.00 90.31 341 TRP A C 1
ATOM 2753 O O . TRP A 1 341 ? -8.452 -4.572 25.892 1.00 90.31 341 TRP A O 1
ATOM 2763 N N . LYS A 1 342 ? -7.057 -3.032 26.746 1.00 87.94 342 LYS A N 1
ATOM 2764 C CA . LYS A 1 342 ? -5.809 -3.766 26.559 1.00 87.94 342 LYS A CA 1
ATOM 2765 C C . LYS A 1 342 ? -5.448 -4.518 27.823 1.00 87.94 342 LYS A C 1
ATOM 2767 O O . LYS A 1 342 ? -5.511 -3.956 28.921 1.00 87.94 342 LYS A O 1
ATOM 2772 N N . PHE A 1 343 ? -5.021 -5.762 27.652 1.00 86.38 343 PHE A N 1
ATOM 2773 C CA . PHE A 1 343 ? -4.437 -6.565 28.710 1.00 86.38 343 PHE A CA 1
ATOM 2774 C C . PHE A 1 343 ? -2.945 -6.775 28.458 1.00 86.38 343 PHE A C 1
ATOM 2776 O O . PHE A 1 343 ? -2.542 -7.400 27.476 1.00 86.38 343 PHE A O 1
ATOM 2783 N N . GLU A 1 344 ? -2.126 -6.244 29.360 1.00 83.94 344 GLU A N 1
ATOM 2784 C CA . GLU A 1 344 ? -0.671 -6.373 29.325 1.00 83.94 344 GLU A CA 1
ATOM 2785 C C . GLU A 1 344 ? -0.232 -7.552 30.204 1.00 83.94 344 GLU A C 1
ATOM 2787 O O . GLU A 1 344 ? -0.671 -7.692 31.352 1.00 83.94 344 GLU A O 1
ATOM 2792 N N . GLY A 1 345 ? 0.629 -8.411 29.655 1.00 74.75 345 GLY A N 1
ATOM 2793 C CA . GLY A 1 345 ? 1.195 -9.572 30.344 1.00 74.75 345 GLY A CA 1
ATOM 2794 C C . GLY A 1 345 ? 2.361 -9.214 31.271 1.00 74.75 345 GLY A C 1
ATOM 2795 O O . GLY A 1 345 ? 2.745 -8.053 31.410 1.00 74.75 345 GLY A O 1
ATOM 2796 N N . GLU A 1 346 ? 2.984 -10.221 31.892 1.00 67.12 346 GLU A N 1
ATOM 2797 C CA . GLU A 1 346 ? 4.095 -10.015 32.844 1.00 67.12 346 GLU A CA 1
ATOM 2798 C C . GLU A 1 346 ? 5.323 -9.313 32.240 1.00 67.12 346 GLU A C 1
ATOM 2800 O O . GLU A 1 346 ? 6.042 -8.607 32.954 1.00 67.12 346 GLU A O 1
ATOM 2805 N N . LEU A 1 347 ? 5.540 -9.475 30.931 1.00 64.31 347 LEU A N 1
ATOM 2806 C CA . LEU A 1 347 ? 6.619 -8.837 30.169 1.00 64.31 347 LEU A CA 1
ATOM 2807 C C . LEU A 1 347 ? 6.228 -7.464 29.594 1.00 64.31 347 LEU A C 1
ATOM 2809 O O . LEU A 1 347 ? 7.002 -6.884 28.842 1.00 64.31 347 LEU A O 1
ATOM 2813 N N . ARG A 1 348 ? 5.058 -6.922 29.969 1.00 58.00 348 ARG A N 1
ATOM 2814 C CA . ARG A 1 348 ? 4.491 -5.652 29.469 1.00 58.00 348 ARG A CA 1
ATOM 2815 C C . ARG A 1 348 ? 4.207 -5.609 27.966 1.00 58.00 348 ARG A C 1
ATOM 2817 O O . ARG A 1 348 ? 3.932 -4.538 27.440 1.00 58.00 348 ARG A O 1
ATOM 2824 N N . THR A 1 349 ? 4.211 -6.753 27.296 1.00 67.00 349 THR A N 1
ATOM 2825 C CA . THR A 1 349 ? 3.657 -6.886 25.950 1.00 67.00 349 THR A CA 1
ATOM 2826 C C . THR A 1 349 ? 2.141 -7.051 26.036 1.00 67.00 349 THR A C 1
ATOM 2828 O O . THR A 1 349 ? 1.613 -7.653 26.983 1.00 67.00 349 THR A O 1
ATOM 2831 N N . ALA A 1 350 ? 1.420 -6.476 25.073 1.00 67.88 350 ALA A N 1
ATOM 2832 C CA . ALA A 1 350 ? -0.016 -6.675 24.947 1.00 67.88 350 ALA A CA 1
ATOM 2833 C C . ALA A 1 350 ? -0.287 -8.130 24.543 1.00 67.88 350 ALA A C 1
ATOM 2835 O O . ALA A 1 350 ? 0.219 -8.612 23.532 1.00 67.88 350 ALA A O 1
ATOM 2836 N N . ILE A 1 351 ? -1.075 -8.839 25.347 1.00 78.69 351 ILE A N 1
ATOM 2837 C CA . ILE A 1 351 ? -1.349 -10.273 25.151 1.00 78.69 351 ILE A CA 1
ATOM 2838 C C . ILE A 1 351 ? -2.822 -10.564 24.859 1.00 78.69 351 ILE A C 1
ATOM 2840 O O . ILE A 1 351 ? -3.187 -11.711 24.598 1.00 78.69 351 ILE A O 1
ATOM 2844 N N . GLY A 1 352 ? -3.669 -9.535 24.907 1.00 88.06 352 GLY A N 1
ATOM 2845 C CA . GLY A 1 352 ? -5.060 -9.626 24.499 1.00 88.06 352 GLY A CA 1
ATOM 2846 C C . GLY A 1 352 ? -5.828 -8.319 24.645 1.00 88.06 352 GLY A C 1
ATOM 2847 O O . GLY A 1 352 ? -5.381 -7.374 25.300 1.00 88.06 352 GLY A O 1
ATOM 2848 N N . LEU A 1 353 ? -7.013 -8.303 24.046 1.00 90.81 353 LEU A N 1
ATOM 2849 C CA . LEU A 1 353 ? -8.007 -7.247 24.151 1.00 90.81 353 LEU A CA 1
ATOM 2850 C C . LEU A 1 353 ? -9.277 -7.784 24.803 1.00 90.81 353 LEU A C 1
ATOM 2852 O O . LEU A 1 353 ? -9.695 -8.908 24.543 1.00 90.81 353 LEU A O 1
ATOM 2856 N N . LEU A 1 354 ? -9.927 -6.967 25.621 1.00 92.38 354 LEU A N 1
ATOM 2857 C CA . LEU A 1 354 ? -11.290 -7.210 26.079 1.00 92.38 354 LEU A CA 1
ATOM 2858 C C . LEU A 1 354 ? -12.213 -6.217 25.384 1.00 92.38 354 LEU A C 1
ATOM 2860 O O . LEU A 1 354 ? -12.106 -5.006 25.584 1.00 92.38 354 LEU A O 1
ATOM 2864 N N . LEU A 1 355 ? -13.123 -6.754 24.582 1.00 94.25 355 LEU A N 1
ATOM 2865 C CA . LEU A 1 355 ? -14.148 -5.993 23.885 1.00 94.25 355 LEU A CA 1
ATOM 2866 C C . LEU A 1 355 ? -15.460 -6.103 24.657 1.00 94.25 355 LEU A C 1
ATOM 2868 O O . LEU A 1 355 ? -15.887 -7.209 24.995 1.00 94.25 355 LEU A O 1
ATOM 2872 N N . VAL A 1 356 ? -16.090 -4.967 24.949 1.00 95.25 356 VAL A N 1
ATOM 2873 C CA . VAL A 1 356 ? -17.352 -4.897 25.698 1.00 95.25 356 VAL A CA 1
ATOM 2874 C C . VAL A 1 356 ? -18.417 -4.231 24.839 1.00 95.25 356 VAL A C 1
ATOM 2876 O O . VAL A 1 356 ? -18.155 -3.187 24.242 1.00 95.25 356 VAL A O 1
ATOM 2879 N N . THR A 1 357 ? -19.618 -4.803 24.798 1.00 95.50 357 THR A N 1
ATOM 2880 C CA . THR A 1 357 ? -20.750 -4.280 24.020 1.00 95.50 357 THR A CA 1
ATOM 2881 C C . THR A 1 357 ? -21.817 -3.636 24.895 1.00 95.50 357 THR A C 1
ATOM 2883 O O . THR A 1 357 ? -21.829 -3.792 26.118 1.00 95.50 357 THR A O 1
ATOM 2886 N N . ASP A 1 358 ? -22.726 -2.888 24.273 1.00 94.12 358 ASP A N 1
ATOM 2887 C CA . ASP A 1 358 ? -23.863 -2.255 24.949 1.00 94.12 358 ASP A CA 1
ATOM 2888 C C . ASP A 1 358 ? -24.889 -3.257 25.499 1.00 94.12 358 ASP A C 1
ATOM 2890 O O . ASP A 1 358 ? -25.659 -2.924 26.399 1.00 94.12 358 ASP A O 1
ATOM 2894 N N . GLN A 1 359 ? -24.848 -4.503 25.025 1.00 92.62 359 GLN A N 1
ATOM 2895 C CA . GLN A 1 359 ? -25.637 -5.618 25.552 1.00 92.62 359 GLN A CA 1
ATOM 2896 C C . GLN A 1 359 ? -25.017 -6.257 26.808 1.00 92.62 359 GLN A C 1
ATOM 2898 O O . GLN A 1 359 ? -25.512 -7.267 27.306 1.00 92.62 359 GLN A O 1
ATOM 2903 N N . GLY A 1 360 ? -23.926 -5.690 27.338 1.00 87.31 360 GLY A N 1
ATOM 2904 C CA . GLY A 1 360 ? -23.239 -6.201 28.525 1.00 87.31 360 GLY A CA 1
ATOM 2905 C C . GLY A 1 360 ? -22.398 -7.452 28.262 1.00 87.31 360 GLY A C 1
ATOM 2906 O O . GLY A 1 360 ? -21.891 -8.057 29.209 1.00 87.31 360 GLY A O 1
ATOM 2907 N N . ARG A 1 361 ? -22.225 -7.843 26.993 1.00 93.31 361 ARG A N 1
ATOM 2908 C CA . ARG A 1 361 ? -21.344 -8.942 26.605 1.00 93.31 361 ARG A CA 1
ATOM 2909 C C . ARG A 1 361 ? -19.902 -8.460 26.617 1.00 93.31 361 ARG A C 1
ATOM 2911 O O . ARG A 1 361 ? -19.583 -7.401 26.081 1.00 93.31 361 ARG A O 1
ATOM 2918 N N . SER A 1 362 ? -19.025 -9.258 27.211 1.00 92.81 362 SER A N 1
ATOM 2919 C CA . SER A 1 362 ? -17.589 -9.023 27.202 1.00 92.81 362 SER A CA 1
ATOM 2920 C C . SER A 1 362 ? -16.874 -10.241 26.626 1.00 92.81 362 SER A C 1
ATOM 2922 O O . SER A 1 362 ? -17.119 -11.376 27.034 1.00 92.81 362 SER A O 1
ATOM 2924 N N . THR A 1 363 ? -16.013 -10.012 25.636 1.00 93.81 363 THR A N 1
ATOM 2925 C CA . THR A 1 363 ? -15.244 -11.074 24.977 1.00 93.81 363 THR A CA 1
ATOM 2926 C C . THR A 1 363 ? -13.769 -10.745 25.072 1.00 93.81 363 THR A C 1
ATOM 2928 O O . THR A 1 363 ? -13.321 -9.703 24.595 1.00 93.81 363 THR A O 1
ATOM 2931 N N . PHE A 1 364 ? -13.018 -11.635 25.713 1.00 91.75 364 PHE A N 1
ATOM 2932 C CA . PHE A 1 364 ? -11.569 -11.545 25.762 1.00 91.75 364 PHE A CA 1
ATOM 2933 C C . PHE A 1 364 ? -10.967 -12.255 24.549 1.00 91.75 364 PHE A C 1
ATOM 2935 O O . PHE A 1 364 ? -11.169 -13.454 24.360 1.00 91.75 364 PHE A O 1
ATOM 2942 N N . LEU A 1 365 ? -10.224 -11.505 23.745 1.00 91.06 365 LEU A N 1
ATOM 2943 C CA . LEU A 1 365 ? -9.483 -11.969 22.586 1.00 91.06 365 LEU A CA 1
ATOM 2944 C C . LEU A 1 365 ? -7.996 -11.930 22.945 1.00 91.06 365 LEU A C 1
ATOM 2946 O O . LEU A 1 365 ? -7.413 -10.861 23.060 1.00 91.06 365 LEU A O 1
ATOM 2950 N N . GLY A 1 366 ? -7.378 -13.082 23.169 1.00 86.50 366 GLY A N 1
ATOM 2951 C CA . GLY A 1 366 ? -5.942 -13.216 23.398 1.00 86.50 366 GLY A CA 1
ATOM 2952 C C . GLY A 1 366 ? -5.615 -14.439 24.243 1.00 86.50 366 GLY A C 1
ATOM 2953 O O . GLY A 1 366 ? -6.442 -15.340 24.414 1.00 86.50 366 GLY A O 1
ATOM 2954 N N . VAL A 1 367 ? -4.416 -14.457 24.824 1.00 81.19 367 VAL A N 1
ATOM 2955 C CA . VAL A 1 367 ? -4.002 -15.526 25.744 1.00 81.19 367 VAL A CA 1
ATOM 2956 C C . VAL A 1 367 ? -4.694 -15.349 27.085 1.00 81.19 367 VAL A C 1
ATOM 2958 O O . VAL A 1 367 ? -4.531 -14.318 27.741 1.00 81.19 367 VAL A O 1
ATOM 2961 N N . GLN A 1 368 ? -5.460 -16.361 27.509 1.00 76.88 368 GLN A N 1
ATOM 2962 C CA . GLN A 1 368 ? -6.195 -16.280 28.768 1.00 76.88 368 GLN A CA 1
ATOM 2963 C C . GLN A 1 368 ? -5.254 -15.994 29.953 1.00 76.88 368 GLN A C 1
ATOM 2965 O O . GLN A 1 368 ? -4.262 -16.712 30.133 1.00 76.88 368 GLN A O 1
ATOM 2970 N N . PRO A 1 369 ? -5.580 -14.989 30.788 1.00 70.44 369 PRO A N 1
ATOM 2971 C CA . PRO A 1 369 ? -4.805 -14.682 31.976 1.00 70.44 369 PRO A CA 1
ATOM 2972 C C . PRO A 1 369 ? -4.732 -15.882 32.916 1.00 70.44 369 PRO A C 1
ATOM 2974 O O . PRO A 1 369 ? -5.754 -16.487 33.243 1.00 70.44 369 PRO A O 1
ATOM 2977 N N . ARG A 1 370 ? -3.534 -16.200 33.416 1.00 71.75 370 ARG A N 1
ATOM 2978 C CA . ARG A 1 370 ? -3.391 -17.164 34.513 1.00 71.75 370 ARG A CA 1
ATOM 2979 C C . ARG A 1 370 ? -3.550 -16.451 35.863 1.00 71.75 370 ARG A C 1
ATOM 2981 O O . ARG A 1 370 ? -3.064 -15.329 35.997 1.00 71.75 370 ARG A O 1
ATOM 2988 N N . PRO A 1 371 ? -4.134 -17.099 36.892 1.00 64.44 371 PRO A N 1
ATOM 2989 C CA . PRO A 1 371 ? -4.374 -16.486 38.208 1.00 64.44 371 PRO A CA 1
ATOM 2990 C C . PRO A 1 371 ? -3.128 -15.906 38.901 1.00 64.44 371 PRO A C 1
ATOM 2992 O O . PRO A 1 371 ? -3.252 -15.078 39.797 1.00 64.44 371 PRO A O 1
ATOM 2995 N N . ASN A 1 372 ? -1.931 -16.333 38.489 1.00 66.56 372 ASN A N 1
ATOM 2996 C CA . ASN A 1 372 ? -0.668 -16.023 39.158 1.00 66.56 372 ASN A CA 1
ATOM 2997 C C . ASN A 1 372 ? 0.157 -14.947 38.432 1.00 66.56 372 ASN A C 1
ATOM 2999 O O . ASN A 1 372 ? 1.308 -14.732 38.807 1.00 66.56 372 ASN A O 1
ATOM 3003 N N . TRP A 1 373 ? -0.386 -14.294 37.397 1.00 71.38 373 TRP A N 1
ATOM 3004 C CA . TRP A 1 373 ? 0.322 -13.229 36.684 1.00 71.38 373 TRP A CA 1
ATOM 3005 C C . TRP A 1 373 ? 0.360 -11.934 37.498 1.00 71.38 373 TRP A C 1
ATOM 3007 O O . TRP A 1 373 ? -0.480 -11.046 37.366 1.00 71.38 373 TRP A O 1
ATOM 3017 N N . GLY A 1 374 ? 1.358 -11.829 38.375 1.00 59.59 374 GLY A N 1
ATOM 3018 C CA . GLY A 1 374 ? 1.452 -10.780 39.395 1.00 59.59 374 GLY A CA 1
ATOM 3019 C C . GLY A 1 374 ? 1.760 -9.372 38.871 1.00 59.59 374 GLY A C 1
ATOM 3020 O O . GLY A 1 374 ? 1.811 -8.433 39.663 1.00 59.59 374 GLY A O 1
ATOM 3021 N N . ARG A 1 375 ? 1.998 -9.205 37.562 1.00 66.19 375 ARG A N 1
ATOM 3022 C CA . ARG A 1 375 ? 2.327 -7.914 36.924 1.00 66.19 375 ARG A CA 1
ATOM 3023 C C . ARG A 1 375 ? 1.387 -7.516 35.787 1.00 66.19 375 ARG A C 1
ATOM 3025 O O . ARG A 1 375 ? 1.674 -6.544 35.093 1.00 66.19 375 ARG A O 1
ATOM 3032 N N . SER A 1 376 ? 0.286 -8.238 35.602 1.00 74.62 376 SER A N 1
ATOM 3033 C CA . SER A 1 376 ? -0.671 -7.915 34.551 1.00 74.62 376 SER A CA 1
ATOM 3034 C C . SER A 1 376 ? -1.412 -6.608 34.818 1.00 74.62 376 SER A C 1
ATOM 3036 O O . SER A 1 376 ? -1.779 -6.305 35.956 1.00 74.62 376 SER A O 1
ATOM 3038 N N . LYS A 1 377 ? -1.657 -5.842 33.756 1.00 83.88 377 LYS A N 1
ATOM 3039 C CA . LYS A 1 377 ? -2.326 -4.541 33.830 1.00 83.88 377 LYS A CA 1
ATOM 3040 C C . LYS A 1 377 ? -3.437 -4.459 32.792 1.00 83.88 377 LYS A C 1
ATOM 3042 O O . LYS A 1 377 ? -3.250 -4.820 31.634 1.00 83.88 377 LYS A O 1
ATOM 3047 N N . TRP A 1 378 ? -4.584 -3.948 33.226 1.00 86.62 378 TRP A N 1
ATOM 3048 C CA . TRP A 1 378 ? -5.666 -3.540 32.340 1.00 86.62 378 TRP A CA 1
ATOM 3049 C C . TRP A 1 378 ? -5.549 -2.049 32.051 1.00 86.62 378 TRP A C 1
ATOM 3051 O O . TRP A 1 378 ? -5.420 -1.244 32.977 1.00 86.62 378 TRP A O 1
ATOM 3061 N N . THR A 1 379 ? -5.620 -1.689 30.776 1.00 87.62 379 THR A N 1
ATOM 3062 C CA . THR A 1 379 ? -5.644 -0.298 30.324 1.00 87.62 379 THR A CA 1
ATOM 3063 C C . THR A 1 379 ? -6.855 -0.117 29.419 1.00 87.62 379 THR A C 1
ATOM 3065 O O . THR A 1 379 ? -7.011 -0.850 28.449 1.00 87.62 379 THR A O 1
ATOM 3068 N N . LEU A 1 380 ? -7.735 0.829 29.742 1.00 87.44 380 LEU A N 1
ATOM 3069 C CA . LEU A 1 380 ? -8.822 1.216 28.844 1.00 87.44 380 LEU A CA 1
ATOM 3070 C C . LEU A 1 380 ? -8.208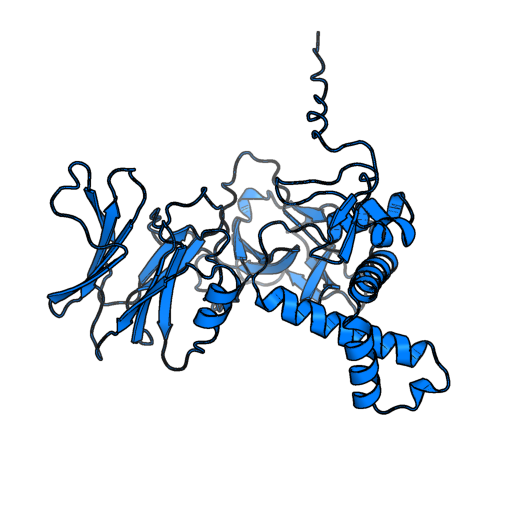 1.947 27.646 1.00 87.44 380 LEU A C 1
ATOM 3072 O O . LEU A 1 380 ? -7.586 2.986 27.847 1.00 87.44 380 LEU A O 1
ATOM 3076 N N . LEU A 1 381 ? -8.368 1.393 26.445 1.00 82.62 381 LEU A N 1
ATOM 3077 C CA . LEU A 1 381 ? -7.872 1.993 25.206 1.00 82.62 381 LEU A CA 1
ATOM 3078 C C . LEU A 1 381 ? -8.883 2.981 24.643 1.00 82.62 381 LEU A C 1
ATOM 3080 O O . LEU A 1 381 ? -8.541 4.110 24.312 1.00 82.62 381 LEU A O 1
ATOM 3084 N N . ASP A 1 382 ? -10.147 2.566 24.547 1.00 84.62 382 ASP A N 1
ATOM 3085 C CA . ASP A 1 382 ? -11.168 3.429 23.973 1.00 84.62 382 ASP A CA 1
ATOM 3086 C C . ASP A 1 382 ? -12.576 3.158 24.508 1.00 84.62 382 ASP A C 1
ATOM 3088 O O . ASP A 1 382 ? -12.887 2.085 25.033 1.00 84.62 382 ASP A O 1
ATOM 3092 N N . LEU A 1 383 ? -13.431 4.170 24.341 1.00 88.50 383 LEU A N 1
ATOM 3093 C CA . LEU A 1 383 ? -14.860 4.147 24.641 1.00 88.50 383 LEU A CA 1
ATOM 3094 C C . LEU A 1 383 ? -15.650 4.543 23.383 1.00 88.50 383 LEU A C 1
ATOM 3096 O O . LEU A 1 383 ? -16.066 5.705 23.277 1.00 88.50 383 LEU A O 1
AT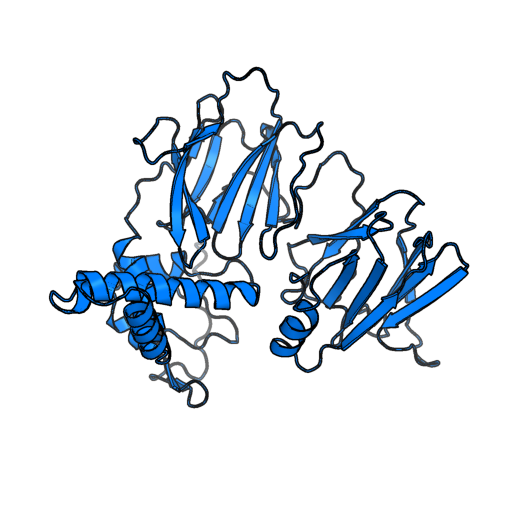OM 3100 N N . PRO A 1 384 ? -15.836 3.618 22.420 1.00 86.50 384 PRO A N 1
ATOM 3101 C CA . PRO A 1 384 ? -16.600 3.901 21.213 1.00 86.50 384 PRO A CA 1
ATOM 3102 C C . PRO A 1 384 ? -18.028 4.355 21.537 1.00 86.50 384 PRO A C 1
ATOM 3104 O O . PRO A 1 384 ? -18.696 3.825 22.428 1.00 86.50 384 PRO A O 1
ATOM 3107 N N . GLY A 1 385 ? -18.498 5.367 20.807 1.00 83.81 385 GLY A N 1
ATOM 3108 C CA . GLY A 1 385 ? -19.886 5.820 20.877 1.00 83.81 385 GLY A CA 1
ATOM 3109 C C . GLY A 1 385 ? -20.820 4.921 20.064 1.00 83.81 385 GLY A C 1
ATOM 3110 O O . GLY A 1 385 ? -20.383 4.010 19.373 1.00 83.81 385 GLY A O 1
ATOM 3111 N N . LYS A 1 386 ? -22.126 5.213 20.082 1.00 82.94 386 LYS A N 1
ATOM 3112 C CA . LYS A 1 386 ? -23.106 4.491 19.243 1.00 82.94 386 LYS A CA 1
ATOM 3113 C C . LYS A 1 386 ? -22.977 4.773 17.742 1.00 82.94 386 LYS A C 1
ATOM 3115 O O . LYS A 1 386 ? -23.522 4.027 16.943 1.00 82.94 386 LYS A O 1
ATOM 3120 N N . ALA A 1 387 ? -22.337 5.879 17.376 1.00 84.00 387 ALA A N 1
ATOM 3121 C CA . ALA A 1 387 ? -22.049 6.218 15.988 1.00 84.00 387 ALA A CA 1
ATOM 3122 C C . ALA A 1 387 ? -20.693 5.638 15.573 1.00 84.00 387 ALA A C 1
ATOM 3124 O O . ALA A 1 387 ? -19.847 5.406 16.439 1.00 84.00 387 ALA A O 1
ATOM 3125 N N . THR A 1 388 ? -20.480 5.484 14.264 1.00 83.75 388 THR A N 1
ATOM 3126 C CA . THR A 1 388 ? -19.192 5.062 13.710 1.00 83.75 388 THR A CA 1
ATOM 3127 C C . THR A 1 388 ? -18.061 5.931 14.255 1.00 83.75 388 THR A C 1
ATOM 3129 O O . THR A 1 388 ? -18.115 7.163 14.187 1.00 83.75 388 THR A O 1
ATOM 3132 N N . SER A 1 389 ? -17.027 5.289 14.786 1.00 81.00 389 SER A N 1
ATOM 3133 C CA . SER A 1 389 ? -15.793 5.938 15.221 1.00 81.00 389 SER A CA 1
ATOM 3134 C C . SER A 1 389 ? -14.576 5.181 14.703 1.00 81.00 389 SER A C 1
ATOM 3136 O O . SER A 1 389 ? -14.679 4.046 14.241 1.00 81.00 389 SER A O 1
ATOM 3138 N N . HIS A 1 390 ? -13.409 5.812 14.763 1.00 79.19 390 HIS A N 1
ATOM 3139 C CA . HIS A 1 390 ? -12.163 5.231 14.277 1.00 79.19 390 HIS A CA 1
ATOM 3140 C C . HIS A 1 390 ? -11.118 5.259 15.384 1.00 79.19 390 HIS A C 1
ATOM 3142 O O . HIS A 1 390 ? -10.908 6.302 16.010 1.00 79.19 390 HIS A O 1
ATOM 3148 N N . ILE A 1 391 ? -10.470 4.120 15.600 1.00 76.62 391 ILE A N 1
ATOM 3149 C CA . ILE A 1 391 ? -9.229 4.031 16.369 1.00 76.62 391 ILE A CA 1
ATOM 3150 C C . ILE A 1 391 ? -8.104 3.688 15.403 1.00 76.62 391 ILE A C 1
ATOM 3152 O O . ILE A 1 391 ? -8.325 2.985 14.418 1.00 76.62 391 ILE A O 1
ATOM 3156 N N . TYR A 1 392 ? -6.910 4.195 15.678 1.00 73.44 392 TYR A N 1
ATOM 3157 C CA . TYR A 1 392 ? -5.739 3.908 14.865 1.00 73.44 392 TYR A CA 1
ATOM 3158 C C . TYR A 1 392 ? -4.801 3.014 15.660 1.00 73.44 392 TYR A C 1
ATOM 3160 O O . TYR A 1 392 ? -4.391 3.382 16.763 1.00 73.44 392 TYR A O 1
ATOM 3168 N N . ALA A 1 393 ? -4.487 1.858 15.091 1.00 70.50 393 ALA A N 1
ATOM 3169 C CA . ALA A 1 393 ? -3.594 0.868 15.668 1.00 70.50 393 ALA A CA 1
ATOM 3170 C C . ALA A 1 393 ? -2.310 0.793 14.838 1.00 70.50 393 ALA A C 1
ATOM 3172 O O . ALA A 1 393 ? -2.375 0.787 13.607 1.00 70.50 393 ALA A O 1
ATOM 3173 N N . GLU A 1 394 ? -1.153 0.737 15.498 1.00 69.25 394 GLU A N 1
ATOM 3174 C CA . GLU A 1 394 ? 0.099 0.410 14.810 1.00 69.25 394 GLU A CA 1
ATOM 3175 C C . GLU A 1 394 ? -0.031 -0.979 14.180 1.00 69.25 394 GLU A C 1
ATOM 3177 O O . GLU A 1 394 ? -0.420 -1.940 14.848 1.00 69.25 394 GLU A O 1
ATOM 3182 N N . THR A 1 395 ? 0.276 -1.101 12.891 1.00 60.41 395 THR A N 1
ATOM 3183 C CA . THR A 1 395 ? 0.361 -2.419 12.259 1.00 60.41 395 THR A CA 1
ATOM 3184 C C . THR A 1 395 ? 1.752 -2.977 12.427 1.00 60.41 395 THR A C 1
ATOM 3186 O O . THR A 1 395 ? 2.730 -2.284 12.148 1.00 60.41 395 THR A O 1
ATOM 3189 N N . THR A 1 396 ? 1.851 -4.250 12.789 1.00 55.72 396 THR A N 1
ATOM 3190 C CA . THR A 1 396 ? 3.108 -4.988 12.652 1.00 55.72 396 THR A CA 1
ATOM 3191 C C . THR A 1 396 ? 3.419 -5.179 11.161 1.00 55.72 396 THR A C 1
ATOM 3193 O O . THR A 1 396 ? 2.542 -5.010 10.310 1.00 55.72 396 THR A O 1
ATOM 3196 N N . THR A 1 397 ? 4.648 -5.550 10.802 1.00 46.78 397 THR A N 1
ATOM 3197 C CA . THR A 1 397 ? 5.020 -5.877 9.408 1.00 46.78 397 THR A CA 1
ATOM 3198 C C . THR A 1 397 ? 4.130 -6.966 8.787 1.00 46.78 397 THR A C 1
ATOM 3200 O O . THR A 1 397 ? 3.947 -6.986 7.573 1.00 46.78 397 THR A O 1
ATOM 3203 N N . CYS A 1 398 ? 3.490 -7.801 9.612 1.00 39.00 398 CYS A N 1
ATOM 3204 C CA . CYS A 1 398 ? 2.506 -8.807 9.198 1.00 39.00 398 CYS A CA 1
ATOM 3205 C C . CYS A 1 398 ? 1.050 -8.289 9.173 1.00 39.00 398 CYS A C 1
ATOM 3207 O O . CYS A 1 398 ? 0.159 -8.962 8.658 1.00 39.00 398 CYS A O 1
ATOM 3209 N N . GLY A 1 399 ? 0.789 -7.115 9.755 1.00 33.75 399 GLY A N 1
ATOM 3210 C CA . GLY A 1 399 ? -0.535 -6.608 10.124 1.00 33.75 399 GLY A CA 1
ATOM 3211 C C . GLY A 1 399 ? -1.268 -5.773 9.067 1.00 33.75 399 GLY A C 1
ATOM 3212 O O . GLY A 1 399 ? -2.319 -5.221 9.364 1.00 33.75 399 GLY A O 1
ATOM 3213 N N . SER A 1 400 ? -0.748 -5.655 7.845 1.00 36.28 400 SER A N 1
ATOM 3214 C CA . SER A 1 400 ? -1.295 -4.779 6.791 1.00 36.28 400 SER A CA 1
ATOM 3215 C C . SER A 1 400 ? -2.304 -5.452 5.845 1.00 36.28 400 SER A C 1
ATOM 3217 O O . SER A 1 400 ? -2.545 -4.977 4.733 1.00 36.28 400 SER A O 1
ATOM 3219 N N . GLN A 1 401 ? -2.882 -6.582 6.258 1.00 43.97 401 GLN A N 1
ATOM 3220 C CA . GLN A 1 401 ? -3.724 -7.437 5.416 1.00 43.97 401 GLN A CA 1
ATOM 3221 C C . GLN A 1 401 ? -5.129 -7.611 6.007 1.00 43.97 401 GLN A C 1
ATOM 3223 O O . GLN A 1 401 ? -5.381 -8.577 6.722 1.00 43.97 401 GLN A O 1
ATOM 3228 N N . ALA A 1 402 ? -6.027 -6.679 5.695 1.00 32.56 402 ALA A N 1
ATOM 3229 C CA . ALA A 1 402 ? -7.463 -6.800 5.938 1.00 32.56 402 ALA A CA 1
ATOM 3230 C C . ALA A 1 402 ? -8.203 -6.815 4.599 1.00 32.56 402 ALA A C 1
ATOM 3232 O O . ALA A 1 402 ? -8.000 -5.850 3.824 1.00 32.56 402 ALA A O 1
#